Protein AF-A0A1X2GIG1-F1 (afdb_monomer)

Sequence (508 aa):
MALDELAFVLDTAPVDPRFVEWTCISLAESFGDIYTIESSDRKELQHVASAKEGIQPTSVLDYNEEPFDLALNLYGLIIPVDEKKRKIKMITMCSHFNLLQVCIRKMKNDSLVDLDAMLACRIFLFDVDAMDSVMEKWSLEHEELACHMLYITINWVREVINCFCPVYSDPAVLARLIHRLKNLTTLEKRLDQLLPLVSQFVPLELQAVSLLDGKEASFGTPIIKPTSVVSSSTVHDSDNESLSTNTTSTSKRVTSGKAAAPSSHTTVDQLRPYLRPIKIQALSLLNATSREMEPKLSMADVNYLLEDVVVKLESKIVVPSHPFFGKKKSKDDRLDRDISVSRMTTREMLMEVIRHMPKILRAMEMSNELLQEDATQSGRIAAGSEDIAKCMFLVMTILNKLISCPEMAHPENQDLLEAFIRTLSHQLAMDVTQKTFMDECKYAFQYLAGFQENMPQFKTAVSLFKTLERMAQLSCSADLLHLDMQKVAADILGRDWFDWRECPVRLE

pLDDT: mean 79.26, std 21.91, range [22.61, 97.69]

Structure (mmCIF, N/CA/C/O backbone):
data_AF-A0A1X2GIG1-F1
#
_entry.id   AF-A0A1X2GIG1-F1
#
loop_
_atom_site.group_PDB
_atom_site.id
_atom_site.type_symbol
_atom_site.label_atom_id
_atom_site.label_alt_id
_atom_site.label_comp_id
_atom_site.label_asym_id
_atom_site.label_entity_id
_atom_site.label_seq_id
_atom_site.pdbx_PDB_ins_code
_atom_site.Cartn_x
_atom_site.Cartn_y
_atom_site.Cartn_z
_atom_site.occupancy
_atom_site.B_iso_or_equiv
_atom_site.auth_seq_id
_atom_site.auth_comp_id
_atom_site.auth_asym_id
_atom_site.auth_atom_id
_atom_site.pdbx_PDB_model_num
ATOM 1 N N . MET A 1 1 ? -1.741 -14.198 -15.511 1.00 78.56 1 MET A N 1
ATOM 2 C CA . MET A 1 1 ? -2.872 -15.128 -15.269 1.00 78.56 1 MET A CA 1
ATOM 3 C C . MET A 1 1 ? -2.401 -16.549 -14.985 1.00 78.56 1 MET A C 1
ATOM 5 O O . MET A 1 1 ? -2.331 -16.863 -13.816 1.00 78.56 1 MET A O 1
ATOM 9 N N . ALA A 1 2 ? -2.014 -17.393 -15.956 1.00 88.38 2 ALA A N 1
ATOM 10 C CA . ALA A 1 2 ? -1.638 -18.792 -15.656 1.00 88.38 2 ALA A CA 1
ATOM 11 C C . ALA A 1 2 ? -0.520 -18.928 -14.596 1.00 88.38 2 ALA A C 1
ATOM 13 O O . ALA A 1 2 ? -0.635 -19.737 -13.682 1.00 88.38 2 ALA A O 1
ATOM 14 N N . LEU A 1 3 ? 0.518 -18.085 -14.674 1.00 92.81 3 LEU A N 1
ATOM 15 C CA . LEU A 1 3 ? 1.581 -18.022 -13.662 1.00 92.81 3 LEU A CA 1
ATOM 16 C C . LEU A 1 3 ? 1.065 -17.557 -12.287 1.00 92.81 3 LEU A C 1
ATOM 18 O O . LEU A 1 3 ? 1.490 -18.094 -11.274 1.00 92.81 3 LEU A O 1
ATOM 22 N N . ASP A 1 4 ? 0.123 -16.608 -12.242 1.00 91.44 4 ASP A N 1
ATOM 23 C CA . ASP A 1 4 ? -0.475 -16.121 -10.987 1.00 91.44 4 ASP A CA 1
ATOM 24 C C . ASP A 1 4 ? -1.431 -17.142 -10.351 1.00 91.44 4 ASP A C 1
ATOM 26 O O . ASP A 1 4 ? -1.520 -17.228 -9.127 1.00 91.44 4 ASP A O 1
ATOM 30 N N . GLU A 1 5 ? -2.154 -17.915 -11.166 1.00 91.38 5 GLU A N 1
ATOM 31 C CA . GLU A 1 5 ? -2.970 -19.043 -10.701 1.00 91.38 5 GLU A CA 1
ATOM 32 C C . GLU A 1 5 ? -2.083 -20.149 -10.141 1.00 91.38 5 GLU A C 1
ATOM 34 O O . GLU A 1 5 ? -2.331 -20.641 -9.044 1.00 91.38 5 GLU A O 1
ATOM 39 N N . LEU A 1 6 ? -1.006 -20.500 -10.851 1.00 93.88 6 LEU A N 1
ATOM 40 C CA . LEU A 1 6 ? -0.050 -21.482 -10.355 1.00 93.88 6 LEU A CA 1
ATOM 41 C C . LEU A 1 6 ? 0.602 -21.004 -9.056 1.00 93.88 6 LEU A C 1
ATOM 43 O O . LEU A 1 6 ? 0.699 -21.785 -8.118 1.00 93.88 6 LEU A O 1
ATOM 47 N N . ALA A 1 7 ? 0.974 -19.725 -8.963 1.00 94.19 7 ALA A N 1
ATOM 48 C CA . ALA A 1 7 ? 1.523 -19.147 -7.740 1.00 94.19 7 ALA A CA 1
ATOM 49 C C . ALA A 1 7 ? 0.535 -19.292 -6.578 1.00 94.19 7 ALA A C 1
ATOM 51 O O . ALA A 1 7 ? 0.916 -19.723 -5.498 1.00 94.19 7 ALA A O 1
ATOM 52 N N . PHE A 1 8 ? -0.749 -19.020 -6.808 1.00 91.88 8 PHE A N 1
ATOM 53 C CA . PHE A 1 8 ? -1.785 -19.178 -5.789 1.00 91.88 8 PHE A CA 1
ATOM 54 C C . PHE A 1 8 ? -2.012 -20.631 -5.364 1.00 91.88 8 PHE A C 1
ATOM 56 O O . PHE A 1 8 ? -2.105 -20.911 -4.168 1.00 91.88 8 PHE A O 1
ATOM 63 N N . VAL A 1 9 ? -2.071 -21.563 -6.317 1.00 92.25 9 VAL A N 1
ATOM 64 C CA . VAL A 1 9 ? -2.191 -22.999 -6.024 1.00 92.25 9 VAL A CA 1
ATOM 65 C C . VAL A 1 9 ? -0.979 -23.475 -5.234 1.00 92.25 9 VAL A C 1
ATOM 67 O O . VAL A 1 9 ? -1.137 -24.170 -4.232 1.00 92.25 9 VAL A O 1
ATOM 70 N N . LEU A 1 10 ? 0.226 -23.074 -5.647 1.00 93.06 10 LEU A N 1
ATOM 71 C CA . LEU A 1 10 ? 1.443 -23.419 -4.932 1.00 93.06 10 LEU A CA 1
ATOM 72 C C . LEU A 1 10 ? 1.469 -22.816 -3.538 1.00 93.06 10 LEU A C 1
ATOM 74 O O . LEU A 1 10 ? 1.961 -23.499 -2.662 1.00 93.06 10 LEU A O 1
ATOM 78 N N . ASP A 1 11 ? 0.949 -21.613 -3.303 1.00 90.25 11 ASP A N 1
ATOM 79 C CA . ASP A 1 11 ? 0.931 -20.968 -1.981 1.00 90.25 11 ASP A CA 1
ATOM 80 C C . ASP A 1 11 ? -0.063 -21.673 -1.036 1.00 90.25 11 ASP A C 1
ATOM 82 O O . ASP A 1 11 ? 0.284 -22.041 0.086 1.00 90.25 11 ASP A O 1
ATOM 86 N N . THR A 1 12 ? -1.270 -21.969 -1.525 1.00 89.56 12 THR A N 1
ATOM 87 C CA . THR A 1 12 ? -2.404 -22.421 -0.696 1.00 89.56 12 THR A CA 1
ATOM 88 C C . THR A 1 12 ? -2.538 -23.935 -0.545 1.00 89.56 12 THR A C 1
ATOM 90 O O . THR A 1 12 ? -3.008 -24.406 0.491 1.00 89.56 12 THR A O 1
ATOM 93 N N . ALA A 1 13 ? -2.133 -24.720 -1.545 1.00 89.50 13 ALA A N 1
ATOM 94 C CA . ALA A 1 13 ? -2.319 -26.168 -1.532 1.00 89.50 13 ALA A CA 1
ATOM 95 C C . ALA A 1 13 ? -1.070 -26.914 -1.019 1.00 89.50 13 ALA A C 1
ATOM 97 O O . ALA A 1 13 ? 0.065 -26.447 -1.191 1.00 89.50 13 ALA A O 1
ATOM 98 N N . PRO A 1 14 ? -1.240 -28.109 -0.421 1.00 88.12 14 PRO A N 1
ATOM 99 C CA . PRO A 1 14 ? -0.135 -29.036 -0.223 1.00 88.12 14 PRO A CA 1
ATOM 100 C C . PRO A 1 14 ? 0.298 -29.591 -1.587 1.00 88.12 14 PRO A C 1
ATOM 102 O O . PRO A 1 14 ? -0.475 -30.254 -2.277 1.00 88.12 14 PRO A O 1
ATOM 105 N N . VAL A 1 15 ? 1.538 -29.309 -1.981 1.00 91.69 15 VAL A N 1
ATOM 106 C CA . VAL A 1 15 ? 2.121 -29.726 -3.265 1.00 91.69 15 VAL A CA 1
ATOM 107 C C . VAL A 1 15 ? 3.418 -30.483 -2.994 1.00 91.69 15 VAL A C 1
ATOM 109 O O . VAL A 1 15 ? 4.107 -30.192 -2.018 1.00 91.69 15 VAL A O 1
ATOM 112 N N . ASP A 1 16 ? 3.742 -31.469 -3.838 1.00 93.50 16 ASP A N 1
ATOM 113 C CA . ASP A 1 16 ? 4.986 -32.240 -3.732 1.00 93.50 16 ASP A CA 1
ATOM 114 C C . ASP A 1 16 ? 6.205 -31.293 -3.773 1.00 93.50 16 ASP A C 1
ATOM 116 O O . ASP A 1 16 ? 6.373 -30.575 -4.767 1.00 93.50 16 ASP A O 1
ATOM 120 N N . PRO A 1 17 ? 7.075 -31.292 -2.744 1.00 93.00 17 PRO A N 1
ATOM 121 C CA . PRO A 1 17 ? 8.251 -30.426 -2.697 1.00 93.00 17 PRO A CA 1
ATOM 122 C C . PRO A 1 17 ? 9.163 -30.554 -3.921 1.00 93.00 17 PRO A C 1
ATOM 124 O O . PRO A 1 17 ? 9.746 -29.561 -4.345 1.00 93.00 17 PRO A O 1
ATOM 127 N N . ARG A 1 18 ? 9.238 -31.737 -4.545 1.00 94.94 18 ARG A N 1
ATOM 128 C CA . ARG A 1 18 ? 10.056 -31.965 -5.750 1.00 94.94 18 ARG A CA 1
ATOM 129 C C . ARG A 1 18 ? 9.538 -31.182 -6.950 1.00 94.94 18 ARG A C 1
ATOM 131 O O . ARG A 1 18 ? 10.321 -30.716 -7.772 1.00 94.94 18 ARG A O 1
ATOM 138 N N . PHE A 1 19 ? 8.217 -31.033 -7.056 1.00 94.31 19 PHE A N 1
ATOM 139 C CA . PHE A 1 19 ? 7.611 -30.217 -8.104 1.00 94.31 19 PHE A CA 1
ATOM 140 C C . PHE A 1 19 ? 7.891 -28.730 -7.870 1.00 94.31 19 PHE A C 1
ATOM 142 O O . PHE A 1 19 ? 8.209 -28.012 -8.819 1.00 94.31 19 PHE A O 1
ATOM 149 N N . VAL A 1 20 ? 7.824 -28.281 -6.612 1.00 94.44 20 VAL A N 1
ATOM 150 C CA . VAL A 1 20 ? 8.154 -26.898 -6.235 1.00 94.44 20 VAL A CA 1
ATOM 151 C C . VAL A 1 20 ? 9.622 -26.594 -6.539 1.00 94.44 20 VAL A C 1
ATOM 153 O O . VAL A 1 20 ? 9.907 -25.579 -7.166 1.00 94.44 20 VAL A O 1
ATOM 156 N N . GLU A 1 21 ? 10.536 -27.496 -6.181 1.00 94.81 21 GLU A N 1
ATOM 157 C CA . GLU A 1 21 ? 11.973 -27.375 -6.453 1.00 94.81 21 GLU A CA 1
ATOM 158 C C . GLU A 1 21 ? 12.286 -27.311 -7.948 1.00 94.81 21 GLU A C 1
ATOM 160 O O . GLU A 1 21 ? 12.934 -26.368 -8.405 1.00 94.81 21 GLU A O 1
ATOM 165 N N . TRP A 1 22 ? 11.767 -28.258 -8.733 1.00 95.06 22 TRP A N 1
ATOM 166 C CA . TRP A 1 22 ? 11.955 -28.266 -10.185 1.00 95.06 22 TRP A CA 1
ATOM 167 C C . TRP A 1 22 ? 11.428 -26.984 -10.846 1.00 95.06 22 TRP A C 1
ATOM 169 O O . TRP A 1 22 ? 12.082 -26.403 -11.719 1.00 95.06 22 TRP A O 1
ATOM 179 N N . THR A 1 23 ? 10.261 -26.516 -10.394 1.00 93.75 23 THR A N 1
ATOM 180 C CA . THR A 1 23 ? 9.659 -25.264 -10.864 1.00 93.75 23 THR A CA 1
ATOM 181 C C . THR A 1 23 ? 10.530 -24.068 -10.479 1.00 93.75 23 THR A C 1
ATOM 183 O O . THR A 1 23 ? 10.775 -23.203 -11.314 1.00 93.75 23 THR A O 1
ATOM 186 N N . CYS A 1 24 ? 11.042 -24.029 -9.247 1.00 94.94 24 CYS A N 1
ATOM 187 C CA . CYS A 1 24 ? 11.901 -22.956 -8.752 1.00 94.94 24 CYS A CA 1
ATOM 188 C C . CYS A 1 24 ? 13.177 -22.805 -9.584 1.00 94.94 24 CYS A C 1
ATOM 190 O O . CYS A 1 24 ? 13.485 -21.696 -10.012 1.00 94.94 24 CYS A O 1
ATOM 192 N N . ILE A 1 25 ? 13.892 -23.908 -9.834 1.00 93.81 25 ILE A N 1
ATOM 193 C CA . ILE A 1 25 ? 15.150 -23.903 -10.599 1.00 93.81 25 ILE A CA 1
ATOM 194 C C . ILE A 1 25 ? 14.895 -23.383 -12.016 1.00 93.81 25 ILE A C 1
ATOM 196 O O . ILE A 1 25 ? 15.523 -22.419 -12.447 1.00 93.81 25 ILE A O 1
ATOM 200 N N . SER A 1 26 ? 13.890 -23.950 -12.691 1.00 92.94 26 SER A N 1
ATOM 201 C CA . SER A 1 26 ? 13.530 -23.569 -14.062 1.00 92.94 26 SER A CA 1
ATOM 202 C C . SER A 1 26 ? 13.134 -22.090 -14.169 1.00 92.94 26 SER A C 1
ATOM 204 O O . SER A 1 26 ? 13.464 -21.409 -15.141 1.00 92.94 26 SER A O 1
ATOM 206 N N . LEU A 1 27 ? 12.414 -21.572 -13.168 1.00 94.62 27 LEU A N 1
ATOM 207 C CA . LEU A 1 27 ? 12.006 -20.171 -13.133 1.00 94.62 27 LEU A CA 1
ATOM 208 C C . LEU A 1 27 ? 13.159 -19.233 -12.803 1.00 94.62 27 LEU A C 1
ATOM 210 O O . LEU A 1 27 ? 13.190 -18.150 -13.378 1.00 94.62 27 LEU A O 1
ATOM 214 N N . ALA A 1 28 ? 14.063 -19.602 -11.896 1.00 93.81 28 ALA A N 1
ATOM 215 C CA . ALA A 1 28 ? 15.193 -18.764 -11.510 1.00 93.81 28 ALA A CA 1
ATOM 216 C C . ALA A 1 28 ? 16.145 -18.543 -12.692 1.00 93.81 28 ALA A C 1
ATOM 218 O O . ALA A 1 28 ? 16.463 -17.394 -13.003 1.00 93.81 28 ALA A O 1
ATOM 219 N N . GLU A 1 29 ? 16.512 -19.620 -13.396 1.00 93.62 29 GLU A N 1
ATOM 220 C CA . GLU A 1 29 ? 17.339 -19.564 -14.610 1.00 93.62 29 GLU A CA 1
ATOM 221 C C . GLU A 1 29 ? 16.672 -18.689 -15.677 1.00 93.62 29 GLU A C 1
ATOM 223 O O . GLU A 1 29 ? 17.227 -17.680 -16.112 1.00 93.62 29 GLU A O 1
ATOM 228 N N . SER A 1 30 ? 15.414 -18.992 -16.013 1.00 93.56 30 SER A N 1
ATOM 229 C CA . SER A 1 30 ? 14.684 -18.222 -17.019 1.00 93.56 30 SER A CA 1
ATOM 230 C C . SER A 1 30 ? 14.454 -16.763 -16.613 1.00 93.56 30 SER A C 1
ATOM 232 O O . SER A 1 30 ? 14.336 -15.916 -17.497 1.00 93.56 30 SER A O 1
ATOM 234 N N . PHE A 1 31 ? 14.321 -16.452 -15.320 1.00 94.56 31 PHE A N 1
ATOM 235 C CA . PHE A 1 31 ? 14.124 -15.077 -14.867 1.00 94.56 31 PHE A CA 1
ATOM 236 C C . PHE A 1 31 ? 15.407 -14.264 -15.032 1.00 94.56 31 PHE A C 1
ATOM 238 O O . PHE A 1 31 ? 15.347 -13.159 -15.570 1.00 94.56 31 PHE A O 1
ATOM 245 N N . GLY A 1 32 ? 16.547 -14.825 -14.615 1.00 92.31 32 GLY A N 1
ATOM 246 C CA . GLY A 1 32 ? 17.863 -14.218 -14.808 1.00 92.31 32 GLY A CA 1
ATOM 247 C C . GLY A 1 32 ? 18.110 -13.900 -16.280 1.00 92.31 32 GLY A C 1
ATOM 248 O O . GLY A 1 32 ? 18.257 -12.739 -16.647 1.00 92.31 32 GLY A O 1
ATOM 249 N N . ASP A 1 33 ? 17.997 -14.905 -17.145 1.00 91.00 33 ASP A N 1
ATOM 250 C CA . ASP A 1 33 ? 18.287 -14.761 -18.577 1.00 91.00 33 ASP A CA 1
ATOM 251 C C . ASP A 1 33 ? 17.411 -13.722 -19.296 1.00 91.00 33 ASP A C 1
ATOM 253 O O . ASP A 1 33 ? 17.816 -13.126 -20.298 1.00 91.00 33 ASP A O 1
ATOM 257 N N . ILE A 1 34 ? 16.167 -13.536 -18.846 1.00 91.12 34 ILE A N 1
ATOM 258 C CA . ILE A 1 34 ? 15.204 -12.662 -19.527 1.00 91.12 34 ILE A CA 1
ATOM 259 C C . ILE A 1 34 ? 15.218 -11.245 -18.956 1.00 91.12 34 ILE A C 1
ATOM 261 O O . ILE A 1 34 ? 15.066 -10.290 -19.724 1.00 91.12 34 ILE A O 1
ATOM 265 N N . TYR A 1 35 ? 15.320 -11.112 -17.635 1.00 93.81 35 TYR A N 1
ATOM 266 C CA . TYR A 1 35 ? 14.989 -9.877 -16.928 1.00 93.81 35 TYR A CA 1
ATOM 267 C C . TYR A 1 35 ? 16.173 -9.223 -16.235 1.00 93.81 35 TYR A C 1
ATOM 269 O O . TYR A 1 35 ? 16.012 -8.101 -15.758 1.00 93.81 35 TYR A O 1
ATOM 277 N N . THR A 1 36 ? 17.343 -9.853 -16.170 1.00 93.06 36 THR A N 1
ATOM 278 C CA . THR A 1 36 ? 18.527 -9.232 -15.575 1.00 93.06 36 THR A CA 1
ATOM 279 C C . THR A 1 36 ? 19.572 -8.887 -16.634 1.00 93.06 36 THR A C 1
ATOM 281 O O . THR A 1 36 ? 19.503 -9.323 -17.783 1.00 93.06 36 THR A O 1
ATOM 284 N N . ILE A 1 37 ? 20.485 -7.983 -16.283 1.00 92.06 37 ILE A N 1
ATOM 285 C CA . ILE A 1 37 ? 21.580 -7.554 -17.154 1.00 92.06 37 ILE A CA 1
ATOM 286 C C . ILE A 1 37 ? 22.803 -7.156 -16.332 1.00 92.06 37 ILE A C 1
ATOM 288 O O . ILE A 1 37 ? 22.682 -6.454 -15.321 1.00 92.06 37 ILE A O 1
ATOM 292 N N . GLU A 1 38 ? 23.982 -7.568 -16.784 1.00 91.69 38 GLU A N 1
ATOM 293 C CA . GLU A 1 38 ? 25.264 -7.254 -16.153 1.00 91.69 38 GLU A CA 1
ATOM 294 C C . GLU A 1 38 ? 25.818 -5.883 -16.577 1.00 91.69 38 GLU A C 1
ATOM 296 O O . GLU A 1 38 ? 25.355 -5.237 -17.519 1.00 91.69 38 GLU A O 1
ATOM 301 N N . SER A 1 39 ? 26.826 -5.402 -15.850 1.00 87.56 39 SER A N 1
ATOM 302 C CA . SER A 1 39 ? 27.428 -4.078 -16.049 1.00 87.56 39 SER A CA 1
ATOM 303 C C . SER A 1 39 ? 28.100 -3.900 -17.414 1.00 87.56 39 SER A C 1
ATOM 305 O O . SER A 1 39 ? 28.020 -2.813 -17.992 1.00 87.56 39 SER A O 1
ATOM 307 N N . SER A 1 40 ? 28.727 -4.950 -17.954 1.00 88.00 40 SER A N 1
ATOM 308 C CA . SER A 1 40 ? 29.308 -4.956 -19.306 1.00 88.00 40 SER A CA 1
ATOM 309 C C . SER A 1 40 ? 28.245 -4.709 -20.372 1.00 88.00 40 SER A C 1
ATOM 311 O O . SER A 1 40 ? 28.377 -3.799 -21.190 1.00 88.00 40 SER A O 1
ATOM 313 N N . ASP A 1 41 ? 27.157 -5.464 -20.295 1.00 88.56 41 ASP A N 1
ATOM 314 C CA . ASP A 1 41 ? 26.121 -5.510 -21.322 1.00 88.56 41 ASP A CA 1
ATOM 315 C C . ASP A 1 41 ? 25.283 -4.230 -21.303 1.00 88.56 41 ASP A C 1
ATOM 317 O O . ASP A 1 41 ? 24.878 -3.716 -22.348 1.00 88.56 41 ASP A O 1
ATOM 321 N N . ARG A 1 42 ? 25.086 -3.634 -20.117 1.00 90.06 42 ARG A N 1
ATOM 322 C CA . ARG A 1 42 ? 24.473 -2.301 -19.993 1.00 90.06 42 ARG A CA 1
ATOM 323 C C . ARG A 1 42 ? 25.265 -1.238 -20.744 1.00 90.06 42 ARG A C 1
ATOM 325 O O . ARG A 1 42 ? 24.662 -0.420 -21.437 1.00 90.06 42 ARG A O 1
ATOM 332 N N . LYS A 1 43 ? 26.596 -1.235 -20.614 1.00 87.69 43 LYS A N 1
ATOM 333 C CA . LYS A 1 43 ? 27.463 -0.260 -21.299 1.00 87.69 43 LYS A CA 1
ATOM 334 C C . LYS A 1 43 ? 27.419 -0.448 -22.810 1.00 87.69 43 LYS A C 1
ATOM 336 O O . LYS A 1 43 ? 27.387 0.540 -23.541 1.00 87.69 43 LYS A O 1
ATOM 341 N N . GLU A 1 44 ? 27.374 -1.694 -23.276 1.00 87.38 44 GLU A N 1
ATOM 342 C CA . GLU A 1 44 ? 27.203 -1.997 -24.696 1.00 87.38 44 GLU A CA 1
ATOM 343 C C . GLU A 1 44 ? 25.858 -1.475 -25.217 1.00 87.38 44 GLU A C 1
ATOM 345 O O . GLU A 1 44 ? 25.828 -0.728 -26.196 1.00 87.38 44 GLU A O 1
ATOM 350 N N . LEU A 1 45 ? 24.752 -1.765 -24.525 1.00 85.06 45 LEU A N 1
ATOM 351 C CA . LEU A 1 45 ? 23.430 -1.260 -24.909 1.00 85.06 45 LEU A CA 1
ATOM 352 C C . LEU A 1 45 ? 23.350 0.269 -24.872 1.00 85.06 45 LEU A C 1
ATOM 354 O O . LEU A 1 45 ? 22.753 0.859 -25.770 1.00 85.06 45 LEU A O 1
ATOM 358 N N . GLN A 1 46 ? 23.969 0.920 -23.886 1.00 87.81 46 GLN A N 1
ATOM 359 C CA . GLN A 1 46 ? 24.077 2.382 -23.828 1.00 87.81 46 GLN A CA 1
ATOM 360 C C . GLN A 1 46 ? 24.834 2.950 -25.026 1.00 87.81 46 GLN A C 1
ATOM 362 O O . GLN A 1 46 ? 24.404 3.940 -25.615 1.00 87.81 46 GLN A O 1
ATOM 367 N N . HIS A 1 47 ? 25.938 2.317 -25.419 1.00 85.88 47 HIS A N 1
ATOM 368 C CA . HIS A 1 47 ? 26.710 2.730 -26.585 1.00 85.88 47 HIS A CA 1
ATOM 369 C C . HIS A 1 47 ? 25.930 2.528 -27.895 1.00 85.88 47 HIS A C 1
ATOM 371 O O . HIS A 1 47 ? 25.987 3.362 -28.795 1.00 85.88 47 HIS A O 1
ATOM 377 N N . VAL A 1 48 ? 25.168 1.439 -28.013 1.00 82.94 48 VAL A N 1
ATOM 378 C CA . VAL A 1 48 ? 24.310 1.190 -29.184 1.00 82.94 48 VAL A CA 1
ATOM 379 C C . VAL A 1 48 ? 23.132 2.169 -29.237 1.00 82.94 48 VAL A C 1
ATOM 381 O O . VAL A 1 48 ? 22.751 2.611 -30.322 1.00 82.94 48 VAL A O 1
ATOM 384 N N . ALA A 1 49 ? 22.551 2.515 -28.088 1.00 83.19 49 ALA A N 1
ATOM 385 C CA . ALA A 1 49 ? 21.425 3.440 -27.993 1.00 83.19 49 ALA A CA 1
ATOM 386 C C . ALA A 1 49 ? 21.830 4.902 -28.232 1.00 83.19 49 ALA A C 1
ATOM 388 O O . ALA A 1 49 ? 21.079 5.628 -28.877 1.00 83.19 49 ALA A O 1
ATOM 389 N N . SER A 1 50 ? 23.026 5.317 -27.801 1.00 79.81 50 SER A N 1
ATOM 390 C CA . SER A 1 50 ? 23.520 6.689 -27.998 1.00 79.81 50 SER A CA 1
ATOM 391 C C . SER A 1 50 ? 23.776 7.038 -29.464 1.00 79.81 50 SER A C 1
ATOM 393 O O . SER A 1 50 ? 23.740 8.207 -29.842 1.00 79.81 50 SER A O 1
ATOM 395 N N . ALA A 1 51 ? 23.972 6.024 -30.312 1.00 71.44 51 ALA A N 1
ATOM 396 C CA . ALA A 1 51 ? 24.053 6.178 -31.760 1.00 71.44 51 ALA A CA 1
ATOM 397 C C . ALA A 1 51 ? 22.683 6.392 -32.438 1.00 71.44 51 ALA A C 1
ATOM 399 O O . ALA A 1 51 ? 22.636 6.656 -33.641 1.00 71.44 51 ALA A O 1
ATOM 400 N N . LYS A 1 52 ? 21.571 6.256 -31.704 1.00 73.06 52 LYS A N 1
ATOM 401 C CA . LYS A 1 52 ? 20.203 6.448 -32.201 1.00 73.06 52 LYS A CA 1
ATOM 402 C C . LYS A 1 52 ? 19.565 7.667 -31.538 1.00 73.06 52 LYS A C 1
ATOM 404 O O . LYS A 1 52 ? 19.718 7.888 -30.340 1.00 73.06 52 LYS A O 1
ATOM 409 N N . GLU A 1 53 ? 18.801 8.436 -32.308 1.00 67.12 53 GLU A N 1
ATOM 410 C CA . GLU A 1 53 ? 17.910 9.449 -31.737 1.00 67.12 53 GLU A CA 1
ATOM 411 C C . GLU A 1 53 ? 16.760 8.747 -31.001 1.00 67.12 53 GLU A C 1
ATOM 413 O O . GLU A 1 53 ? 16.154 7.824 -31.546 1.00 67.12 53 GLU A O 1
ATOM 418 N N . GLY A 1 54 ? 16.478 9.151 -29.758 1.00 77.69 54 GLY A N 1
ATOM 419 C CA . GLY A 1 54 ? 15.403 8.560 -28.959 1.00 77.69 54 GLY A CA 1
ATOM 420 C C . GLY A 1 54 ? 15.699 8.470 -27.465 1.00 77.69 54 GLY A C 1
ATOM 421 O O . GLY A 1 54 ? 16.588 9.147 -26.940 1.00 77.69 54 GLY A O 1
ATOM 422 N N . ILE A 1 55 ? 14.930 7.617 -26.784 1.00 84.12 55 ILE A N 1
ATOM 423 C CA . ILE A 1 55 ? 15.029 7.392 -25.339 1.00 84.12 55 ILE A CA 1
ATOM 424 C C . ILE A 1 55 ? 16.347 6.696 -24.999 1.00 84.12 55 ILE A C 1
ATOM 426 O O . ILE A 1 55 ? 16.590 5.558 -25.410 1.00 84.12 55 ILE A O 1
ATOM 430 N N . GLN A 1 56 ? 17.171 7.376 -24.204 1.00 87.00 56 GLN A N 1
ATOM 431 C CA . GLN A 1 56 ? 18.487 6.892 -23.803 1.00 87.00 56 GLN A CA 1
ATOM 432 C C . GLN A 1 56 ? 18.412 6.071 -22.513 1.00 87.00 56 GLN A C 1
ATOM 434 O O . GLN A 1 56 ? 17.769 6.514 -21.556 1.00 87.00 56 GLN A O 1
ATOM 439 N N . PRO A 1 57 ? 19.071 4.899 -22.457 1.00 89.62 57 PRO A N 1
ATOM 440 C CA . PRO A 1 57 ? 19.028 4.058 -21.284 1.00 89.62 57 PRO A CA 1
ATOM 441 C C . PRO A 1 57 ? 20.010 4.493 -20.203 1.00 89.62 57 PRO A C 1
ATOM 443 O O . PRO A 1 57 ? 21.163 4.838 -20.465 1.00 89.62 57 PRO A O 1
ATOM 446 N N . THR A 1 58 ? 19.596 4.362 -18.954 1.00 90.06 58 THR A N 1
ATOM 447 C CA . THR A 1 58 ? 20.433 4.570 -17.780 1.00 90.06 58 THR A CA 1
ATOM 448 C C . THR A 1 58 ? 20.001 3.661 -16.631 1.00 90.06 58 THR A C 1
ATOM 450 O O . THR A 1 58 ? 18.929 3.055 -16.641 1.00 90.06 58 THR A O 1
ATOM 453 N N . SER A 1 59 ? 20.885 3.514 -15.651 1.00 88.19 59 SER A N 1
ATOM 454 C CA . SER A 1 59 ? 20.552 2.832 -14.404 1.00 88.19 59 SER A CA 1
ATOM 455 C C . SER A 1 59 ? 19.915 3.834 -13.451 1.00 88.19 59 SER A C 1
ATOM 457 O O . SER A 1 59 ? 20.519 4.856 -13.143 1.00 88.19 59 SER A O 1
ATOM 459 N N . VAL A 1 60 ? 18.709 3.529 -12.987 1.00 88.06 60 VAL A N 1
ATOM 460 C CA . VAL A 1 60 ? 17.919 4.374 -12.086 1.00 88.06 60 VAL A CA 1
ATOM 461 C C . VAL A 1 60 ? 17.485 3.592 -10.851 1.00 88.06 60 VAL A C 1
ATOM 463 O O . VAL A 1 60 ? 17.556 2.357 -10.820 1.00 88.06 60 VAL A O 1
ATOM 466 N N . LEU A 1 61 ? 16.973 4.325 -9.857 1.00 82.19 61 LEU A N 1
ATOM 467 C CA . LEU A 1 61 ? 16.342 3.770 -8.655 1.00 82.19 61 LEU A CA 1
ATOM 468 C C . LEU A 1 61 ? 17.302 2.856 -7.880 1.00 82.19 61 LEU A C 1
ATOM 470 O O . LEU A 1 61 ? 16.946 1.734 -7.503 1.00 82.19 61 LEU A O 1
ATOM 474 N N . ASP A 1 62 ? 18.538 3.319 -7.707 1.00 76.56 62 ASP A N 1
ATOM 475 C CA . ASP A 1 62 ? 19.551 2.600 -6.949 1.00 76.56 62 ASP A CA 1
ATOM 476 C C . ASP A 1 62 ? 19.360 2.813 -5.448 1.00 76.56 62 ASP A C 1
ATOM 478 O O . ASP A 1 62 ? 19.122 3.932 -4.998 1.00 76.56 62 ASP A O 1
ATOM 482 N N . TYR A 1 63 ? 19.472 1.732 -4.684 1.00 70.00 63 TYR A N 1
ATOM 483 C CA . TYR A 1 63 ? 19.504 1.791 -3.225 1.00 70.00 63 TYR A CA 1
ATOM 484 C C . TYR A 1 63 ? 20.930 1.647 -2.686 1.00 70.00 63 TYR A C 1
ATOM 486 O O . TYR A 1 63 ? 21.257 2.198 -1.637 1.00 70.00 63 TYR A O 1
ATOM 494 N N . ASN A 1 64 ? 21.776 0.895 -3.390 1.00 59.22 64 ASN A N 1
ATOM 495 C CA . ASN A 1 64 ? 23.138 0.635 -2.968 1.00 59.22 64 ASN A CA 1
ATOM 496 C C . ASN A 1 64 ? 24.023 1.661 -3.673 1.00 59.22 64 ASN A C 1
ATOM 498 O O . ASN A 1 64 ? 24.293 1.534 -4.861 1.00 59.22 64 ASN A O 1
ATOM 502 N N . GLU A 1 65 ? 24.539 2.649 -2.945 1.00 55.06 65 GLU A N 1
ATOM 503 C CA . GLU A 1 65 ? 25.603 3.535 -3.454 1.00 55.06 65 GLU A CA 1
ATOM 504 C C . GLU A 1 65 ? 26.855 2.748 -3.924 1.00 55.06 65 GLU A C 1
ATOM 506 O O . GLU A 1 65 ? 27.753 3.301 -4.559 1.00 55.06 65 GLU A O 1
ATOM 511 N N . GLU A 1 66 ? 26.909 1.437 -3.655 1.00 56.28 66 GLU A N 1
ATOM 512 C CA . GLU A 1 66 ? 27.898 0.502 -4.173 1.00 56.28 66 GLU A CA 1
ATOM 513 C C . GLU A 1 66 ? 27.569 -0.021 -5.590 1.00 56.28 66 GLU A C 1
ATOM 515 O O . GLU A 1 66 ? 26.422 -0.326 -5.934 1.00 56.28 66 GLU A O 1
ATOM 520 N N . PRO A 1 67 ? 28.584 -0.206 -6.452 1.00 57.81 67 PRO A N 1
ATOM 521 C CA . PRO A 1 67 ? 28.396 -0.722 -7.801 1.00 57.81 67 PRO A CA 1
ATOM 522 C C . PRO A 1 67 ? 27.959 -2.198 -7.782 1.00 57.81 67 PRO A C 1
ATOM 524 O O . PRO A 1 67 ? 28.778 -3.106 -7.813 1.00 57.81 67 PRO A O 1
ATOM 527 N N . PHE A 1 68 ? 26.647 -2.447 -7.781 1.00 67.88 68 PHE A N 1
ATOM 528 C CA . PHE A 1 68 ? 26.081 -3.785 -7.950 1.00 67.88 68 PHE A CA 1
ATOM 529 C C . PHE A 1 68 ? 26.085 -4.216 -9.427 1.00 67.88 68 PHE A C 1
ATOM 531 O O . PHE A 1 68 ? 25.451 -3.584 -10.275 1.00 67.88 68 PHE A O 1
ATOM 538 N N . ASP A 1 69 ? 26.798 -5.281 -9.788 1.00 80.75 69 ASP A N 1
ATOM 539 C CA . ASP A 1 69 ? 26.970 -5.615 -11.210 1.00 80.75 69 ASP A CA 1
ATOM 540 C C . ASP A 1 69 ? 25.663 -5.987 -11.923 1.00 80.75 69 ASP A C 1
ATOM 542 O O . ASP A 1 69 ? 25.521 -5.698 -13.113 1.00 80.75 69 ASP A O 1
ATOM 546 N N . LEU A 1 70 ? 24.669 -6.503 -11.199 1.00 86.62 70 LEU A N 1
ATOM 547 C CA . LEU A 1 70 ? 23.373 -6.906 -11.742 1.00 86.62 70 LEU A CA 1
ATOM 548 C C . LEU A 1 70 ? 22.346 -5.761 -11.723 1.00 86.62 70 LEU A C 1
ATOM 550 O O . LEU A 1 70 ? 22.206 -5.034 -10.742 1.00 86.62 70 LEU A O 1
ATOM 554 N N . ALA A 1 71 ? 21.569 -5.624 -12.790 1.00 91.00 71 ALA A N 1
ATOM 555 C CA . ALA A 1 71 ? 20.417 -4.728 -12.844 1.00 91.00 71 ALA A CA 1
ATOM 556 C C . ALA A 1 71 ? 19.200 -5.458 -13.401 1.00 91.00 71 ALA A C 1
ATOM 558 O O . ALA A 1 71 ? 19.342 -6.419 -14.156 1.00 91.00 71 ALA A O 1
ATOM 559 N N . LEU A 1 72 ? 18.008 -4.959 -13.089 1.00 93.38 72 LEU A N 1
ATOM 560 C CA . LEU A 1 72 ? 16.797 -5.370 -13.786 1.00 93.38 72 LEU A CA 1
ATOM 561 C C . LEU A 1 72 ? 16.739 -4.689 -15.162 1.00 93.38 72 LEU A C 1
ATOM 563 O O . LEU A 1 72 ? 16.768 -3.465 -15.256 1.00 93.38 72 LEU A O 1
ATOM 567 N N . ASN A 1 73 ? 16.639 -5.465 -16.231 1.00 92.75 73 ASN A N 1
ATOM 568 C CA . ASN A 1 73 ? 16.694 -5.006 -17.611 1.00 92.75 73 ASN A CA 1
ATOM 569 C C . ASN A 1 73 ? 15.309 -4.648 -18.161 1.00 92.75 73 ASN A C 1
ATOM 571 O O . ASN A 1 73 ? 14.724 -5.443 -18.884 1.00 92.75 73 ASN A O 1
ATOM 575 N N . LEU A 1 74 ? 14.767 -3.467 -17.862 1.00 90.19 74 LEU A N 1
ATOM 576 C CA . LEU A 1 74 ? 13.463 -3.062 -18.412 1.00 90.19 74 LEU A CA 1
ATOM 577 C C . LEU A 1 74 ? 13.573 -2.408 -19.789 1.00 90.19 74 LEU A C 1
ATOM 579 O O . LEU A 1 74 ? 12.722 -2.631 -20.649 1.00 90.19 74 LEU A O 1
ATOM 583 N N . TYR A 1 75 ? 14.649 -1.663 -20.033 1.00 89.50 75 TYR A N 1
ATOM 584 C CA . TYR A 1 75 ? 14.918 -1.054 -21.333 1.00 89.50 75 TYR A CA 1
ATOM 585 C C . TYR A 1 75 ? 15.089 -2.109 -22.440 1.00 89.50 75 TYR A C 1
ATOM 587 O O . TYR A 1 75 ? 14.482 -2.018 -23.510 1.00 89.50 75 TYR A O 1
ATOM 595 N N . GLY A 1 76 ? 15.853 -3.173 -22.167 1.00 86.06 76 GLY A N 1
ATOM 596 C CA . GLY A 1 76 ? 16.094 -4.259 -23.119 1.00 86.06 76 GLY A CA 1
ATOM 597 C C . GLY A 1 76 ? 14.852 -5.091 -23.448 1.00 86.06 76 GLY A C 1
ATOM 598 O O . GLY A 1 76 ? 14.786 -5.676 -24.530 1.00 86.06 76 GLY A O 1
ATOM 599 N N . LEU A 1 77 ? 13.831 -5.104 -22.580 1.00 82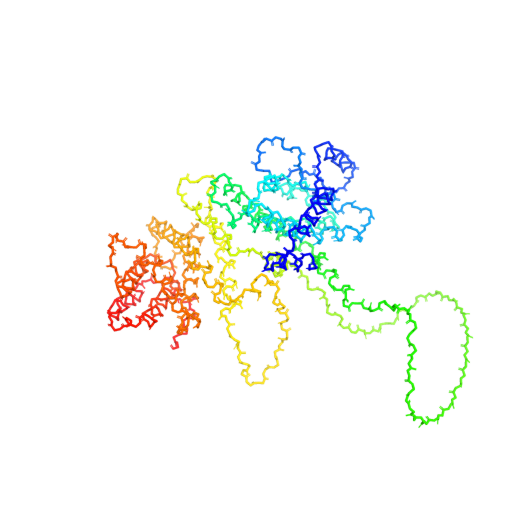.88 77 LEU A N 1
ATOM 600 C CA . LEU A 1 77 ? 12.563 -5.786 -22.872 1.00 82.88 77 LEU A CA 1
ATOM 601 C C . LEU A 1 77 ? 11.798 -5.126 -24.008 1.00 82.88 77 LEU A C 1
ATOM 603 O O . LEU A 1 77 ? 10.993 -5.794 -24.650 1.00 82.88 77 LEU A O 1
ATOM 607 N N . ILE A 1 78 ? 12.048 -3.845 -24.264 1.00 76.00 78 ILE A N 1
ATOM 608 C CA . ILE A 1 78 ? 11.208 -3.013 -25.120 1.00 76.00 78 ILE A CA 1
ATOM 609 C C . ILE A 1 78 ? 11.792 -2.801 -26.522 1.00 76.00 78 ILE A C 1
ATOM 611 O O . ILE A 1 78 ? 11.052 -2.618 -27.493 1.00 76.00 78 ILE A O 1
ATOM 615 N N . ILE A 1 79 ? 13.105 -2.974 -26.647 1.00 69.56 79 ILE A N 1
ATOM 616 C CA . ILE A 1 79 ? 13.878 -2.869 -27.890 1.00 69.56 79 ILE A CA 1
ATOM 617 C C . ILE A 1 79 ? 14.072 -4.207 -28.663 1.00 69.56 79 ILE A C 1
ATOM 619 O O . ILE A 1 79 ? 14.890 -4.252 -29.583 1.00 69.56 79 ILE A O 1
ATOM 623 N N . PRO A 1 80 ? 13.350 -5.326 -28.411 1.00 63.41 80 PRO A N 1
ATOM 624 C CA . PRO A 1 80 ? 13.420 -6.474 -29.309 1.00 63.41 80 PRO A CA 1
ATOM 625 C C . PRO A 1 80 ? 12.891 -6.164 -30.710 1.00 63.41 80 PRO A C 1
ATOM 627 O O . PRO A 1 80 ? 11.922 -5.428 -30.887 1.00 63.41 80 PRO A O 1
ATOM 630 N N . VAL A 1 81 ? 13.464 -6.861 -31.693 1.00 59.38 81 VAL A N 1
ATOM 631 C CA . VAL A 1 81 ? 13.024 -6.862 -33.100 1.00 59.38 81 VAL A CA 1
ATOM 632 C C . VAL A 1 81 ? 11.666 -7.575 -33.285 1.00 59.38 81 VAL A C 1
ATOM 634 O O . VAL A 1 81 ? 10.977 -7.340 -34.270 1.00 59.38 81 VAL A O 1
ATOM 637 N N . ASP A 1 82 ? 11.255 -8.429 -32.333 1.00 80.75 82 ASP A N 1
ATOM 638 C CA . ASP A 1 82 ? 9.988 -9.183 -32.362 1.00 80.75 82 ASP A CA 1
ATOM 639 C C . ASP A 1 82 ? 8.988 -8.648 -31.319 1.00 80.75 82 ASP A C 1
ATOM 641 O O . ASP A 1 82 ? 9.115 -8.890 -30.113 1.00 80.75 82 ASP A O 1
ATOM 645 N N . GLU A 1 83 ? 7.955 -7.955 -31.805 1.00 77.88 83 GLU A N 1
ATOM 646 C CA . GLU A 1 83 ? 6.889 -7.352 -30.999 1.00 77.88 83 GLU A CA 1
ATOM 647 C C . GLU A 1 83 ? 6.111 -8.373 -30.154 1.00 77.88 83 GLU A C 1
ATOM 649 O O . GLU A 1 83 ? 5.737 -8.076 -29.014 1.00 77.88 83 GLU A O 1
ATOM 654 N N . LYS A 1 84 ? 5.875 -9.589 -30.665 1.00 81.50 84 LYS A N 1
ATOM 655 C CA . LYS A 1 84 ? 5.111 -10.610 -29.936 1.00 81.50 84 LYS A CA 1
ATOM 656 C C . LYS A 1 84 ? 5.914 -11.127 -28.749 1.00 81.50 84 LYS A C 1
ATOM 658 O O . LYS A 1 84 ? 5.379 -11.241 -27.646 1.00 81.50 84 LYS A O 1
ATOM 663 N N . LYS A 1 85 ? 7.202 -11.415 -28.955 1.00 81.38 85 LYS A N 1
ATOM 664 C CA . LYS A 1 85 ? 8.100 -11.855 -27.873 1.00 81.38 85 LYS A CA 1
ATOM 665 C C . LYS A 1 85 ? 8.292 -10.766 -26.824 1.00 81.38 85 LYS A C 1
ATOM 667 O O . LYS A 1 85 ? 8.255 -11.081 -25.637 1.00 81.38 85 LYS A O 1
ATOM 672 N N . ARG A 1 86 ? 8.438 -9.508 -27.254 1.00 82.12 86 ARG A N 1
ATOM 673 C CA . ARG A 1 86 ? 8.459 -8.335 -26.368 1.00 82.12 86 ARG A CA 1
ATOM 674 C C . ARG A 1 86 ? 7.227 -8.303 -25.467 1.00 82.12 86 ARG A C 1
ATOM 676 O O . ARG A 1 86 ? 7.365 -8.333 -24.247 1.00 82.12 86 ARG A O 1
ATOM 683 N N . LYS A 1 87 ? 6.032 -8.307 -26.071 1.00 83.31 87 LYS A N 1
ATOM 684 C CA . LYS A 1 87 ? 4.753 -8.250 -25.348 1.00 83.31 87 LYS A CA 1
ATOM 685 C C . LYS A 1 87 ? 4.643 -9.368 -24.314 1.00 83.31 87 LYS A C 1
ATOM 687 O O . LYS A 1 87 ? 4.316 -9.094 -23.167 1.00 83.31 87 LYS A O 1
ATOM 692 N N . ILE A 1 88 ? 4.977 -10.606 -24.692 1.00 85.62 88 ILE A N 1
ATOM 693 C CA . ILE A 1 88 ? 4.941 -11.750 -23.770 1.00 85.62 88 ILE A CA 1
ATOM 694 C C . ILE A 1 88 ? 5.869 -11.512 -22.577 1.00 85.62 88 ILE A C 1
ATOM 696 O O . ILE A 1 88 ? 5.395 -11.554 -21.447 1.00 85.62 88 ILE A O 1
ATOM 700 N N . LYS A 1 89 ? 7.153 -11.214 -22.817 1.00 88.12 89 LYS A N 1
ATOM 701 C CA . LYS A 1 89 ? 8.139 -11.028 -21.741 1.00 88.12 89 LYS A CA 1
ATOM 702 C C . LYS A 1 89 ? 7.740 -9.904 -20.782 1.00 88.12 89 LYS A C 1
ATOM 704 O O . LYS A 1 89 ? 7.855 -10.077 -19.573 1.00 88.12 89 LYS A O 1
ATOM 709 N N . MET A 1 90 ? 7.245 -8.786 -21.308 1.00 86.75 90 MET A N 1
ATOM 710 C CA . MET A 1 90 ? 6.784 -7.645 -20.512 1.00 86.75 90 MET A CA 1
ATOM 711 C C . MET A 1 90 ? 5.601 -8.019 -19.612 1.00 86.75 90 MET A C 1
ATOM 713 O O . MET A 1 90 ? 5.673 -7.858 -18.396 1.00 86.75 90 MET A O 1
ATOM 717 N N . ILE A 1 91 ? 4.552 -8.603 -20.196 1.00 86.75 91 ILE A N 1
ATOM 718 C CA . ILE A 1 91 ? 3.313 -8.958 -19.488 1.00 86.75 91 ILE A CA 1
ATOM 719 C C . ILE A 1 91 ? 3.564 -10.029 -18.413 1.00 86.75 91 ILE A C 1
ATOM 721 O O . ILE A 1 91 ? 2.925 -10.033 -17.357 1.00 86.75 91 ILE A O 1
ATOM 725 N N . THR A 1 92 ? 4.480 -10.973 -18.658 1.00 91.38 92 THR A N 1
ATOM 726 C CA . THR A 1 92 ? 4.713 -12.091 -17.732 1.00 91.38 92 THR A CA 1
ATOM 727 C C . THR A 1 92 ? 5.630 -11.753 -16.570 1.00 91.38 92 THR A C 1
ATOM 729 O O . THR A 1 92 ? 5.588 -12.482 -15.585 1.00 91.38 92 THR A O 1
ATOM 732 N N . MET A 1 93 ? 6.403 -10.667 -16.630 1.00 92.88 93 MET A N 1
ATOM 733 C CA . MET A 1 93 ? 7.491 -10.386 -15.686 1.00 92.88 93 MET A CA 1
ATOM 734 C C . MET A 1 93 ? 7.064 -10.449 -14.212 1.00 92.88 93 MET A C 1
ATOM 736 O O . MET A 1 93 ? 7.610 -11.237 -13.442 1.00 92.88 93 MET A O 1
ATOM 740 N N . CYS A 1 94 ? 6.049 -9.672 -13.819 1.00 94.50 94 CYS A N 1
ATOM 741 C CA . CYS A 1 94 ? 5.577 -9.658 -12.429 1.00 94.50 94 CYS A CA 1
ATOM 742 C C . CYS A 1 94 ? 4.968 -11.008 -12.017 1.00 94.50 94 CYS A C 1
ATOM 744 O O . CYS A 1 94 ? 5.144 -11.448 -10.889 1.00 94.50 94 CYS A O 1
ATOM 746 N N . SER A 1 95 ? 4.296 -11.700 -12.945 1.00 94.50 95 SER A N 1
ATOM 747 C CA . SER A 1 95 ? 3.702 -13.020 -12.673 1.00 94.50 95 SER A CA 1
ATOM 748 C C . SER A 1 95 ? 4.773 -14.101 -12.487 1.00 94.50 95 SER A C 1
ATOM 750 O O . SER A 1 95 ? 4.619 -14.998 -11.663 1.00 94.50 95 SER A O 1
ATOM 752 N N . HIS A 1 96 ? 5.860 -14.018 -13.260 1.00 95.56 96 HIS A N 1
ATOM 753 C CA . HIS A 1 96 ? 7.023 -14.899 -13.168 1.00 95.56 96 HIS A CA 1
ATOM 754 C C . HIS A 1 96 ? 7.712 -14.705 -11.823 1.00 95.56 96 HIS A C 1
ATOM 756 O O . HIS A 1 96 ? 7.930 -15.681 -11.109 1.00 95.56 96 HIS A O 1
ATOM 762 N N . PHE A 1 97 ? 7.976 -13.453 -11.442 1.00 96.56 97 PHE A N 1
ATOM 763 C CA . PHE A 1 97 ? 8.563 -13.140 -10.143 1.00 96.56 97 PHE A CA 1
ATOM 764 C C . PHE A 1 97 ? 7.666 -13.585 -8.983 1.00 96.56 97 PHE A C 1
ATOM 766 O O . PHE A 1 97 ? 8.153 -14.227 -8.056 1.00 96.56 97 PHE A O 1
ATOM 773 N N . ASN A 1 98 ? 6.353 -13.340 -9.065 1.00 95.81 98 ASN A N 1
ATOM 774 C CA . ASN A 1 98 ? 5.394 -13.792 -8.058 1.00 95.81 98 ASN A CA 1
ATOM 775 C C . ASN A 1 98 ? 5.411 -15.321 -7.878 1.00 95.81 98 ASN A C 1
ATOM 777 O O . ASN A 1 98 ? 5.386 -15.820 -6.758 1.00 95.81 98 ASN A O 1
ATOM 781 N N . LEU A 1 99 ? 5.485 -16.089 -8.966 1.00 96.81 99 LEU A N 1
ATOM 782 C CA . LEU A 1 99 ? 5.599 -17.543 -8.870 1.00 96.81 99 LEU A CA 1
ATOM 783 C C . LEU A 1 99 ? 6.950 -17.970 -8.273 1.00 96.81 99 LEU A C 1
ATOM 785 O O . LEU A 1 99 ? 6.986 -18.826 -7.390 1.00 96.81 99 LEU A O 1
ATOM 789 N N . LEU A 1 100 ? 8.046 -17.343 -8.710 1.00 96.62 100 LEU A N 1
ATOM 790 C CA . LEU A 1 100 ? 9.391 -17.621 -8.206 1.00 96.62 100 LEU A CA 1
ATOM 791 C C . LEU A 1 100 ? 9.490 -17.388 -6.690 1.00 96.62 100 LEU A C 1
ATOM 793 O O . LEU A 1 100 ? 9.967 -18.267 -5.972 1.00 96.62 100 LEU A O 1
ATOM 797 N N . GLN A 1 101 ? 8.986 -16.259 -6.180 1.00 95.38 101 GLN A N 1
ATOM 798 C CA . GLN A 1 101 ? 9.018 -15.981 -4.739 1.00 95.38 101 GLN A CA 1
ATOM 799 C C . GLN A 1 101 ? 8.165 -16.963 -3.922 1.00 95.38 101 GLN A C 1
ATOM 801 O O . GLN A 1 101 ? 8.534 -17.293 -2.799 1.00 95.38 101 GLN A O 1
ATOM 806 N N . VAL A 1 102 ? 7.040 -17.458 -4.455 1.00 94.69 102 VAL A N 1
ATOM 807 C CA . VAL A 1 102 ? 6.221 -18.476 -3.775 1.00 94.69 102 VAL A CA 1
ATOM 808 C C . VAL A 1 102 ? 7.008 -19.779 -3.659 1.00 94.69 102 VAL A C 1
ATOM 810 O O . VAL A 1 102 ? 7.060 -20.363 -2.576 1.00 94.69 102 VAL A O 1
ATOM 813 N N . CYS A 1 103 ? 7.667 -20.208 -4.738 1.00 95.44 103 CYS A N 1
ATOM 814 C CA . CYS A 1 103 ? 8.500 -21.408 -4.720 1.00 95.44 103 CYS A CA 1
ATOM 815 C C . CYS A 1 103 ? 9.648 -21.291 -3.708 1.00 95.44 103 CYS A C 1
ATOM 817 O O . CYS A 1 103 ? 9.825 -22.191 -2.886 1.00 95.44 103 CYS A O 1
ATOM 819 N N . ILE A 1 104 ? 10.380 -20.171 -3.718 1.00 94.00 104 ILE A N 1
ATOM 820 C CA . ILE A 1 104 ? 11.500 -19.936 -2.795 1.00 94.00 104 ILE A CA 1
ATOM 821 C C . ILE A 1 104 ? 11.020 -19.948 -1.343 1.00 94.00 104 ILE A C 1
ATOM 823 O O . ILE A 1 104 ? 11.591 -20.672 -0.528 1.00 94.00 104 ILE A O 1
ATOM 827 N N . ARG A 1 105 ? 9.931 -19.235 -1.020 1.00 92.19 105 ARG A N 1
ATOM 828 C CA . ARG A 1 105 ? 9.359 -19.233 0.338 1.00 92.19 105 ARG A CA 1
ATOM 829 C C . ARG A 1 105 ? 8.976 -20.637 0.796 1.00 92.19 105 ARG A C 1
ATOM 831 O O . ARG A 1 105 ? 9.348 -21.038 1.897 1.00 92.19 105 ARG A O 1
ATOM 838 N N . LYS A 1 106 ? 8.323 -21.427 -0.062 1.00 90.69 106 LYS A N 1
ATOM 839 C CA . LYS A 1 106 ? 7.967 -22.814 0.273 1.00 90.69 106 LYS A CA 1
ATOM 840 C C . LYS A 1 106 ? 9.174 -23.721 0.481 1.00 90.69 106 LYS A C 1
ATOM 842 O O . LYS A 1 106 ? 9.131 -24.584 1.351 1.00 90.69 106 LYS A O 1
ATOM 847 N N . MET A 1 107 ? 10.242 -23.541 -0.289 1.00 90.62 107 MET A N 1
ATOM 848 C CA . MET A 1 107 ? 11.456 -24.347 -0.147 1.00 90.62 107 MET A CA 1
ATOM 849 C C . MET A 1 107 ? 12.318 -23.933 1.046 1.00 90.62 107 MET A C 1
ATOM 851 O O . MET A 1 107 ? 13.013 -24.770 1.619 1.00 90.62 107 MET A O 1
ATOM 855 N N . LYS A 1 108 ? 12.306 -22.646 1.405 1.00 89.69 108 LYS A N 1
ATOM 856 C CA . LYS A 1 108 ? 13.243 -22.051 2.366 1.00 89.69 108 LYS A CA 1
ATOM 857 C C . LYS A 1 108 ? 12.578 -21.544 3.646 1.00 89.69 108 LYS A C 1
ATOM 859 O O . LYS A 1 108 ? 13.132 -20.667 4.301 1.00 89.69 108 LYS A O 1
ATOM 864 N N . ASN A 1 109 ? 11.433 -22.114 4.028 1.00 85.50 109 ASN A N 1
ATOM 865 C CA . ASN A 1 109 ? 10.692 -21.757 5.248 1.00 85.50 109 ASN A CA 1
ATOM 866 C C . ASN A 1 109 ? 10.454 -20.240 5.359 1.00 85.50 109 ASN A C 1
ATOM 868 O O . ASN A 1 109 ? 10.882 -19.604 6.319 1.00 85.50 109 ASN A O 1
ATOM 872 N N . ASP A 1 110 ? 9.845 -19.667 4.320 1.00 86.88 110 ASP A N 1
ATOM 873 C CA . ASP A 1 110 ? 9.575 -18.235 4.138 1.00 86.88 110 ASP A CA 1
ATOM 874 C C . ASP A 1 110 ? 10.809 -17.321 4.035 1.00 86.88 110 ASP A C 1
ATOM 876 O O . ASP A 1 110 ? 10.663 -16.114 3.859 1.00 86.88 110 ASP A O 1
ATOM 880 N N . SER A 1 111 ? 12.030 -17.863 4.046 1.00 89.25 111 SER A N 1
ATOM 881 C CA . SER A 1 111 ? 13.243 -17.076 3.810 1.00 89.25 111 SER A CA 1
ATOM 882 C C . SER A 1 111 ? 13.356 -16.624 2.352 1.00 89.25 111 SER A C 1
ATOM 884 O O . SER A 1 111 ? 13.270 -17.427 1.424 1.00 89.25 111 SER A O 1
ATOM 886 N N . LEU A 1 112 ? 13.616 -15.330 2.157 1.00 90.00 112 LEU A N 1
ATOM 887 C CA . LEU A 1 112 ? 13.765 -14.674 0.853 1.00 90.00 112 LEU A CA 1
ATOM 888 C C . LEU A 1 112 ? 15.203 -14.180 0.605 1.00 90.00 112 LEU A C 1
ATOM 890 O O . LEU A 1 112 ? 15.423 -13.325 -0.250 1.00 90.00 112 LEU A O 1
ATOM 894 N N . VAL A 1 113 ? 16.194 -14.715 1.331 1.00 88.12 113 VAL A N 1
ATOM 895 C CA . VAL A 1 113 ? 17.608 -14.295 1.219 1.00 88.12 113 VAL A CA 1
ATOM 896 C C . VAL A 1 113 ? 18.123 -14.383 -0.223 1.00 88.12 113 VAL A C 1
ATOM 898 O O . VAL A 1 113 ? 18.842 -13.496 -0.669 1.00 88.12 113 VAL A O 1
ATOM 901 N N . ASP A 1 114 ? 17.696 -15.390 -0.989 1.00 87.94 114 ASP A N 1
ATOM 902 C CA . ASP A 1 114 ? 18.086 -15.550 -2.401 1.00 87.94 114 ASP A CA 1
ATOM 903 C C . ASP A 1 114 ? 17.571 -14.431 -3.313 1.00 87.94 114 ASP A C 1
ATOM 905 O O . ASP A 1 114 ? 18.112 -14.203 -4.393 1.00 87.94 114 ASP A O 1
ATOM 909 N N . LEU A 1 115 ? 16.498 -13.758 -2.899 1.00 90.75 115 LEU A N 1
ATOM 910 C CA . LEU A 1 115 ? 15.874 -12.675 -3.645 1.00 90.75 115 LEU A CA 1
ATOM 911 C C . LEU A 1 115 ? 16.299 -11.299 -3.134 1.00 90.75 115 LEU A C 1
ATOM 913 O O . LEU A 1 115 ? 15.889 -10.304 -3.723 1.00 90.75 115 LEU A O 1
ATOM 917 N N . ASP A 1 116 ? 17.137 -11.202 -2.098 1.00 88.06 116 ASP A N 1
ATOM 918 C CA . ASP A 1 116 ? 17.538 -9.920 -1.501 1.00 88.06 116 ASP A CA 1
ATOM 919 C C . ASP A 1 116 ? 18.153 -8.957 -2.533 1.00 88.06 116 ASP A C 1
ATOM 921 O O . ASP A 1 116 ? 17.880 -7.754 -2.539 1.00 88.06 116 ASP A O 1
ATOM 925 N N . ALA A 1 117 ? 18.888 -9.512 -3.502 1.00 87.19 117 ALA A N 1
ATOM 926 C CA . ALA A 1 117 ? 19.415 -8.766 -4.638 1.00 87.19 117 ALA A CA 1
ATOM 927 C C . ALA A 1 117 ? 18.313 -8.072 -5.462 1.00 87.19 117 ALA A C 1
ATOM 929 O O . ALA A 1 117 ? 18.533 -6.968 -5.942 1.00 87.19 117 ALA A O 1
ATOM 930 N N . MET A 1 118 ? 17.123 -8.666 -5.603 1.00 89.69 118 MET A N 1
ATOM 931 C CA . MET A 1 118 ? 15.993 -8.083 -6.348 1.00 89.69 118 MET A CA 1
ATOM 932 C C . MET A 1 118 ? 15.335 -6.915 -5.607 1.00 89.69 118 MET A C 1
ATOM 934 O O . MET A 1 118 ? 14.758 -6.028 -6.235 1.00 89.69 118 MET A O 1
ATOM 938 N N . LEU A 1 119 ? 15.441 -6.873 -4.276 1.00 89.75 119 LEU A N 1
ATOM 939 C CA . LEU A 1 119 ? 15.009 -5.715 -3.496 1.00 89.75 119 LEU A CA 1
ATOM 940 C C . LEU A 1 119 ? 15.965 -4.533 -3.697 1.00 89.75 119 LEU A C 1
ATOM 942 O O . LEU A 1 119 ? 15.517 -3.389 -3.820 1.00 89.75 119 LEU A O 1
ATOM 946 N N . ALA A 1 120 ? 17.271 -4.801 -3.752 1.00 84.81 120 ALA A N 1
ATOM 947 C CA . ALA A 1 120 ? 18.314 -3.780 -3.830 1.00 84.81 120 ALA A CA 1
ATOM 948 C C . ALA A 1 120 ? 18.756 -3.422 -5.262 1.00 84.81 120 ALA A C 1
ATOM 950 O O . ALA A 1 120 ? 19.419 -2.406 -5.447 1.00 84.81 120 ALA A O 1
ATOM 951 N N . CYS A 1 121 ? 18.389 -4.205 -6.283 1.00 87.00 121 CYS A N 1
ATOM 952 C CA . CYS A 1 121 ? 18.902 -3.999 -7.635 1.00 87.00 121 CYS A CA 1
ATOM 953 C C . CYS A 1 121 ? 18.449 -2.666 -8.240 1.00 87.00 121 CYS A C 1
ATOM 955 O O . CYS A 1 121 ? 17.281 -2.276 -8.161 1.00 87.00 121 CYS A O 1
ATOM 957 N N . ARG A 1 122 ? 19.369 -2.000 -8.932 1.00 89.69 122 ARG A N 1
ATOM 958 C CA . ARG A 1 122 ? 19.040 -0.900 -9.841 1.00 89.69 122 ARG A CA 1
ATOM 959 C C . ARG A 1 122 ? 18.196 -1.388 -11.014 1.00 89.69 122 ARG A C 1
ATOM 961 O O . ARG A 1 122 ? 18.253 -2.559 -11.404 1.00 89.69 122 ARG A O 1
ATOM 968 N N . ILE A 1 123 ? 17.452 -0.467 -11.606 1.00 92.44 123 ILE A N 1
ATOM 969 C CA . ILE A 1 123 ? 16.624 -0.732 -12.778 1.00 92.44 123 ILE A CA 1
ATOM 970 C C . ILE A 1 123 ? 17.273 -0.059 -13.982 1.00 92.44 123 ILE A C 1
ATOM 972 O O . ILE A 1 123 ? 17.520 1.142 -13.979 1.00 92.44 123 ILE A O 1
ATOM 976 N N . PHE A 1 124 ? 17.569 -0.837 -15.015 1.00 92.62 124 PHE A N 1
ATOM 977 C CA . PHE A 1 124 ? 18.027 -0.334 -16.300 1.00 92.62 124 PHE A CA 1
ATOM 978 C C . PHE A 1 124 ? 16.808 0.095 -17.123 1.00 92.62 124 PHE A C 1
ATOM 980 O O . PHE A 1 124 ? 16.078 -0.738 -17.670 1.00 92.62 124 PHE A O 1
ATOM 987 N N . LEU A 1 125 ? 16.570 1.404 -17.139 1.00 92.06 125 LEU A N 1
ATOM 988 C CA . LEU A 1 125 ? 15.423 2.094 -17.735 1.00 92.06 125 LEU A CA 1
ATOM 989 C C . LEU A 1 125 ? 15.946 3.274 -18.566 1.00 92.06 125 LEU A C 1
ATOM 991 O O . LEU A 1 125 ? 17.081 3.236 -19.016 1.00 92.06 125 LEU A O 1
ATOM 995 N N . PHE A 1 126 ? 15.147 4.315 -18.767 1.00 90.25 126 PHE A N 1
ATOM 996 C CA . PHE A 1 126 ? 15.577 5.634 -19.208 1.00 90.25 126 PHE A CA 1
ATOM 997 C C . PHE A 1 126 ? 15.740 6.584 -18.023 1.00 90.25 126 PHE A C 1
ATOM 999 O O . PHE A 1 126 ? 15.369 6.245 -16.899 1.00 90.25 126 PHE A O 1
ATOM 1006 N N . ASP A 1 127 ? 16.286 7.772 -18.277 1.00 88.56 127 ASP A N 1
ATOM 1007 C CA . ASP A 1 127 ? 16.484 8.781 -17.238 1.00 88.56 127 ASP A CA 1
ATOM 1008 C C . ASP A 1 127 ? 15.145 9.425 -16.861 1.00 88.56 127 ASP A C 1
ATOM 1010 O O . ASP A 1 127 ? 14.651 10.338 -17.525 1.00 88.56 127 ASP A O 1
ATOM 1014 N N . VAL A 1 128 ? 14.532 8.879 -15.812 1.00 88.75 128 VAL A N 1
ATOM 1015 C CA . VAL A 1 128 ? 13.237 9.319 -15.285 1.00 88.75 128 VAL A CA 1
ATOM 1016 C C . VAL A 1 128 ? 13.326 10.730 -14.697 1.00 88.75 128 VAL A C 1
ATOM 1018 O O . VAL A 1 128 ? 12.348 11.478 -14.744 1.00 88.75 128 VAL A O 1
ATOM 1021 N N . ASP A 1 129 ? 14.489 11.116 -14.171 1.00 86.12 129 ASP A N 1
ATOM 1022 C CA . ASP A 1 129 ? 14.686 12.416 -13.531 1.00 86.12 129 ASP A CA 1
ATOM 1023 C C . ASP A 1 129 ? 14.943 13.514 -14.565 1.00 86.12 129 ASP A C 1
ATOM 1025 O O . ASP A 1 129 ? 14.398 14.613 -14.443 1.00 86.12 129 ASP A O 1
ATOM 1029 N N . ALA A 1 130 ? 15.692 13.209 -15.627 1.00 85.81 130 ALA A N 1
ATOM 1030 C CA . ALA A 1 130 ? 15.933 14.134 -16.734 1.00 85.81 130 ALA A CA 1
ATOM 1031 C C . ALA A 1 130 ? 14.785 14.196 -17.758 1.00 85.81 130 ALA A C 1
ATOM 1033 O O . ALA A 1 130 ? 14.872 14.985 -18.705 1.00 85.81 130 ALA A O 1
ATOM 1034 N N . MET A 1 131 ? 13.721 13.401 -17.581 1.00 87.44 131 MET A N 1
ATOM 1035 C CA . MET A 1 131 ? 12.599 13.258 -18.518 1.00 87.44 131 MET A CA 1
ATOM 1036 C C . MET A 1 131 ? 12.052 14.608 -19.004 1.00 87.44 131 MET A C 1
ATOM 1038 O O . MET A 1 131 ? 11.959 14.821 -20.210 1.00 87.44 131 MET A O 1
ATOM 1042 N N . ASP A 1 132 ? 11.798 15.553 -18.094 1.00 86.62 132 ASP A N 1
ATOM 1043 C CA . ASP A 1 132 ? 11.224 16.870 -18.420 1.00 86.62 132 ASP A CA 1
ATOM 1044 C C . ASP A 1 132 ? 12.075 17.661 -19.431 1.00 86.62 132 ASP A C 1
ATOM 1046 O O . ASP A 1 132 ? 11.550 18.404 -20.255 1.00 86.62 132 ASP A O 1
ATOM 1050 N N . SER A 1 133 ? 13.399 17.481 -19.399 1.00 84.81 133 SER A N 1
ATOM 1051 C CA . SER A 1 133 ? 14.343 18.201 -20.267 1.00 84.81 133 SER A CA 1
ATOM 1052 C C . SER A 1 133 ? 14.497 17.592 -21.664 1.00 84.81 133 SER A C 1
ATOM 1054 O O . SER A 1 133 ? 15.000 18.247 -22.582 1.00 84.81 133 SER A O 1
ATOM 1056 N N . VAL A 1 134 ? 14.103 16.327 -21.831 1.00 82.38 134 VAL A N 1
ATOM 1057 C CA . VAL A 1 134 ? 14.289 15.568 -23.077 1.00 82.38 134 VAL A CA 1
ATOM 1058 C C . VAL A 1 134 ? 12.976 15.220 -23.768 1.00 82.38 134 VAL A C 1
ATOM 1060 O O . VAL A 1 134 ? 12.997 14.937 -24.965 1.00 82.38 134 VAL A O 1
ATOM 1063 N N . MET A 1 135 ? 11.852 15.291 -23.053 1.00 82.75 135 MET A N 1
ATOM 1064 C CA . MET A 1 135 ? 10.526 14.916 -23.544 1.00 82.75 135 MET A CA 1
ATOM 1065 C C . MET A 1 135 ? 10.087 15.737 -24.763 1.00 82.75 135 MET A C 1
ATOM 1067 O O . MET A 1 135 ? 9.517 15.177 -25.686 1.00 82.75 135 MET A O 1
ATOM 1071 N N . GLU A 1 136 ? 10.447 17.024 -24.853 1.00 82.25 136 GLU A N 1
ATOM 1072 C CA . GLU A 1 136 ? 10.139 17.866 -26.029 1.00 82.25 136 GLU A CA 1
ATOM 1073 C C . GLU A 1 136 ? 10.744 17.340 -27.345 1.00 82.25 136 GLU A C 1
ATOM 1075 O O . GLU A 1 136 ? 10.304 17.713 -28.433 1.00 82.25 136 GLU A O 1
ATOM 1080 N N . LYS A 1 137 ? 11.779 16.496 -27.260 1.00 84.00 137 LYS A N 1
ATOM 1081 C CA . LYS A 1 137 ? 12.463 15.900 -28.417 1.00 84.00 137 LYS A CA 1
ATOM 1082 C C . LYS A 1 137 ? 11.915 14.520 -28.771 1.00 84.00 137 LYS A C 1
ATOM 1084 O O . LYS A 1 137 ? 12.354 13.932 -29.759 1.00 84.00 137 LYS A O 1
ATOM 1089 N N . TRP A 1 138 ? 11.029 13.963 -27.950 1.00 87.81 138 TRP A N 1
ATOM 1090 C CA . TRP A 1 138 ? 10.478 12.637 -28.172 1.00 87.81 138 TRP A CA 1
ATOM 1091 C C . TRP A 1 138 ? 9.406 12.678 -29.257 1.00 87.81 138 TRP A C 1
ATOM 1093 O O . TRP A 1 138 ? 8.606 13.603 -29.356 1.00 87.81 138 TRP A O 1
ATOM 1103 N N . SER A 1 139 ? 9.407 11.653 -30.108 1.00 88.00 139 SER A N 1
ATOM 1104 C CA . SER A 1 139 ? 8.259 11.388 -30.971 1.00 88.00 139 SER A CA 1
ATOM 1105 C C . SER A 1 139 ? 7.143 10.737 -30.154 1.00 88.00 139 SER A C 1
ATOM 1107 O O . SER A 1 139 ? 7.403 10.149 -29.106 1.00 88.00 139 SER A O 1
ATOM 1109 N N . LEU A 1 140 ? 5.919 10.742 -30.684 1.00 87.50 140 LEU A N 1
ATOM 1110 C CA . LEU A 1 140 ? 4.779 10.055 -30.067 1.00 87.50 140 LEU A CA 1
ATOM 1111 C C . LEU A 1 140 ? 5.075 8.574 -29.752 1.00 87.50 140 LEU A C 1
ATOM 1113 O O . LEU A 1 140 ? 4.661 8.059 -28.720 1.00 87.50 140 LEU A O 1
ATOM 1117 N N . GLU A 1 141 ? 5.832 7.897 -30.623 1.00 86.50 141 GLU A N 1
ATOM 1118 C CA . GLU A 1 141 ? 6.265 6.510 -30.406 1.00 86.50 141 GLU A CA 1
ATOM 1119 C C . GLU A 1 141 ? 7.144 6.378 -29.155 1.00 86.50 141 GLU A C 1
ATOM 1121 O O . GLU A 1 141 ? 6.972 5.450 -28.371 1.00 86.50 141 GLU A O 1
ATOM 1126 N N . HIS A 1 142 ? 8.062 7.323 -28.937 1.00 87.75 142 HIS A N 1
ATOM 1127 C CA . HIS A 1 142 ? 8.902 7.349 -27.744 1.00 87.75 142 HIS A CA 1
ATOM 1128 C C . HIS A 1 142 ? 8.081 7.657 -26.485 1.00 87.75 142 HIS A C 1
ATOM 1130 O O . HIS A 1 142 ? 8.264 6.994 -25.468 1.00 87.75 142 HIS A O 1
ATOM 1136 N N . GLU A 1 143 ? 7.141 8.600 -26.538 1.00 89.56 143 GLU A N 1
ATOM 1137 C CA . GLU A 1 143 ? 6.257 8.901 -25.402 1.00 89.56 143 GLU A CA 1
ATOM 1138 C C . GLU A 1 143 ? 5.412 7.680 -24.992 1.00 89.56 143 GLU A C 1
ATOM 1140 O O . GLU A 1 143 ? 5.323 7.349 -23.805 1.00 89.56 143 GLU A O 1
ATOM 1145 N N . GLU A 1 144 ? 4.851 6.949 -25.962 1.00 89.31 144 GLU A N 1
ATOM 1146 C CA . GLU A 1 144 ? 4.123 5.696 -25.714 1.00 89.31 144 GLU A CA 1
ATOM 1147 C C . GLU A 1 144 ? 5.043 4.621 -25.111 1.00 89.31 144 GLU A C 1
ATOM 1149 O O . GLU A 1 144 ? 4.676 3.924 -24.156 1.00 89.31 144 GLU A O 1
ATOM 1154 N N . LEU A 1 145 ? 6.277 4.530 -25.610 1.00 88.00 145 LEU A N 1
ATOM 1155 C CA . LEU A 1 145 ? 7.299 3.628 -25.089 1.00 88.00 145 LEU A CA 1
ATOM 1156 C C . LEU A 1 145 ? 7.644 3.920 -23.626 1.00 88.00 145 LEU A C 1
ATOM 1158 O O . LEU A 1 145 ? 7.747 2.997 -22.813 1.00 88.00 145 LEU A O 1
ATOM 1162 N N . ALA A 1 146 ? 7.808 5.199 -23.289 1.00 91.00 146 ALA A N 1
ATOM 1163 C CA . ALA A 1 146 ? 8.063 5.663 -21.932 1.00 91.00 146 ALA A CA 1
ATOM 1164 C C . ALA A 1 146 ? 6.892 5.323 -21.002 1.00 91.00 146 ALA A C 1
ATOM 1166 O O . ALA A 1 146 ? 7.120 4.819 -19.900 1.00 91.00 146 ALA A O 1
ATOM 1167 N N . CYS A 1 147 ? 5.646 5.486 -21.462 1.00 92.75 147 CYS A N 1
ATOM 1168 C CA . CYS A 1 147 ? 4.463 5.081 -20.699 1.00 92.75 147 CYS A CA 1
ATOM 1169 C C . CYS A 1 147 ? 4.472 3.576 -20.389 1.00 92.75 147 CYS A C 1
ATOM 1171 O O . CYS A 1 147 ? 4.241 3.183 -19.245 1.00 92.75 147 CYS A O 1
ATOM 1173 N N . HIS A 1 148 ? 4.797 2.720 -21.366 1.00 90.81 148 HIS A N 1
ATOM 1174 C CA . HIS A 1 148 ? 4.929 1.276 -21.134 1.00 90.81 148 HIS A CA 1
ATOM 1175 C C . HIS A 1 148 ? 6.069 0.928 -20.168 1.00 90.81 148 HIS A C 1
ATOM 1177 O O . HIS A 1 148 ? 5.883 0.088 -19.283 1.00 90.81 148 HIS A O 1
ATOM 1183 N N . MET A 1 149 ? 7.224 1.585 -20.308 1.00 91.75 149 MET A N 1
ATOM 1184 C CA . MET A 1 149 ? 8.369 1.445 -19.403 1.00 91.75 149 MET A CA 1
ATOM 1185 C C . MET A 1 149 ? 7.993 1.768 -17.959 1.00 91.75 149 MET A C 1
ATOM 1187 O O . MET A 1 149 ? 8.208 0.943 -17.068 1.00 91.75 149 MET A O 1
ATOM 1191 N N . LEU A 1 150 ? 7.391 2.934 -17.724 1.00 94.38 150 LEU A N 1
ATOM 1192 C CA . LEU A 1 150 ? 6.962 3.348 -16.390 1.00 94.38 150 LEU A CA 1
ATOM 1193 C C . LEU A 1 150 ? 5.878 2.422 -15.844 1.00 94.38 150 LEU A C 1
ATOM 1195 O O . LEU A 1 150 ? 5.999 1.968 -14.712 1.00 94.38 150 LEU A O 1
ATOM 1199 N N . TYR A 1 151 ? 4.873 2.072 -16.649 1.00 94.56 151 TYR A N 1
ATOM 1200 C CA . TYR A 1 151 ? 3.789 1.181 -16.234 1.00 94.56 151 TYR A CA 1
ATOM 1201 C C . TYR A 1 151 ? 4.310 -0.172 -15.726 1.00 94.56 151 TYR A C 1
ATOM 1203 O O . TYR A 1 151 ? 3.907 -0.641 -14.659 1.00 94.56 151 TYR A O 1
ATOM 1211 N N . ILE A 1 152 ? 5.242 -0.803 -16.443 1.00 92.81 152 ILE A N 1
ATOM 1212 C CA . ILE A 1 152 ? 5.823 -2.086 -16.016 1.00 92.81 152 ILE A CA 1
ATOM 1213 C C . ILE A 1 152 ? 6.737 -1.907 -14.808 1.00 92.81 152 ILE A C 1
ATOM 1215 O O . ILE A 1 152 ? 6.701 -2.733 -13.898 1.00 92.81 152 ILE A O 1
ATOM 1219 N N . THR A 1 153 ? 7.500 -0.813 -14.752 1.00 95.19 153 THR A N 1
ATOM 1220 C CA . THR A 1 153 ? 8.348 -0.499 -13.592 1.00 95.19 153 THR A CA 1
ATOM 1221 C C . THR A 1 153 ? 7.507 -0.308 -12.326 1.00 95.19 153 THR A C 1
ATOM 1223 O O . THR A 1 153 ? 7.846 -0.850 -11.279 1.00 95.19 153 THR A O 1
ATOM 1226 N N . ILE A 1 154 ? 6.373 0.392 -12.415 1.00 96.50 154 ILE A N 1
ATOM 1227 C CA . ILE A 1 154 ? 5.410 0.573 -11.316 1.00 96.50 154 ILE A CA 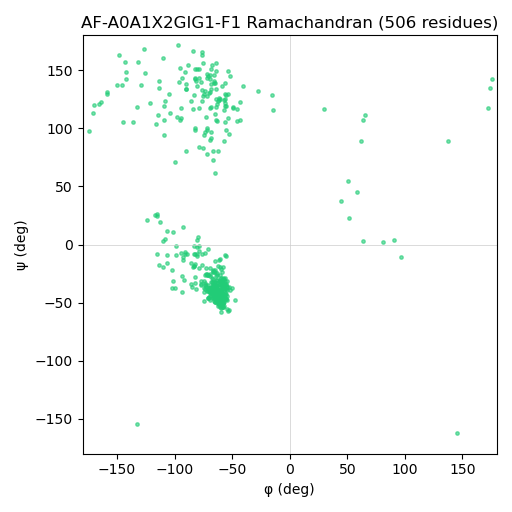1
ATOM 1228 C C . ILE A 1 154 ? 4.904 -0.787 -10.829 1.00 96.50 154 ILE A C 1
ATOM 1230 O O . ILE A 1 154 ? 4.944 -1.075 -9.633 1.00 96.50 154 ILE A O 1
ATOM 1234 N N . ASN A 1 155 ? 4.476 -1.654 -11.749 1.00 95.69 155 ASN A N 1
ATOM 1235 C CA . ASN A 1 155 ? 4.015 -3.001 -11.410 1.00 95.69 155 ASN A CA 1
ATOM 1236 C C . ASN A 1 155 ? 5.107 -3.849 -10.751 1.00 95.69 155 ASN A C 1
ATOM 1238 O O . ASN A 1 155 ? 4.832 -4.540 -9.771 1.00 95.69 155 ASN A O 1
ATOM 1242 N N . TRP A 1 156 ? 6.343 -3.757 -11.242 1.00 95.62 156 TRP A N 1
ATOM 1243 C CA . TRP A 1 156 ? 7.492 -4.422 -10.639 1.00 95.62 156 TRP A CA 1
ATOM 1244 C C . TRP A 1 156 ? 7.728 -3.960 -9.204 1.00 95.62 156 TRP A C 1
ATOM 1246 O O . TRP A 1 156 ? 7.824 -4.787 -8.302 1.00 95.62 156 TRP A O 1
ATOM 1256 N N . VAL A 1 157 ? 7.781 -2.646 -8.975 1.00 96.44 157 VAL A N 1
ATOM 1257 C CA . VAL A 1 157 ? 8.023 -2.091 -7.639 1.00 96.44 157 VAL A CA 1
ATOM 1258 C C . VAL A 1 157 ? 6.911 -2.504 -6.670 1.00 96.44 157 VAL A C 1
ATOM 1260 O O . VAL A 1 157 ? 7.205 -2.892 -5.539 1.00 96.44 157 VAL A O 1
ATOM 1263 N N . ARG A 1 158 ? 5.648 -2.507 -7.115 1.00 96.31 158 ARG A N 1
ATOM 1264 C CA . ARG A 1 158 ? 4.518 -3.031 -6.329 1.00 96.31 158 ARG A CA 1
ATOM 1265 C C . ARG A 1 158 ? 4.694 -4.513 -5.983 1.00 96.31 158 ARG A C 1
ATOM 1267 O O . ARG A 1 158 ? 4.469 -4.898 -4.838 1.00 96.31 158 ARG A O 1
ATOM 1274 N N . GLU A 1 159 ? 5.140 -5.339 -6.928 1.00 95.94 159 GLU A N 1
ATOM 1275 C CA . GLU A 1 159 ? 5.386 -6.767 -6.693 1.00 95.94 159 GLU A CA 1
ATOM 1276 C C . GLU A 1 159 ? 6.568 -7.009 -5.733 1.00 95.94 159 GLU A C 1
ATOM 1278 O O . GLU A 1 159 ? 6.486 -7.869 -4.856 1.00 95.94 159 GLU A O 1
ATOM 1283 N N . VAL A 1 160 ? 7.632 -6.202 -5.816 1.00 95.19 160 VAL A N 1
ATOM 1284 C CA . VAL A 1 160 ? 8.744 -6.223 -4.850 1.00 95.19 160 VAL A CA 1
ATOM 1285 C C . VAL A 1 160 ? 8.242 -5.864 -3.449 1.00 95.19 160 VAL A C 1
ATOM 1287 O O . VAL A 1 160 ? 8.497 -6.603 -2.500 1.00 95.19 160 VAL A O 1
ATOM 1290 N N . ILE A 1 161 ? 7.460 -4.792 -3.296 1.00 95.19 161 ILE A N 1
ATOM 1291 C CA . ILE A 1 161 ? 6.858 -4.427 -2.000 1.00 95.19 161 ILE A CA 1
ATOM 1292 C C . ILE A 1 161 ? 6.015 -5.593 -1.454 1.00 95.19 161 ILE A C 1
ATOM 1294 O O . ILE A 1 161 ? 6.168 -5.975 -0.291 1.00 95.19 161 ILE A O 1
ATOM 1298 N N . ASN A 1 162 ? 5.193 -6.218 -2.300 1.00 94.44 162 ASN A N 1
ATOM 1299 C CA . ASN A 1 162 ? 4.358 -7.367 -1.938 1.00 94.44 162 ASN A CA 1
ATOM 1300 C C . ASN A 1 162 ? 5.146 -8.611 -1.512 1.00 94.44 162 ASN A C 1
ATOM 1302 O O . ASN A 1 162 ? 4.629 -9.410 -0.729 1.00 94.44 162 ASN A O 1
ATOM 1306 N N . CYS A 1 163 ? 6.348 -8.797 -2.056 1.00 94.12 163 CYS A N 1
ATOM 1307 C CA . CYS A 1 163 ? 7.221 -9.928 -1.764 1.00 94.12 163 CYS A CA 1
ATOM 1308 C C . CYS A 1 163 ? 7.867 -9.804 -0.380 1.00 94.12 163 CYS A C 1
ATOM 1310 O O . CYS A 1 163 ? 7.815 -10.737 0.417 1.00 94.12 163 CYS A O 1
ATOM 1312 N N . PHE A 1 164 ? 8.440 -8.641 -0.063 1.00 93.19 164 PHE A N 1
ATOM 1313 C CA . PHE A 1 164 ? 9.291 -8.489 1.124 1.00 93.19 164 PHE A CA 1
ATOM 1314 C C . PHE A 1 164 ? 8.551 -7.983 2.375 1.00 93.19 164 PHE A C 1
ATOM 1316 O O . PHE A 1 164 ? 8.958 -8.322 3.487 1.00 93.19 164 PHE A O 1
ATOM 1323 N N . CYS A 1 165 ? 7.454 -7.225 2.233 1.00 90.81 165 CYS A N 1
ATOM 1324 C CA . CYS A 1 165 ? 6.702 -6.696 3.385 1.00 90.81 165 CYS A CA 1
ATOM 1325 C C . CYS A 1 165 ? 6.126 -7.755 4.351 1.00 90.81 165 CYS A C 1
ATOM 1327 O O . CYS A 1 165 ? 6.077 -7.455 5.547 1.00 90.81 165 CYS A O 1
ATOM 1329 N N . PRO A 1 166 ? 5.670 -8.948 3.903 1.00 81.12 166 PRO A N 1
ATOM 1330 C CA . PRO A 1 166 ? 5.126 -9.969 4.804 1.00 81.12 166 PRO A CA 1
ATOM 1331 C C . PRO A 1 166 ? 6.167 -10.662 5.694 1.00 81.12 166 PRO A C 1
ATOM 1333 O O . PRO A 1 166 ? 5.810 -11.172 6.750 1.00 81.12 166 PRO A O 1
ATOM 1336 N N . VAL A 1 167 ? 7.429 -10.722 5.256 1.00 75.00 167 VAL A N 1
ATOM 1337 C CA . VAL A 1 167 ? 8.451 -11.612 5.838 1.00 75.00 167 VAL A CA 1
ATOM 1338 C C . VAL A 1 167 ? 9.416 -10.861 6.753 1.00 75.00 167 VAL A C 1
ATOM 1340 O O . VAL A 1 167 ? 9.830 -11.385 7.786 1.00 75.00 167 VAL A O 1
ATOM 1343 N N . TYR A 1 168 ? 9.785 -9.627 6.404 1.00 74.69 168 TYR A N 1
ATOM 1344 C CA . TYR A 1 168 ? 10.882 -8.938 7.076 1.00 74.69 168 TYR A CA 1
ATOM 1345 C C . TYR A 1 168 ? 10.416 -7.853 8.039 1.00 74.69 168 TYR A C 1
ATOM 1347 O O . TYR A 1 168 ? 9.666 -6.946 7.690 1.00 74.69 168 TYR A O 1
ATOM 1355 N N . SER A 1 169 ? 10.947 -7.927 9.258 1.00 72.81 169 SER A N 1
ATOM 1356 C CA . SER A 1 169 ? 10.913 -6.841 10.248 1.00 72.81 169 SER A CA 1
ATOM 1357 C C . SER A 1 169 ? 12.298 -6.224 10.483 1.00 72.81 169 SER A C 1
ATOM 1359 O O . SER A 1 169 ? 12.439 -5.354 11.336 1.00 72.81 169 SER A O 1
ATOM 1361 N N . ASP A 1 170 ? 13.315 -6.679 9.742 1.00 83.12 170 ASP A N 1
ATOM 1362 C CA . ASP A 1 170 ? 14.679 -6.155 9.813 1.00 83.12 170 ASP A CA 1
ATOM 1363 C C . ASP A 1 170 ? 14.719 -4.681 9.357 1.00 83.12 170 ASP A C 1
ATOM 1365 O O . ASP A 1 170 ? 14.287 -4.387 8.233 1.00 83.12 170 ASP A O 1
ATOM 1369 N N . PRO A 1 171 ? 15.246 -3.754 10.183 1.00 84.12 171 PRO A N 1
ATOM 1370 C CA . PRO A 1 171 ? 15.387 -2.346 9.826 1.00 84.12 171 PRO A CA 1
ATOM 1371 C C . PRO A 1 171 ? 16.065 -2.096 8.473 1.00 84.12 171 PRO A C 1
ATOM 1373 O O . PRO A 1 171 ? 15.628 -1.205 7.744 1.00 84.12 171 PRO A O 1
ATOM 1376 N N . ALA A 1 172 ? 17.075 -2.887 8.091 1.00 85.12 172 ALA A N 1
ATOM 1377 C CA . ALA A 1 172 ? 17.782 -2.697 6.819 1.00 85.12 172 ALA A CA 1
ATOM 1378 C C . ALA A 1 172 ? 16.914 -3.057 5.597 1.00 85.12 172 ALA A C 1
ATOM 1380 O O . ALA A 1 172 ? 16.953 -2.385 4.562 1.00 85.12 172 ALA A O 1
ATOM 1381 N N . VAL A 1 173 ? 16.092 -4.103 5.703 1.00 87.31 173 VAL A N 1
ATOM 1382 C CA . VAL A 1 173 ? 15.113 -4.467 4.665 1.00 87.31 173 VAL A CA 1
ATOM 1383 C C . VAL A 1 173 ? 13.986 -3.437 4.597 1.00 87.31 173 VAL A C 1
ATOM 1385 O O . VAL A 1 173 ? 13.591 -3.019 3.509 1.00 87.31 173 VAL A O 1
ATOM 1388 N N . LEU A 1 174 ? 13.495 -2.979 5.747 1.00 88.38 174 LEU A N 1
ATOM 1389 C CA . LEU A 1 174 ? 12.463 -1.946 5.811 1.00 88.38 174 LEU A CA 1
ATOM 1390 C C . LEU A 1 174 ? 12.938 -0.625 5.186 1.00 88.38 174 LEU A C 1
ATOM 1392 O O . LEU A 1 174 ? 12.192 -0.025 4.416 1.00 88.38 174 LEU A O 1
ATOM 1396 N N . ALA A 1 175 ? 14.183 -0.209 5.429 1.00 88.19 175 ALA A N 1
ATOM 1397 C CA . ALA A 1 175 ? 14.777 0.972 4.802 1.00 88.19 175 ALA A CA 1
ATOM 1398 C C . ALA A 1 175 ? 14.756 0.891 3.263 1.00 88.19 175 ALA A C 1
ATOM 1400 O O . ALA A 1 175 ? 14.339 1.837 2.583 1.00 88.19 175 ALA A O 1
ATOM 1401 N N . ARG A 1 176 ? 15.100 -0.281 2.713 1.00 89.81 176 ARG A N 1
ATOM 1402 C CA . ARG A 1 176 ? 14.994 -0.578 1.275 1.00 89.81 176 ARG A CA 1
ATOM 1403 C C . ARG A 1 176 ? 13.568 -0.491 0.763 1.00 89.81 176 ARG A C 1
ATOM 1405 O O . ARG A 1 176 ? 13.325 0.105 -0.286 1.00 89.81 176 ARG A O 1
ATOM 1412 N N . LEU A 1 177 ? 12.615 -1.049 1.500 1.00 92.69 177 LEU A N 1
ATOM 1413 C CA . LEU A 1 177 ? 11.208 -1.023 1.108 1.00 92.69 177 LEU A CA 1
ATOM 1414 C C . LEU A 1 177 ? 10.619 0.388 1.119 1.00 92.69 177 LEU A C 1
ATOM 1416 O O . LEU A 1 177 ? 9.850 0.726 0.224 1.00 92.69 177 LEU A O 1
ATOM 1420 N N . ILE A 1 178 ? 11.018 1.233 2.068 1.00 91.88 178 ILE A N 1
ATOM 1421 C CA . ILE A 1 178 ? 10.615 2.645 2.105 1.00 91.88 178 ILE A CA 1
ATOM 1422 C C . ILE A 1 178 ? 11.155 3.382 0.883 1.00 91.88 178 ILE A C 1
ATOM 1424 O O . ILE A 1 178 ? 10.419 4.124 0.235 1.00 91.88 178 ILE A O 1
ATOM 1428 N N . HIS A 1 179 ? 12.417 3.150 0.520 1.00 91.94 179 HIS A N 1
ATOM 1429 C CA . HIS A 1 179 ? 12.977 3.723 -0.699 1.00 91.94 179 HIS A CA 1
ATOM 1430 C C . HIS A 1 179 ? 12.221 3.235 -1.950 1.00 91.94 179 HIS A C 1
ATOM 1432 O O . HIS A 1 179 ? 11.892 4.032 -2.826 1.00 91.94 179 HIS A O 1
ATOM 1438 N N . ARG A 1 180 ? 11.842 1.951 -2.014 1.00 94.06 180 ARG A N 1
ATOM 1439 C CA . ARG A 1 180 ? 10.992 1.417 -3.095 1.00 94.06 180 ARG A CA 1
ATOM 1440 C C . ARG A 1 180 ? 9.596 2.039 -3.125 1.00 94.06 180 ARG A C 1
ATOM 1442 O O . ARG A 1 180 ? 9.121 2.349 -4.212 1.00 94.06 180 ARG A O 1
ATOM 1449 N N . LEU A 1 181 ? 8.967 2.286 -1.978 1.00 95.25 181 LEU A N 1
ATOM 1450 C CA . LEU A 1 181 ? 7.684 2.990 -1.905 1.00 95.25 181 LEU A CA 1
ATOM 1451 C C . LEU A 1 181 ? 7.799 4.433 -2.427 1.00 95.25 181 LEU A C 1
ATOM 1453 O O . LEU A 1 181 ? 6.949 4.877 -3.193 1.00 95.25 181 LEU A O 1
ATOM 1457 N N . LYS A 1 182 ? 8.878 5.144 -2.092 1.00 93.06 182 LYS A N 1
ATOM 1458 C CA . LYS A 1 182 ? 9.143 6.493 -2.625 1.00 93.06 182 LYS A CA 1
ATOM 1459 C C . LYS A 1 182 ? 9.412 6.482 -4.131 1.00 93.06 182 LYS A C 1
ATOM 1461 O O . LYS A 1 182 ? 8.956 7.360 -4.859 1.00 93.06 182 LYS A O 1
ATOM 1466 N N . ASN A 1 183 ? 10.113 5.462 -4.617 1.00 93.75 183 ASN A N 1
ATOM 1467 C CA . ASN A 1 183 ? 10.297 5.252 -6.049 1.00 93.75 183 ASN A CA 1
ATOM 1468 C C . ASN A 1 183 ? 8.955 5.004 -6.746 1.00 93.75 183 ASN A C 1
ATOM 1470 O O . ASN A 1 183 ? 8.710 5.577 -7.802 1.00 93.75 183 ASN A O 1
ATOM 1474 N N . LEU A 1 184 ? 8.063 4.212 -6.143 1.00 96.06 184 LEU A N 1
ATOM 1475 C CA . LEU A 1 184 ? 6.721 3.960 -6.667 1.00 96.06 184 LEU A CA 1
ATOM 1476 C C . LEU A 1 184 ? 5.922 5.258 -6.840 1.00 96.06 184 LEU A C 1
ATOM 1478 O O . LEU A 1 184 ? 5.404 5.504 -7.927 1.00 96.06 184 LEU A O 1
ATOM 1482 N N . THR A 1 185 ? 5.859 6.105 -5.811 1.00 94.75 185 THR A N 1
ATOM 1483 C CA . THR A 1 185 ? 5.098 7.364 -5.881 1.00 94.75 185 THR A CA 1
ATOM 1484 C C . THR A 1 185 ? 5.705 8.350 -6.882 1.00 94.75 185 THR A C 1
ATOM 1486 O O . THR A 1 185 ? 4.968 9.036 -7.590 1.00 94.75 185 THR A O 1
ATOM 1489 N N . THR A 1 186 ? 7.034 8.395 -7.010 1.00 94.19 186 THR A N 1
ATOM 1490 C CA . THR A 1 186 ? 7.717 9.185 -8.049 1.00 94.19 186 THR A CA 1
ATOM 1491 C C . THR A 1 186 ? 7.393 8.672 -9.452 1.00 94.19 186 THR A C 1
ATOM 1493 O O . THR A 1 186 ? 7.026 9.462 -10.319 1.00 94.19 186 THR A O 1
ATOM 1496 N N . LEU A 1 187 ? 7.469 7.359 -9.684 1.00 96.25 187 LEU A N 1
ATOM 1497 C CA . LEU A 1 187 ? 7.159 6.756 -10.983 1.00 96.25 187 LEU A CA 1
ATOM 1498 C C . LEU A 1 187 ? 5.699 6.984 -11.390 1.00 96.25 187 LEU A C 1
ATOM 1500 O O . LEU A 1 187 ? 5.440 7.298 -12.550 1.00 96.25 187 LEU A O 1
ATOM 1504 N N . GLU A 1 188 ? 4.755 6.865 -10.454 1.00 96.44 188 GLU A N 1
ATOM 1505 C CA . GLU A 1 188 ? 3.339 7.155 -10.709 1.00 96.44 188 GLU A CA 1
ATOM 1506 C C . GLU A 1 188 ? 3.138 8.624 -11.107 1.00 96.44 188 GLU A C 1
ATOM 1508 O O . GLU A 1 188 ? 2.513 8.890 -12.131 1.00 96.44 188 GLU A O 1
ATOM 1513 N N . LYS A 1 189 ? 3.770 9.579 -10.408 1.00 94.94 189 LYS A N 1
ATOM 1514 C CA . LYS A 1 189 ? 3.731 11.003 -10.797 1.00 94.94 189 LYS A CA 1
ATOM 1515 C C . LYS A 1 189 ? 4.299 11.249 -12.197 1.00 94.94 189 LYS A C 1
ATOM 1517 O O . LYS A 1 189 ? 3.750 12.049 -12.949 1.00 94.94 189 LYS A O 1
ATOM 1522 N N . ARG A 1 190 ? 5.392 10.571 -12.558 1.00 94.69 190 ARG A N 1
ATOM 1523 C CA . ARG A 1 190 ? 6.004 10.676 -13.894 1.00 94.69 190 ARG A CA 1
ATOM 1524 C C . ARG A 1 190 ? 5.108 10.090 -14.980 1.00 94.69 190 ARG A C 1
ATOM 1526 O O . ARG A 1 190 ? 4.995 10.671 -16.055 1.00 94.69 190 ARG A O 1
ATOM 1533 N N . LEU A 1 191 ? 4.424 8.984 -14.694 1.00 95.38 191 LEU A N 1
ATOM 1534 C CA . LEU A 1 191 ? 3.445 8.419 -15.615 1.00 95.38 191 LEU A CA 1
ATOM 1535 C C . LEU A 1 191 ? 2.242 9.361 -15.788 1.00 95.38 191 LEU A C 1
ATOM 1537 O O . LEU A 1 191 ? 1.827 9.598 -16.918 1.00 95.38 191 LEU A O 1
ATOM 1541 N N . ASP A 1 192 ? 1.743 9.970 -14.710 1.00 94.12 192 ASP A N 1
ATOM 1542 C CA . ASP A 1 192 ? 0.670 10.976 -14.764 1.00 94.12 192 ASP A CA 1
ATOM 1543 C C . ASP A 1 192 ? 1.021 12.203 -15.619 1.00 94.12 192 ASP A C 1
ATOM 1545 O O . ASP A 1 192 ? 0.139 12.790 -16.243 1.00 94.12 192 ASP A O 1
ATOM 1549 N N . GLN A 1 193 ? 2.298 12.585 -15.686 1.00 92.06 193 GLN A N 1
ATOM 1550 C CA . GLN A 1 193 ? 2.763 13.667 -16.562 1.00 92.06 193 GLN A CA 1
ATOM 1551 C C . GLN A 1 193 ? 2.736 13.274 -18.047 1.00 92.06 193 GLN A C 1
ATOM 1553 O O . GLN A 1 193 ? 2.449 14.120 -18.893 1.00 92.06 193 GLN A O 1
ATOM 1558 N N . LEU A 1 194 ? 3.009 12.004 -18.369 1.00 91.69 194 LEU A N 1
ATOM 1559 C CA . LEU A 1 194 ? 3.081 11.510 -19.749 1.00 91.69 194 LEU A CA 1
ATOM 1560 C C . LEU A 1 194 ? 1.721 11.116 -20.336 1.00 91.69 194 LEU A C 1
ATOM 1562 O O . LEU A 1 194 ? 1.480 11.334 -21.523 1.00 91.69 194 LEU A O 1
ATOM 1566 N N . LEU A 1 195 ? 0.820 10.543 -19.535 1.00 92.81 195 LEU A N 1
ATOM 1567 C CA . LEU A 1 195 ? -0.468 10.027 -20.023 1.00 92.81 195 LEU A CA 1
ATOM 1568 C C . LEU A 1 195 ? -1.315 11.055 -20.801 1.00 92.81 195 LEU A C 1
ATOM 1570 O O . LEU A 1 195 ? -1.896 10.675 -21.819 1.00 92.81 195 LEU A O 1
ATOM 1574 N N . PRO A 1 196 ? -1.385 12.345 -20.412 1.00 90.44 196 PRO A N 1
ATOM 1575 C CA . PRO A 1 196 ? -2.110 13.352 -21.186 1.00 90.44 196 PRO A CA 1
ATOM 1576 C C . PRO A 1 196 ? -1.540 13.592 -22.591 1.00 90.44 196 PRO A C 1
ATOM 1578 O O . PRO A 1 196 ? -2.287 13.999 -23.482 1.00 90.44 196 PRO A O 1
ATOM 1581 N N . LEU A 1 197 ? -0.242 13.345 -22.796 1.00 88.75 197 LEU A N 1
ATOM 1582 C CA . LEU A 1 197 ? 0.432 13.494 -24.090 1.00 88.75 197 LEU A CA 1
ATOM 1583 C C . LEU A 1 197 ? 0.111 12.308 -25.012 1.00 88.75 197 LEU A C 1
ATOM 1585 O O . LEU A 1 197 ? -0.106 12.475 -26.212 1.00 88.75 197 LEU A O 1
ATOM 1589 N N . VAL A 1 198 ? -0.054 11.116 -24.432 1.00 87.81 198 VAL A N 1
ATOM 1590 C CA . VAL A 1 198 ? -0.375 9.877 -25.151 1.00 87.81 198 VAL A CA 1
ATOM 1591 C C . VAL A 1 198 ? -1.874 9.574 -25.050 1.00 87.81 198 VAL A C 1
ATOM 1593 O O . VAL A 1 198 ? -2.314 8.629 -24.399 1.00 87.81 198 VAL A O 1
ATOM 1596 N N . SER A 1 199 ? -2.685 10.373 -25.750 1.00 73.56 199 SER A N 1
ATOM 1597 C CA . SER A 1 199 ? -4.164 10.349 -25.680 1.00 73.56 199 SER A CA 1
ATOM 1598 C C . SER A 1 199 ? -4.858 9.003 -25.969 1.00 73.56 199 SER A C 1
ATOM 1600 O O . SER A 1 199 ? -6.062 8.886 -25.752 1.00 73.56 199 SER A O 1
ATOM 1602 N N . GLN A 1 200 ? -4.147 7.981 -26.454 1.00 81.94 200 GLN A N 1
ATOM 1603 C CA . GLN A 1 200 ? -4.679 6.636 -26.719 1.00 81.94 200 GLN A CA 1
ATOM 1604 C C . GLN A 1 200 ? -3.909 5.537 -25.977 1.00 81.94 200 GLN A C 1
ATOM 1606 O O . GLN A 1 200 ? -3.965 4.375 -26.377 1.00 81.94 200 GLN A O 1
ATOM 1611 N N . PHE A 1 201 ? -3.191 5.879 -24.903 1.00 88.19 201 PHE A N 1
ATOM 1612 C CA . PHE A 1 201 ? -2.397 4.897 -24.177 1.00 88.19 201 PHE A CA 1
ATOM 1613 C C . PHE A 1 201 ? -3.264 3.767 -23.602 1.00 88.19 201 PHE A C 1
ATOM 1615 O O . PHE A 1 201 ? -4.214 3.977 -22.834 1.00 88.19 201 PHE A O 1
ATOM 1622 N N . VAL A 1 202 ? -2.892 2.537 -23.957 1.00 86.19 202 VAL A N 1
ATOM 1623 C CA . VAL A 1 202 ? -3.481 1.300 -23.442 1.00 86.19 202 VAL A CA 1
ATOM 1624 C C . VAL A 1 202 ? -2.338 0.367 -23.048 1.00 86.19 202 VAL A C 1
ATOM 1626 O O . VAL A 1 202 ? -1.585 -0.038 -23.934 1.00 86.19 202 VAL A O 1
ATOM 1629 N N . PRO A 1 203 ? -2.208 -0.029 -21.768 1.00 87.44 203 PRO A N 1
ATOM 1630 C CA . PRO A 1 203 ? -1.196 -0.991 -21.334 1.00 87.44 203 PRO A CA 1
ATOM 1631 C C . PRO A 1 203 ? -1.197 -2.285 -22.160 1.00 87.44 203 PRO A C 1
ATOM 1633 O O . PRO A 1 203 ? -2.257 -2.778 -22.561 1.00 87.44 203 PRO A O 1
ATOM 1636 N N . LEU A 1 204 ? -0.014 -2.867 -22.391 1.00 82.69 204 LEU A N 1
ATOM 1637 C CA . LEU A 1 204 ? 0.150 -4.056 -23.243 1.00 82.69 204 LEU A CA 1
ATOM 1638 C C . LEU A 1 204 ? -0.673 -5.248 -22.744 1.00 82.69 204 LEU A C 1
ATOM 1640 O O . LEU A 1 204 ? -1.193 -6.028 -23.543 1.00 82.69 204 LEU A O 1
ATOM 1644 N N . GLU A 1 205 ? -0.829 -5.365 -21.431 1.00 76.94 205 GLU A N 1
ATOM 1645 C CA . GLU A 1 205 ? -1.637 -6.369 -20.748 1.00 76.94 205 GLU A CA 1
ATOM 1646 C C . GLU A 1 205 ? -3.098 -6.319 -21.215 1.00 76.94 205 GLU A C 1
ATOM 1648 O O . GLU A 1 205 ? -3.716 -7.359 -21.430 1.00 76.94 205 GLU A O 1
ATOM 1653 N N . LEU A 1 206 ? -3.645 -5.119 -21.429 1.00 77.94 206 LEU A N 1
ATOM 1654 C CA . LEU A 1 206 ? -5.034 -4.918 -21.858 1.00 77.94 206 LEU A CA 1
ATOM 1655 C C . LEU A 1 206 ? -5.203 -5.084 -23.367 1.00 77.94 206 LEU A C 1
ATOM 1657 O O . LEU A 1 206 ? -6.229 -5.595 -23.831 1.00 77.94 206 LEU A O 1
ATOM 1661 N N . GLN A 1 207 ? -4.176 -4.716 -24.135 1.00 74.19 207 GLN A N 1
ATOM 1662 C CA . GLN A 1 207 ? -4.126 -5.008 -25.567 1.00 74.19 207 GLN A CA 1
ATOM 1663 C C . GLN A 1 207 ? -4.156 -6.526 -25.813 1.00 74.19 207 GLN A C 1
ATOM 1665 O O . GLN A 1 207 ? -4.860 -6.998 -26.705 1.00 74.19 207 GLN A O 1
ATOM 1670 N N . ALA A 1 208 ? -3.437 -7.304 -24.998 1.00 61.03 208 ALA A N 1
ATOM 1671 C CA . ALA A 1 208 ? -3.369 -8.757 -25.122 1.00 61.03 208 ALA A CA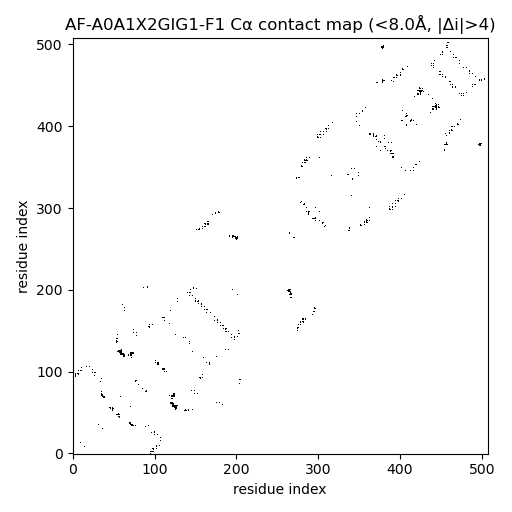 1
ATOM 1672 C C . ALA A 1 208 ? -4.693 -9.463 -24.783 1.00 61.03 208 ALA A C 1
ATOM 1674 O O . ALA A 1 208 ? -5.046 -10.430 -25.455 1.00 61.03 208 ALA A O 1
ATOM 1675 N N . VAL A 1 209 ? -5.454 -8.974 -23.797 1.00 56.16 209 VAL A N 1
ATOM 1676 C CA . VAL A 1 209 ? -6.783 -9.528 -23.457 1.00 56.16 209 VAL A CA 1
ATOM 1677 C C . VAL A 1 209 ? -7.788 -9.291 -24.590 1.00 56.16 209 VAL A C 1
ATOM 1679 O O . VAL A 1 209 ? -8.555 -10.187 -24.928 1.00 56.16 209 VAL A O 1
ATOM 1682 N N . SER A 1 210 ? -7.715 -8.136 -25.257 1.00 45.31 210 SER A N 1
ATOM 1683 C CA . SER A 1 210 ? -8.581 -7.815 -26.404 1.00 45.31 210 SER A CA 1
ATOM 1684 C C . SER A 1 210 ? -8.332 -8.718 -27.625 1.00 45.31 210 SER A C 1
ATOM 1686 O O . SER A 1 210 ? -9.221 -8.892 -28.456 1.00 45.31 210 SER A O 1
ATOM 1688 N N . LEU A 1 211 ? -7.141 -9.321 -27.736 1.00 39.94 211 LEU A N 1
ATOM 1689 C CA . LEU A 1 211 ? -6.810 -10.290 -28.788 1.00 39.94 211 LEU A CA 1
ATOM 1690 C C . LEU A 1 211 ? -7.365 -11.696 -28.510 1.00 39.94 211 LEU A C 1
ATOM 1692 O O . LEU A 1 211 ? -7.498 -12.476 -29.448 1.00 39.94 211 LEU A O 1
ATOM 1696 N N . LEU A 1 212 ? -7.696 -12.026 -27.257 1.00 43.25 212 LEU A N 1
ATOM 1697 C CA . LEU A 1 212 ? -8.273 -13.327 -26.891 1.00 43.25 212 LEU A CA 1
ATOM 1698 C C . LEU A 1 212 ? -9.790 -13.381 -27.127 1.00 43.25 212 LEU A C 1
ATOM 1700 O O . LEU A 1 212 ? -10.307 -14.441 -27.466 1.00 43.25 212 LEU A O 1
ATOM 1704 N N . ASP A 1 213 ? -10.480 -12.240 -27.049 1.00 37.22 213 ASP A N 1
ATOM 1705 C CA . ASP A 1 213 ? -11.904 -12.108 -27.412 1.00 37.22 213 ASP A CA 1
ATOM 1706 C C . ASP A 1 213 ? -12.128 -11.912 -28.931 1.00 37.22 213 ASP A C 1
ATOM 1708 O O . ASP A 1 213 ? -13.262 -11.820 -29.410 1.00 37.22 213 ASP A O 1
ATOM 1712 N N . GLY A 1 214 ? -11.051 -11.858 -29.723 1.00 34.78 214 GLY A N 1
ATOM 1713 C CA . GLY A 1 214 ? -11.072 -11.581 -31.157 1.00 34.78 214 GLY A CA 1
ATOM 1714 C C . GLY A 1 214 ? -10.735 -12.793 -32.027 1.00 34.78 214 GLY A C 1
ATOM 1715 O O . GLY A 1 214 ? -9.580 -12.989 -32.381 1.00 34.78 214 GLY A O 1
ATOM 1716 N N . LYS A 1 215 ? -11.778 -13.505 -32.478 1.00 31.20 215 LYS A N 1
ATOM 1717 C CA . LYS A 1 215 ? -11.789 -14.570 -33.506 1.00 31.20 215 LYS A CA 1
ATOM 1718 C C . LYS A 1 215 ? -11.028 -15.855 -33.160 1.00 31.20 215 LYS A C 1
ATOM 1720 O O . LYS A 1 215 ? -9.807 -15.935 -33.236 1.00 31.20 215 LYS A O 1
ATOM 1725 N N . GLU A 1 216 ? -11.817 -16.912 -32.966 1.00 27.12 216 GLU A N 1
ATOM 1726 C CA . GLU A 1 216 ? -11.413 -18.298 -33.179 1.00 27.12 216 GLU A CA 1
ATOM 1727 C C . GLU A 1 216 ? -10.620 -18.419 -34.490 1.00 27.12 216 GLU A C 1
ATOM 1729 O O . GLU A 1 216 ? -11.163 -18.334 -35.595 1.00 27.12 216 GLU A O 1
ATOM 1734 N N . ALA A 1 217 ? -9.309 -18.618 -34.370 1.00 27.58 217 ALA A N 1
ATOM 1735 C CA . ALA A 1 217 ? -8.544 -19.253 -35.422 1.00 27.58 217 ALA A CA 1
ATOM 1736 C C . ALA A 1 217 ? -9.071 -20.686 -35.517 1.00 27.58 217 ALA A C 1
ATOM 1738 O O . ALA A 1 217 ? -8.922 -21.472 -34.581 1.00 27.58 217 ALA A O 1
ATOM 1739 N N . SER A 1 218 ? -9.734 -20.998 -36.628 1.00 25.97 218 SER A N 1
ATOM 1740 C CA . SER A 1 218 ? -10.233 -22.331 -36.934 1.00 25.97 218 SER A CA 1
ATOM 1741 C C . SER A 1 218 ? -9.086 -23.344 -36.863 1.00 25.97 218 SER A C 1
ATOM 1743 O O . SER A 1 218 ? -8.315 -23.495 -37.813 1.00 25.97 218 SER A O 1
ATOM 1745 N N . PHE A 1 219 ? -8.973 -24.052 -35.743 1.00 29.88 219 PHE A N 1
ATOM 1746 C CA . PHE A 1 219 ? -8.225 -25.297 -35.684 1.00 29.88 219 PHE A CA 1
ATOM 1747 C C . PHE A 1 219 ? -9.048 -26.346 -36.430 1.00 29.88 219 PHE A C 1
ATOM 1749 O O . PHE A 1 219 ? -10.030 -26.886 -35.925 1.00 29.88 219 PHE A O 1
ATOM 1756 N N . GLY A 1 220 ? -8.676 -26.576 -37.686 1.00 29.02 220 GLY A N 1
ATOM 1757 C CA . GLY A 1 220 ? -9.190 -27.685 -38.467 1.00 29.02 220 GLY A CA 1
ATOM 1758 C C . GLY A 1 220 ? -8.591 -28.995 -37.971 1.00 29.02 220 GLY A C 1
ATOM 1759 O O . GLY A 1 220 ? -7.427 -29.277 -38.236 1.00 29.02 220 GLY A O 1
ATOM 1760 N N . THR A 1 221 ? -9.412 -29.822 -37.333 1.00 24.95 221 THR A N 1
ATOM 1761 C CA . THR A 1 221 ? -9.255 -31.280 -37.365 1.00 24.95 221 THR A CA 1
ATOM 1762 C C . THR A 1 221 ? -10.636 -31.944 -37.326 1.00 24.95 221 THR A C 1
ATOM 1764 O O . THR A 1 221 ? -11.528 -31.479 -36.615 1.00 24.95 221 THR A O 1
ATOM 1767 N N . PRO A 1 222 ? -10.868 -32.986 -38.147 1.00 26.39 222 PRO A N 1
ATOM 1768 C CA . PRO A 1 222 ? -12.207 -33.423 -38.513 1.00 26.39 222 PRO A CA 1
ATOM 1769 C C . PRO A 1 222 ? -12.783 -34.346 -37.440 1.00 26.39 222 PRO A C 1
ATOM 1771 O O . PRO A 1 222 ? -12.285 -35.449 -37.227 1.00 26.39 222 PRO A O 1
ATOM 1774 N N . ILE A 1 223 ? -13.867 -33.920 -36.791 1.00 25.19 223 ILE A N 1
ATOM 1775 C CA . ILE A 1 223 ? -14.675 -34.803 -35.949 1.00 25.19 223 ILE A CA 1
ATOM 1776 C C . ILE A 1 223 ? -15.953 -35.153 -36.710 1.00 25.19 223 ILE A C 1
ATOM 1778 O O . ILE A 1 223 ? -16.807 -34.314 -36.997 1.00 25.19 223 ILE A O 1
ATOM 1782 N N . ILE A 1 224 ? -16.022 -36.436 -37.052 1.00 28.86 224 ILE A N 1
ATOM 1783 C CA . ILE A 1 224 ? -17.152 -37.169 -37.613 1.00 28.86 224 ILE A CA 1
ATOM 1784 C C . ILE A 1 224 ? -18.405 -36.880 -36.771 1.00 28.86 224 ILE A C 1
ATOM 1786 O O . ILE A 1 224 ? -18.448 -37.201 -35.584 1.00 28.86 224 ILE A O 1
ATOM 1790 N N . LYS A 1 225 ? -19.433 -36.279 -37.381 1.00 25.02 225 LYS A N 1
ATOM 1791 C CA . LYS A 1 225 ? -20.757 -36.123 -36.759 1.00 25.02 225 LYS A CA 1
ATOM 1792 C C . LYS A 1 225 ? -21.571 -37.408 -36.948 1.00 25.02 225 LYS A C 1
ATOM 1794 O O . LYS A 1 225 ? -21.712 -37.838 -38.094 1.00 25.02 225 LYS A O 1
ATOM 1799 N N . PRO A 1 226 ? -22.156 -37.992 -35.887 1.00 23.92 226 PRO A N 1
ATOM 1800 C CA . PRO A 1 226 ? -23.176 -39.008 -36.042 1.00 23.92 226 PRO A CA 1
ATOM 1801 C C . PRO A 1 226 ? -24.525 -38.358 -36.375 1.00 23.92 226 PRO A C 1
ATOM 1803 O O . PRO A 1 226 ? -24.882 -37.270 -35.923 1.00 23.92 226 PRO A O 1
ATOM 1806 N N . THR A 1 227 ? -25.232 -39.073 -37.231 1.00 23.19 227 THR A N 1
ATOM 1807 C CA . THR A 1 227 ? -26.482 -38.783 -37.919 1.00 23.19 227 THR A CA 1
ATOM 1808 C C . THR A 1 227 ? -27.644 -38.488 -36.967 1.00 23.19 227 THR A C 1
ATOM 1810 O O . THR A 1 227 ? -27.903 -39.257 -36.045 1.00 23.19 227 THR A O 1
ATOM 1813 N N . SER A 1 228 ? -28.440 -37.457 -37.261 1.00 25.38 228 SER A N 1
ATOM 1814 C CA . SER A 1 228 ? -29.879 -37.494 -36.980 1.00 25.38 228 SER A CA 1
ATOM 1815 C C . SER A 1 228 ? -30.656 -36.808 -38.103 1.00 25.38 228 SER A C 1
ATOM 1817 O O . SER A 1 228 ? -30.181 -35.886 -38.761 1.00 25.38 228 SER A O 1
ATOM 1819 N N . VAL A 1 229 ? -31.800 -37.416 -38.384 1.00 23.44 229 VAL A N 1
ATOM 1820 C CA . VAL A 1 229 ? -32.602 -37.372 -39.604 1.00 23.44 229 VAL A CA 1
ATOM 1821 C C . VAL A 1 229 ? -33.603 -36.212 -39.558 1.00 23.44 229 VAL A C 1
ATOM 1823 O O . VAL A 1 229 ? -34.019 -35.827 -38.471 1.00 23.44 229 VAL A O 1
ATOM 1826 N N . VAL A 1 230 ? -34.002 -35.745 -40.753 1.00 25.48 230 VAL A N 1
ATOM 1827 C CA . VAL A 1 230 ? -35.257 -35.067 -41.186 1.00 25.48 230 VAL A CA 1
ATOM 1828 C C . VAL A 1 230 ? -34.860 -33.906 -42.118 1.00 25.48 230 VAL A C 1
ATOM 1830 O O . VAL A 1 230 ? -34.382 -32.873 -41.678 1.00 25.48 230 VAL A O 1
ATOM 1833 N N . SER A 1 231 ? -34.743 -34.132 -43.430 1.00 22.61 231 SER A N 1
ATOM 1834 C CA . SER A 1 231 ? -35.826 -34.199 -44.435 1.00 22.61 231 SER A CA 1
ATOM 1835 C C . SER A 1 231 ? -36.620 -32.896 -44.588 1.00 22.61 231 SER A C 1
ATOM 1837 O O . SER A 1 231 ? -37.676 -32.754 -43.988 1.00 22.61 231 SER A O 1
ATOM 1839 N N . SER A 1 232 ? -36.161 -32.006 -45.471 1.00 25.53 232 SER A N 1
ATOM 1840 C CA . SER A 1 232 ? -36.996 -31.475 -46.563 1.00 25.53 232 SER A CA 1
ATOM 1841 C C . SER A 1 232 ? -36.142 -30.664 -47.541 1.00 25.53 232 SER A C 1
ATOM 1843 O O . SER A 1 232 ? -35.584 -29.620 -47.215 1.00 25.53 232 SER A O 1
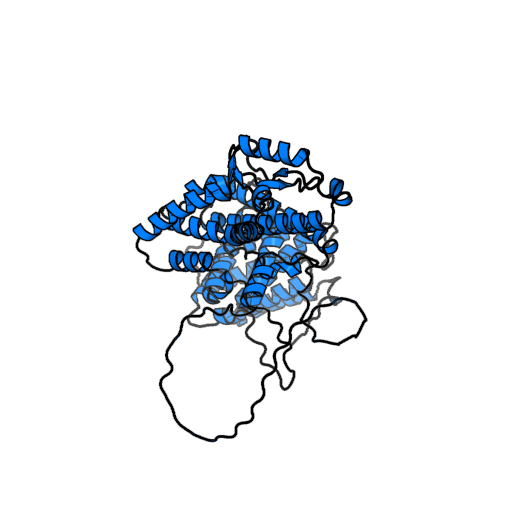ATOM 1845 N N . SER A 1 233 ? -36.047 -31.215 -48.739 1.00 25.19 233 SER A N 1
ATOM 1846 C CA . SER A 1 233 ? -35.428 -30.729 -49.965 1.00 25.19 233 SER A CA 1
ATOM 1847 C C . SER A 1 233 ? -36.110 -29.494 -50.557 1.00 25.19 233 SER A C 1
ATOM 1849 O O . SER A 1 233 ? -37.326 -29.512 -50.693 1.00 25.19 233 SER A O 1
ATOM 1851 N N . THR A 1 234 ? -35.320 -28.536 -51.054 1.00 27.75 234 THR A N 1
ATOM 1852 C CA . THR A 1 234 ? -35.428 -28.018 -52.435 1.00 27.75 234 THR A CA 1
ATOM 1853 C C . THR A 1 234 ? -34.113 -27.351 -52.840 1.00 27.75 234 THR A C 1
ATOM 1855 O O . THR A 1 234 ? -33.559 -26.537 -52.108 1.00 27.75 234 THR A O 1
ATOM 1858 N N . VAL A 1 235 ? -33.634 -27.772 -54.006 1.00 25.33 235 VAL A N 1
ATOM 1859 C CA . VAL A 1 235 ? -32.402 -27.408 -54.713 1.00 25.33 235 VAL A CA 1
ATOM 1860 C C . VAL A 1 235 ? -32.700 -26.270 -55.692 1.00 25.33 235 VAL A C 1
ATOM 1862 O O . VAL A 1 235 ? -33.769 -26.285 -56.289 1.00 25.33 235 VAL A O 1
ATOM 1865 N N . HIS A 1 236 ? -31.755 -25.340 -55.856 1.00 28.44 236 HIS A N 1
ATOM 1866 C CA . HIS A 1 236 ? -31.328 -24.689 -57.113 1.00 28.44 236 HIS A CA 1
ATOM 1867 C C . HIS A 1 236 ? -30.114 -23.816 -56.734 1.00 28.44 236 HIS A C 1
ATOM 1869 O O . HIS A 1 236 ? -30.261 -22.866 -55.974 1.00 28.44 236 HIS A O 1
ATOM 1875 N N . ASP A 1 237 ? -28.870 -24.258 -56.921 1.00 24.80 237 ASP A N 1
ATOM 1876 C CA . ASP A 1 237 ? -28.116 -24.420 -58.175 1.00 24.80 237 ASP A CA 1
ATOM 1877 C C . ASP A 1 237 ? -27.866 -23.081 -58.883 1.00 24.80 237 ASP A C 1
ATOM 1879 O O . ASP A 1 237 ? -28.803 -22.483 -59.411 1.00 24.80 237 ASP A O 1
ATOM 1883 N N . SER A 1 238 ? -26.617 -22.600 -58.843 1.00 27.98 238 SER A N 1
ATOM 1884 C CA . SER A 1 238 ? -25.834 -22.156 -60.012 1.00 27.98 238 SER A CA 1
ATOM 1885 C C . SER A 1 238 ? -24.526 -21.497 -59.567 1.00 27.98 238 SER A C 1
ATOM 1887 O O . SER A 1 238 ? -24.516 -20.446 -58.921 1.00 27.98 238 SER A O 1
ATOM 1889 N N . ASP A 1 239 ? -23.435 -22.134 -59.970 1.00 24.72 239 ASP A N 1
ATOM 1890 C CA . ASP A 1 239 ? -22.069 -21.626 -60.020 1.00 24.72 239 ASP A CA 1
ATOM 1891 C C . ASP A 1 239 ? -21.942 -20.309 -60.808 1.00 24.72 239 ASP A C 1
ATOM 1893 O O . ASP A 1 239 ? -22.629 -20.116 -61.812 1.00 24.72 239 ASP A O 1
ATOM 1897 N N . ASN A 1 240 ? -20.979 -19.455 -60.436 1.00 27.47 240 ASN A N 1
ATOM 1898 C CA . ASN A 1 240 ? -19.991 -18.998 -61.420 1.00 27.47 240 ASN A CA 1
ATOM 1899 C C . ASN A 1 240 ? -18.754 -18.363 -60.767 1.00 27.47 240 ASN A C 1
ATOM 1901 O O . ASN A 1 240 ? -18.839 -17.363 -60.050 1.00 27.47 240 ASN A O 1
ATOM 1905 N N . GLU A 1 241 ? -17.594 -18.931 -61.088 1.00 26.02 241 GLU A N 1
ATOM 1906 C CA . GLU A 1 241 ? -16.290 -18.288 -60.978 1.00 26.02 241 GLU A CA 1
ATOM 1907 C C . GLU A 1 241 ? -16.190 -17.105 -61.955 1.00 26.02 241 GLU A C 1
ATOM 1909 O O . GLU A 1 241 ? -16.560 -17.228 -63.119 1.00 26.02 241 GLU A O 1
ATOM 1914 N N . SER A 1 242 ? -15.565 -16.003 -61.533 1.00 27.53 242 SER A N 1
ATOM 1915 C CA . SER A 1 242 ? -14.605 -15.302 -62.396 1.00 27.53 242 SER A CA 1
ATOM 1916 C C . SER A 1 242 ? -13.765 -14.303 -61.604 1.00 27.53 242 SER A C 1
ATOM 1918 O O . SER A 1 242 ? -14.266 -13.354 -61.000 1.00 27.53 242 SER A O 1
ATOM 1920 N N . LEU A 1 243 ? -12.462 -14.540 -61.669 1.00 25.28 243 LEU A N 1
ATOM 1921 C CA . LEU A 1 243 ? -11.352 -13.697 -61.259 1.00 25.28 243 LEU A CA 1
ATOM 1922 C C . LEU A 1 243 ? -11.198 -12.509 -62.229 1.00 25.28 243 LEU A C 1
ATOM 1924 O O . LEU A 1 243 ? -11.029 -12.741 -63.421 1.00 25.28 243 LEU A O 1
ATOM 1928 N N . SER A 1 244 ? -11.146 -11.266 -61.734 1.00 26.44 244 SER A N 1
ATOM 1929 C CA . SER A 1 244 ? -10.322 -10.209 -62.352 1.00 26.44 244 SER A CA 1
ATOM 1930 C C . SER A 1 244 ? -10.213 -8.944 -61.492 1.00 26.44 244 SER A C 1
ATOM 1932 O O . SER A 1 244 ? -11.185 -8.255 -61.196 1.00 26.44 244 SER A O 1
ATOM 1934 N N . THR A 1 245 ? -8.960 -8.666 -61.155 1.00 23.81 245 THR A N 1
ATOM 1935 C CA . THR A 1 245 ? -8.285 -7.397 -60.856 1.00 23.81 245 THR A CA 1
ATOM 1936 C C . THR A 1 245 ? -8.861 -6.132 -61.515 1.00 23.81 245 THR A C 1
ATOM 1938 O O . THR A 1 245 ? -8.984 -6.085 -62.736 1.00 23.81 245 THR A O 1
ATOM 1941 N N . ASN A 1 246 ? -9.066 -5.055 -60.744 1.00 25.55 246 ASN A N 1
ATOM 1942 C CA . ASN A 1 246 ? -8.222 -3.847 -60.800 1.00 25.55 246 ASN A CA 1
ATOM 1943 C C . ASN A 1 246 ? -8.728 -2.708 -59.896 1.00 25.55 246 ASN A C 1
ATOM 1945 O O . ASN A 1 246 ? -9.915 -2.429 -59.759 1.00 25.55 246 ASN A O 1
ATOM 1949 N N . THR A 1 247 ? -7.738 -2.041 -59.312 1.00 23.97 247 THR A N 1
ATOM 1950 C CA . THR A 1 247 ? -7.716 -0.724 -58.671 1.00 23.97 247 THR A CA 1
ATOM 1951 C C . THR A 1 247 ? -8.532 0.342 -59.414 1.00 23.97 247 THR A C 1
ATOM 1953 O O . THR A 1 247 ? -8.398 0.476 -60.627 1.00 23.97 247 THR A O 1
ATOM 1956 N N . THR A 1 248 ? -9.313 1.177 -58.716 1.00 23.44 248 THR A N 1
ATOM 1957 C CA . THR A 1 248 ? -8.952 2.550 -58.275 1.00 23.44 248 THR A CA 1
ATOM 1958 C C . THR A 1 248 ? -10.182 3.227 -57.635 1.00 23.44 248 THR A C 1
ATOM 1960 O O . THR A 1 248 ? -11.295 3.152 -58.141 1.00 23.44 248 THR A O 1
ATOM 1963 N N . SER A 1 249 ? -9.946 3.870 -56.492 1.00 25.55 249 SER A N 1
ATOM 1964 C CA . SER A 1 249 ? -10.792 4.770 -55.692 1.00 25.55 249 SER A CA 1
ATOM 1965 C C . SER A 1 249 ? -12.060 5.382 -56.317 1.00 25.55 249 SER A C 1
ATOM 1967 O O . SER A 1 249 ? -11.983 6.170 -57.259 1.00 25.55 249 SER A O 1
ATOM 1969 N N . THR A 1 250 ? -13.197 5.241 -55.626 1.00 24.25 250 THR A N 1
ATOM 1970 C CA . THR A 1 250 ? -14.056 6.400 -55.310 1.00 24.25 250 THR A CA 1
ATOM 1971 C C . THR A 1 250 ? -14.971 6.122 -54.116 1.00 24.25 250 THR A C 1
ATOM 1973 O O . THR A 1 250 ? -15.627 5.092 -54.006 1.00 24.25 250 THR A O 1
ATOM 1976 N N . SER A 1 251 ? -14.954 7.087 -53.203 1.00 28.61 251 SER A N 1
ATOM 1977 C CA . SER A 1 251 ? -15.646 7.177 -51.921 1.00 28.61 251 SER A CA 1
ATOM 1978 C C . SER A 1 251 ? -17.113 6.719 -51.936 1.00 28.61 251 SER A C 1
ATOM 1980 O O . SER A 1 251 ? -17.947 7.316 -52.616 1.00 28.61 251 SER A O 1
ATOM 1982 N N . LYS A 1 252 ? -17.452 5.729 -51.096 1.00 24.06 252 LYS A N 1
ATOM 1983 C CA . LYS A 1 252 ? -18.802 5.562 -50.539 1.00 24.06 252 LYS A CA 1
ATOM 1984 C C . LYS A 1 252 ? -18.725 5.245 -49.048 1.00 24.06 252 LYS A C 1
ATOM 1986 O O . LYS A 1 252 ? -18.397 4.145 -48.621 1.00 24.06 252 LYS A O 1
ATOM 1991 N N . ARG A 1 253 ? -19.061 6.281 -48.283 1.00 30.97 253 ARG A N 1
ATOM 1992 C CA . ARG A 1 253 ? -19.417 6.308 -46.866 1.00 30.97 253 ARG A CA 1
ATOM 1993 C C . ARG A 1 253 ? -20.418 5.186 -46.558 1.00 30.97 253 ARG A C 1
ATOM 1995 O O . ARG A 1 253 ? -21.586 5.299 -46.915 1.00 30.97 253 ARG A O 1
ATOM 2002 N N . VAL A 1 254 ? -19.961 4.132 -45.886 1.00 24.92 254 VAL A N 1
ATOM 2003 C CA . VAL A 1 254 ? -20.827 3.151 -45.224 1.00 24.92 254 VAL A CA 1
ATOM 2004 C C . VAL A 1 254 ? -20.574 3.267 -43.731 1.00 24.92 254 VAL A C 1
ATOM 2006 O O . VAL A 1 254 ? -19.493 2.991 -43.223 1.00 24.92 254 VAL A O 1
ATOM 2009 N N . THR A 1 255 ? -21.593 3.764 -43.045 1.00 35.78 255 THR A N 1
ATOM 2010 C CA . THR A 1 255 ? -21.727 3.798 -41.595 1.00 35.78 255 THR A CA 1
ATOM 2011 C C . THR A 1 255 ? -21.764 2.369 -41.058 1.00 35.78 255 THR A C 1
ATOM 2013 O O . THR A 1 255 ? -22.778 1.689 -41.204 1.00 35.78 255 THR A O 1
ATOM 2016 N N . SER A 1 256 ? -20.681 1.914 -40.430 1.00 25.38 256 SER A N 1
ATOM 2017 C CA . SER A 1 256 ? -20.632 0.635 -39.719 1.00 25.38 256 SER A CA 1
ATOM 2018 C C . SER A 1 256 ? -20.259 0.853 -38.255 1.00 25.38 256 SER A C 1
ATOM 2020 O O . SER A 1 256 ? -19.218 1.433 -37.969 1.00 25.38 256 SER A O 1
ATOM 2022 N N . GLY A 1 257 ? -21.158 0.395 -37.377 1.00 24.72 257 GLY A N 1
ATOM 2023 C CA . GLY A 1 257 ? -20.982 -0.001 -35.976 1.00 24.72 257 GLY A CA 1
ATOM 2024 C C . GLY A 1 257 ? -19.893 0.680 -35.147 1.00 24.72 257 GLY A C 1
ATOM 2025 O O . GLY A 1 257 ? -18.710 0.448 -35.358 1.00 24.72 257 GLY A O 1
ATOM 2026 N N . LYS A 1 258 ? -20.313 1.407 -34.102 1.00 26.20 258 LYS A N 1
ATOM 2027 C CA . LYS A 1 258 ? -19.472 1.724 -32.939 1.00 26.20 258 LYS A CA 1
ATOM 2028 C C . LYS A 1 258 ? -18.883 0.426 -32.368 1.00 26.20 258 LYS A C 1
ATOM 2030 O O . LYS A 1 258 ? -19.524 -0.231 -31.553 1.00 26.20 258 LYS A O 1
ATOM 2035 N N . ALA A 1 259 ? -17.666 0.078 -32.772 1.00 31.91 259 ALA A N 1
ATOM 2036 C CA . ALA A 1 259 ? -16.750 -0.588 -31.865 1.00 31.91 259 ALA A CA 1
ATOM 2037 C C . ALA A 1 259 ? -16.511 0.402 -30.717 1.00 31.91 259 ALA A C 1
ATOM 2039 O O . ALA A 1 259 ? -16.234 1.578 -30.968 1.00 31.91 259 ALA A O 1
ATOM 2040 N N . ALA A 1 260 ? -16.724 -0.026 -29.474 1.00 34.38 260 ALA A N 1
ATOM 2041 C CA . ALA A 1 260 ? -16.335 0.777 -28.326 1.00 34.38 260 ALA A CA 1
ATOM 2042 C C . ALA A 1 260 ? -14.834 1.062 -28.465 1.00 34.38 260 ALA A C 1
ATOM 2044 O O . ALA A 1 260 ? -14.042 0.127 -28.566 1.00 34.38 260 ALA A O 1
ATOM 2045 N N . ALA A 1 261 ? -14.462 2.340 -28.564 1.00 37.31 261 ALA A N 1
ATOM 2046 C CA . ALA A 1 261 ? -13.062 2.729 -28.536 1.00 37.31 261 ALA A CA 1
ATOM 2047 C C . ALA A 1 261 ? -12.440 2.183 -27.238 1.00 37.31 261 ALA A C 1
ATOM 2049 O O . ALA A 1 261 ? -13.111 2.242 -26.200 1.00 37.31 261 ALA A O 1
ATOM 2050 N N . PRO A 1 262 ? -11.208 1.645 -27.267 1.00 51.81 262 PRO A N 1
ATOM 2051 C CA . PRO A 1 262 ? -10.502 1.348 -26.031 1.00 51.81 262 PRO A CA 1
ATOM 2052 C C . PRO A 1 262 ? -10.442 2.644 -25.217 1.00 51.81 262 PRO A C 1
ATOM 2054 O O . PRO A 1 262 ? -10.127 3.705 -25.757 1.00 51.81 262 PRO A O 1
ATOM 2057 N N . SER A 1 263 ? -10.852 2.582 -23.952 1.00 57.75 263 SER A N 1
ATOM 2058 C CA . SER A 1 263 ? -10.872 3.747 -23.073 1.00 57.75 263 SER A CA 1
ATOM 2059 C C . SER A 1 263 ? -9.465 4.336 -22.997 1.00 57.75 263 SER A C 1
ATOM 2061 O O . SER A 1 263 ? -8.547 3.668 -22.528 1.00 57.75 263 SER A O 1
ATOM 2063 N N . SER A 1 264 ? -9.295 5.563 -23.485 1.00 71.19 264 SER A N 1
ATOM 2064 C CA . SER A 1 264 ? -8.063 6.331 -23.328 1.00 71.19 264 SER A CA 1
ATOM 2065 C C . SER A 1 264 ? -7.819 6.583 -21.843 1.00 71.19 264 SER A C 1
ATOM 2067 O O . SER A 1 264 ? -8.692 7.156 -21.186 1.00 71.19 264 SER A O 1
ATOM 2069 N N . HIS A 1 265 ? -6.663 6.172 -21.324 1.00 82.62 265 HIS A N 1
ATOM 2070 C CA . HIS A 1 265 ? -6.280 6.456 -19.943 1.00 82.62 265 HIS A CA 1
ATOM 2071 C C . HIS A 1 265 ? -5.431 7.726 -19.913 1.00 82.62 265 HIS A C 1
ATOM 2073 O O . HIS A 1 265 ? -4.362 7.762 -20.513 1.00 82.62 265 HIS A O 1
ATOM 2079 N N . THR A 1 266 ? -5.910 8.764 -19.234 1.00 85.81 266 THR A N 1
ATOM 2080 C CA . THR A 1 266 ? -5.239 10.072 -19.145 1.00 85.81 266 THR A CA 1
ATOM 2081 C C . THR A 1 266 ? -4.607 10.328 -17.780 1.00 85.81 266 THR A C 1
ATOM 2083 O O . THR A 1 266 ? -3.910 11.323 -17.628 1.00 85.81 266 THR A O 1
ATOM 2086 N N . THR A 1 267 ? -4.873 9.469 -16.789 1.00 90.75 267 THR A N 1
ATOM 2087 C CA . THR A 1 267 ? -4.282 9.527 -15.442 1.00 90.75 267 THR A CA 1
ATOM 2088 C C . THR A 1 267 ? -4.007 8.123 -14.896 1.00 90.75 267 THR A C 1
ATOM 2090 O O . THR A 1 267 ? -4.642 7.141 -15.298 1.00 90.75 267 THR A O 1
ATOM 2093 N N . VAL A 1 268 ? -3.089 8.018 -13.942 1.00 90.88 268 VAL A N 1
ATOM 2094 C CA . VAL A 1 268 ? -2.737 6.796 -13.218 1.00 90.88 268 VAL A CA 1
ATOM 2095 C C . VAL A 1 268 ? -3.920 6.282 -12.410 1.00 90.88 268 VAL A C 1
ATOM 2097 O O . VAL A 1 268 ? -4.121 5.073 -12.349 1.00 90.88 268 VAL A O 1
ATOM 2100 N N . ASP A 1 269 ? -4.776 7.157 -11.878 1.00 87.81 269 ASP A N 1
ATOM 2101 C CA . ASP A 1 269 ? -6.008 6.743 -11.195 1.00 87.81 269 ASP A CA 1
ATOM 2102 C C . ASP A 1 269 ? -6.927 5.904 -12.096 1.00 87.81 269 ASP A C 1
ATOM 2104 O O . ASP A 1 269 ? -7.519 4.922 -11.643 1.00 87.81 269 ASP A O 1
ATOM 2108 N N . GLN A 1 270 ? -7.007 6.231 -13.391 1.00 88.50 270 GLN A N 1
ATOM 2109 C CA . GLN A 1 270 ? -7.760 5.433 -14.367 1.00 88.50 270 GLN A CA 1
ATOM 2110 C C . GLN A 1 270 ? -7.064 4.102 -14.683 1.00 88.50 270 GLN A C 1
ATOM 2112 O O . GLN A 1 270 ? -7.729 3.131 -15.046 1.00 88.50 270 GLN A O 1
ATOM 2117 N N . LEU A 1 271 ? -5.738 4.045 -14.533 1.00 89.88 271 LEU A N 1
ATOM 2118 C CA . LEU A 1 271 ? -4.944 2.827 -14.686 1.00 89.88 271 LEU A CA 1
ATOM 2119 C C . LEU A 1 271 ? -4.909 1.959 -13.426 1.00 89.88 271 LEU A C 1
ATOM 2121 O O . LEU A 1 271 ? -4.596 0.773 -13.519 1.00 89.88 271 LEU A O 1
ATOM 2125 N N . ARG A 1 272 ? -5.245 2.512 -12.258 1.00 88.19 272 ARG A N 1
ATOM 2126 C CA . ARG A 1 272 ? -5.140 1.845 -10.954 1.00 88.19 272 ARG A CA 1
ATOM 2127 C C . ARG A 1 272 ? -5.817 0.469 -10.894 1.00 88.19 272 ARG A C 1
ATOM 2129 O O . ARG A 1 272 ? -5.198 -0.427 -10.326 1.00 88.19 272 ARG A O 1
ATOM 2136 N N . PRO A 1 273 ? -6.993 0.233 -11.517 1.00 85.00 273 PRO A N 1
ATOM 2137 C CA . PRO A 1 273 ? -7.608 -1.099 -11.575 1.00 85.00 273 PRO A CA 1
ATOM 2138 C C . PRO A 1 273 ? -6.816 -2.156 -12.365 1.00 85.00 273 PRO A C 1
ATOM 2140 O O . PRO A 1 273 ? -7.152 -3.338 -12.299 1.00 85.00 273 PRO A O 1
ATOM 2143 N N . TYR A 1 274 ? -5.825 -1.741 -13.157 1.00 86.00 274 TYR A N 1
ATOM 2144 C CA . TYR A 1 274 ? -4.993 -2.609 -13.997 1.00 86.00 274 TYR A CA 1
ATOM 2145 C C . TYR A 1 274 ? -3.572 -2.782 -13.456 1.00 86.00 274 TYR A C 1
ATOM 2147 O O . TYR A 1 274 ? -2.871 -3.713 -13.859 1.00 86.00 274 TYR A O 1
ATOM 2155 N N . LEU A 1 275 ? -3.157 -1.916 -12.529 1.00 91.12 275 LEU A N 1
ATOM 2156 C CA . LEU A 1 275 ? -1.920 -2.091 -11.785 1.00 91.12 275 LEU A CA 1
ATOM 2157 C C . LEU A 1 275 ? -2.033 -3.294 -10.843 1.00 91.12 275 LEU A C 1
ATOM 2159 O O . LEU A 1 275 ? -3.104 -3.629 -10.335 1.00 91.12 275 LEU A O 1
ATOM 2163 N N . ARG A 1 276 ? -0.893 -3.923 -10.565 1.00 91.25 276 ARG A N 1
ATOM 2164 C CA . ARG A 1 276 ? -0.746 -4.967 -9.557 1.00 91.25 276 ARG A CA 1
ATOM 2165 C C . ARG A 1 276 ? -1.276 -4.436 -8.223 1.00 91.25 276 ARG A C 1
ATOM 2167 O O . ARG A 1 276 ? -0.890 -3.336 -7.815 1.00 91.25 276 ARG A O 1
ATOM 2174 N N . PRO A 1 277 ? -2.156 -5.175 -7.535 1.00 91.69 277 PRO A N 1
ATOM 2175 C CA . PRO A 1 277 ? -2.645 -4.738 -6.241 1.00 91.69 277 PRO A CA 1
ATOM 2176 C C . PRO A 1 277 ? -1.504 -4.802 -5.228 1.00 91.69 277 PRO A C 1
ATOM 2178 O O . PRO A 1 277 ? -0.772 -5.790 -5.163 1.00 91.69 277 PRO A O 1
ATOM 2181 N N . ILE A 1 278 ? -1.342 -3.750 -4.430 1.00 93.50 278 ILE A N 1
ATOM 2182 C CA . ILE A 1 278 ? -0.472 -3.808 -3.253 1.00 93.50 278 ILE A CA 1
ATOM 2183 C C . ILE A 1 278 ? -1.160 -4.729 -2.238 1.00 93.50 278 ILE A C 1
ATOM 2185 O O . ILE A 1 278 ? -2.381 -4.727 -2.132 1.00 93.50 278 ILE A O 1
ATOM 2189 N N . LYS A 1 279 ? -0.437 -5.556 -1.495 1.00 92.88 279 LYS A N 1
ATOM 2190 C CA . LYS A 1 279 ? -1.013 -6.436 -0.471 1.00 92.88 279 LYS A CA 1
ATOM 2191 C C . LYS A 1 279 ? -1.220 -5.666 0.837 1.00 92.88 279 LYS A C 1
ATOM 2193 O O . LYS A 1 279 ? -0.473 -4.739 1.133 1.00 92.88 279 LYS A O 1
ATOM 2198 N N . ILE A 1 280 ? -2.210 -6.049 1.650 1.00 93.56 280 ILE A N 1
ATOM 2199 C CA . ILE A 1 280 ? -2.499 -5.381 2.943 1.00 93.56 280 ILE A CA 1
ATOM 2200 C C . ILE A 1 280 ? -1.273 -5.408 3.868 1.00 93.56 280 ILE A C 1
ATOM 2202 O O . ILE A 1 280 ? -1.027 -4.450 4.597 1.00 93.56 280 ILE A O 1
ATOM 2206 N N . GLN A 1 281 ? -0.442 -6.447 3.758 1.00 92.25 281 GLN A N 1
ATOM 2207 C CA . GLN A 1 281 ? 0.808 -6.589 4.500 1.00 92.25 281 GLN A CA 1
ATOM 2208 C C . GLN A 1 281 ? 1.796 -5.436 4.268 1.00 92.25 281 GLN A C 1
ATOM 2210 O O . GLN A 1 281 ? 2.659 -5.227 5.114 1.00 92.25 281 GLN A O 1
ATOM 2215 N N . ALA A 1 282 ? 1.662 -4.643 3.195 1.00 94.00 282 ALA A N 1
ATOM 2216 C CA . ALA A 1 282 ? 2.449 -3.422 2.993 1.00 94.00 282 ALA A CA 1
ATOM 2217 C C . ALA A 1 282 ? 2.240 -2.377 4.107 1.00 94.00 282 ALA A C 1
ATOM 2219 O O . ALA A 1 282 ? 3.113 -1.544 4.343 1.00 94.00 282 ALA A O 1
ATOM 2220 N N . LEU A 1 283 ? 1.148 -2.466 4.878 1.00 93.81 283 LEU A N 1
ATOM 2221 C CA . LEU A 1 283 ? 0.970 -1.701 6.116 1.00 93.81 283 LEU A CA 1
ATOM 2222 C C . LEU A 1 283 ? 2.043 -2.009 7.175 1.00 93.81 283 LEU A C 1
ATOM 2224 O O . LEU A 1 283 ? 2.139 -1.296 8.174 1.00 93.81 283 LEU A O 1
ATOM 2228 N N . SER A 1 284 ? 2.855 -3.061 7.015 1.00 90.88 284 SER A N 1
ATOM 2229 C CA . SER A 1 284 ? 4.021 -3.286 7.874 1.00 90.88 284 SER A CA 1
ATOM 2230 C C . SER A 1 284 ? 5.023 -2.131 7.809 1.00 90.88 284 SER A C 1
ATOM 2232 O O . SER A 1 284 ? 5.653 -1.846 8.829 1.00 90.88 284 SER A O 1
ATOM 2234 N N . LEU A 1 285 ? 5.090 -1.411 6.683 1.00 92.12 285 LEU A N 1
ATOM 2235 C CA . LEU A 1 285 ? 5.967 -0.254 6.491 1.00 92.12 285 LEU A CA 1
ATOM 2236 C C . LEU A 1 285 ? 5.645 0.908 7.429 1.00 92.12 285 LEU A C 1
ATOM 2238 O O . LEU A 1 285 ? 6.543 1.673 7.768 1.00 92.12 285 LEU A O 1
ATOM 2242 N N . LEU A 1 286 ? 4.409 1.005 7.931 1.00 91.19 286 LEU A N 1
ATOM 2243 C CA . LEU A 1 286 ? 4.022 2.039 8.896 1.00 91.19 286 LEU A CA 1
ATOM 2244 C C . LEU A 1 286 ? 4.813 1.968 10.217 1.00 91.19 286 LEU A C 1
ATOM 2246 O O . LEU A 1 286 ? 4.819 2.941 10.967 1.00 91.19 286 LEU A O 1
ATOM 2250 N N . ASN A 1 287 ? 5.544 0.877 10.484 1.00 81.38 287 ASN A N 1
ATOM 2251 C CA . ASN A 1 287 ? 6.531 0.820 11.571 1.00 81.38 287 ASN A CA 1
ATOM 2252 C C . ASN A 1 287 ? 7.602 1.921 11.463 1.00 81.38 287 ASN A C 1
ATOM 2254 O O . ASN A 1 287 ? 8.120 2.385 12.478 1.00 81.38 287 ASN A O 1
ATOM 2258 N N . ALA A 1 288 ? 7.906 2.372 10.247 1.00 77.31 288 ALA A N 1
ATOM 2259 C CA . ALA A 1 288 ? 8.911 3.393 9.983 1.00 77.31 288 ALA A CA 1
ATOM 2260 C C . ALA A 1 288 ? 8.443 4.834 10.244 1.00 77.31 288 ALA A C 1
ATOM 2262 O O . ALA A 1 288 ? 9.168 5.783 9.958 1.00 77.31 288 ALA A O 1
ATOM 2263 N N . THR A 1 289 ? 7.244 5.013 10.802 1.00 70.31 289 THR A N 1
ATOM 2264 C CA . THR A 1 289 ? 6.777 6.312 11.314 1.00 70.31 289 THR A CA 1
ATOM 2265 C C . THR A 1 289 ? 7.455 6.702 12.636 1.00 70.31 289 THR A C 1
ATOM 2267 O O . THR A 1 289 ? 7.280 7.815 13.122 1.00 70.31 289 THR A O 1
ATOM 2270 N N . SER A 1 290 ? 8.252 5.810 13.241 1.00 66.56 290 SER A N 1
ATOM 2271 C CA . SER A 1 290 ? 9.001 6.109 14.466 1.00 66.56 290 SER A CA 1
ATOM 2272 C C . SER A 1 290 ? 10.164 7.084 14.228 1.00 66.56 290 SER A C 1
ATOM 2274 O O . SER A 1 290 ? 10.857 7.010 13.215 1.00 66.56 290 SER A O 1
ATOM 2276 N N . ARG A 1 291 ? 10.439 7.959 15.209 1.00 60.59 291 ARG A N 1
ATOM 2277 C CA . ARG A 1 291 ? 11.477 9.008 15.124 1.00 60.59 291 ARG A CA 1
ATOM 2278 C C . ARG A 1 291 ? 12.909 8.465 14.949 1.00 60.59 291 ARG A C 1
ATOM 2280 O O . ARG A 1 291 ? 13.778 9.212 14.506 1.00 60.59 291 ARG A O 1
ATOM 2287 N N . GLU A 1 292 ? 13.141 7.194 15.266 1.00 67.19 292 GLU A N 1
ATOM 2288 C CA . GLU A 1 292 ? 14.471 6.563 15.313 1.00 67.19 292 GLU A CA 1
ATOM 2289 C C . GLU A 1 292 ? 14.902 5.874 14.007 1.00 67.19 292 GLU A C 1
ATOM 2291 O O . GLU A 1 292 ? 16.061 5.491 13.876 1.00 67.19 292 GLU A O 1
ATOM 2296 N N . MET A 1 293 ? 13.996 5.701 13.041 1.00 70.12 293 MET A N 1
ATOM 2297 C CA . MET A 1 293 ? 14.282 4.971 11.804 1.00 70.12 293 MET A CA 1
ATOM 2298 C C . MET A 1 293 ? 14.667 5.917 10.665 1.00 70.12 293 MET A C 1
ATOM 2300 O O . MET A 1 293 ? 14.030 6.950 10.497 1.00 70.12 293 MET A O 1
ATOM 2304 N N . GLU A 1 294 ? 15.658 5.547 9.851 1.00 75.69 294 GLU A N 1
ATOM 2305 C CA . GLU A 1 294 ? 15.986 6.224 8.591 1.00 75.69 294 GLU A CA 1
ATOM 2306 C C . GLU A 1 294 ? 16.081 5.198 7.447 1.00 75.69 294 GLU A C 1
ATOM 2308 O O . GLU A 1 294 ? 16.658 4.126 7.651 1.00 75.69 294 GLU A O 1
ATOM 2313 N N . PRO A 1 295 ? 15.537 5.491 6.249 1.00 82.62 295 PRO A N 1
ATOM 2314 C CA . PRO A 1 295 ? 14.753 6.673 5.887 1.00 82.62 295 PRO A CA 1
ATOM 2315 C C . PRO A 1 295 ? 13.349 6.670 6.513 1.00 82.62 295 PRO A C 1
ATOM 2317 O O . PRO A 1 295 ? 12.710 5.626 6.619 1.00 82.62 295 PRO A O 1
ATOM 2320 N N . LYS A 1 296 ? 12.830 7.853 6.856 1.00 84.25 296 LYS A N 1
ATOM 2321 C CA . LYS A 1 296 ? 11.452 8.021 7.357 1.00 84.25 296 LYS A CA 1
ATOM 2322 C C . LYS A 1 296 ? 10.408 8.050 6.246 1.00 84.25 296 LYS A C 1
ATOM 2324 O O . LYS A 1 296 ? 10.678 8.521 5.134 1.00 84.25 296 LYS A O 1
ATOM 2329 N N . LEU A 1 297 ? 9.196 7.606 6.575 1.00 90.44 297 LEU A N 1
ATOM 2330 C CA . LEU A 1 297 ? 8.005 7.857 5.763 1.00 90.44 297 LEU A CA 1
ATOM 2331 C C . LEU A 1 297 ? 7.537 9.302 5.954 1.00 90.44 297 LEU A C 1
ATOM 2333 O O . LEU A 1 297 ? 7.425 9.779 7.082 1.00 90.44 297 LEU A O 1
ATOM 2337 N N . SER A 1 298 ? 7.251 9.988 4.851 1.00 91.75 298 SER A N 1
ATOM 2338 C CA . SER A 1 298 ? 6.511 11.250 4.888 1.00 91.75 298 SER A CA 1
ATOM 2339 C C . SER A 1 298 ? 5.016 10.992 5.114 1.00 91.75 298 SER A C 1
ATOM 2341 O O . SER A 1 298 ? 4.533 9.875 4.920 1.00 91.75 298 SER A O 1
ATOM 2343 N N . MET A 1 299 ? 4.252 12.030 5.470 1.00 92.38 299 MET A N 1
ATOM 2344 C CA . MET A 1 299 ? 2.790 11.903 5.586 1.00 92.38 299 MET A CA 1
ATOM 2345 C C . MET A 1 299 ? 2.133 11.522 4.259 1.00 92.38 299 MET A C 1
ATOM 2347 O O . MET A 1 299 ? 1.188 10.742 4.255 1.00 92.38 299 MET A O 1
ATOM 2351 N N . ALA A 1 300 ? 2.671 11.993 3.132 1.00 94.19 300 ALA A N 1
ATOM 2352 C CA . ALA A 1 300 ? 2.208 11.584 1.811 1.00 94.19 300 ALA A CA 1
ATOM 2353 C C . ALA A 1 300 ? 2.412 10.074 1.572 1.00 94.19 300 ALA A C 1
ATOM 2355 O O . ALA A 1 300 ? 1.521 9.412 1.042 1.00 94.19 300 ALA A O 1
ATOM 2356 N N . ASP A 1 301 ? 3.544 9.510 2.017 1.00 94.56 301 ASP A N 1
ATOM 2357 C CA . ASP A 1 301 ? 3.813 8.068 1.904 1.00 94.56 301 ASP A CA 1
ATOM 2358 C C . ASP A 1 301 ? 2.857 7.245 2.788 1.00 94.56 301 ASP A C 1
ATOM 2360 O O . ASP A 1 301 ? 2.377 6.185 2.383 1.00 94.56 301 ASP A O 1
ATOM 2364 N N . VAL A 1 302 ? 2.543 7.743 3.990 1.00 95.88 302 VAL A N 1
ATOM 2365 C CA . VAL A 1 302 ? 1.553 7.127 4.890 1.00 95.88 302 VAL A CA 1
ATOM 2366 C C . VAL A 1 302 ? 0.159 7.173 4.261 1.00 95.88 302 VAL A C 1
ATOM 2368 O O . VAL A 1 302 ? -0.507 6.139 4.173 1.00 95.88 302 VAL A O 1
ATOM 2371 N N . ASN A 1 303 ? -0.261 8.340 3.766 1.00 96.75 303 ASN A N 1
ATOM 2372 C CA . ASN A 1 303 ? -1.550 8.529 3.099 1.00 96.75 303 ASN A CA 1
ATOM 2373 C C . ASN A 1 303 ? -1.715 7.584 1.910 1.00 96.75 303 ASN A C 1
ATOM 2375 O O . ASN A 1 303 ? -2.772 6.974 1.770 1.00 96.75 303 ASN A O 1
ATOM 2379 N N . TYR A 1 304 ? -0.661 7.391 1.115 1.00 96.31 304 TYR A N 1
ATOM 2380 C CA . TYR A 1 304 ? -0.668 6.467 -0.017 1.00 96.31 304 TYR A CA 1
ATOM 2381 C C . TYR A 1 304 ? -1.060 5.035 0.388 1.00 96.31 304 TYR A C 1
ATOM 2383 O O . TYR A 1 304 ? -1.919 4.418 -0.248 1.00 96.31 304 TYR A O 1
ATOM 2391 N N . LEU A 1 305 ? -0.468 4.513 1.470 1.00 97.12 305 LEU A N 1
ATOM 2392 C CA . LEU A 1 305 ? -0.774 3.173 1.985 1.00 97.12 305 LEU A CA 1
ATOM 2393 C C . LEU A 1 305 ? -2.181 3.095 2.595 1.00 97.12 305 LEU A C 1
ATOM 2395 O O . LEU A 1 305 ? -2.888 2.104 2.401 1.00 97.12 305 LEU A O 1
ATOM 2399 N N . LEU A 1 306 ? -2.599 4.126 3.335 1.00 97.69 306 LEU A N 1
ATOM 2400 C CA . LEU A 1 306 ? -3.914 4.152 3.979 1.00 97.69 306 LEU A CA 1
ATOM 2401 C C . LEU A 1 306 ? -5.054 4.280 2.958 1.00 97.69 306 LEU A C 1
ATOM 2403 O O . LEU A 1 306 ? -6.066 3.595 3.095 1.00 97.69 306 LEU A O 1
ATOM 2407 N N . GLU A 1 307 ? -4.894 5.097 1.916 1.00 96.00 307 GLU A N 1
ATOM 2408 C CA . GLU A 1 307 ? -5.854 5.216 0.807 1.00 96.00 307 GLU A CA 1
ATOM 2409 C C . GLU A 1 307 ? -6.083 3.885 0.108 1.00 96.00 307 GLU A C 1
ATOM 2411 O O . GLU A 1 307 ? -7.224 3.495 -0.137 1.00 96.00 307 GLU A O 1
ATOM 2416 N N . ASP A 1 308 ? -4.999 3.170 -0.180 1.00 94.50 308 ASP A N 1
ATOM 2417 C CA . ASP A 1 308 ? -5.060 1.867 -0.824 1.00 94.50 308 ASP A CA 1
ATOM 2418 C C . ASP A 1 308 ? -5.874 0.863 0.016 1.00 94.50 308 ASP A C 1
ATOM 2420 O O . ASP A 1 308 ? -6.712 0.130 -0.511 1.00 94.50 308 ASP A O 1
ATOM 2424 N N . VAL A 1 309 ? -5.731 0.893 1.343 1.00 95.12 309 VAL A N 1
ATOM 2425 C CA . VAL A 1 309 ? -6.535 0.066 2.259 1.00 95.12 309 VAL A CA 1
ATOM 2426 C C . VAL A 1 309 ? -7.986 0.531 2.338 1.00 95.12 309 VAL A C 1
ATOM 2428 O O . VAL A 1 309 ? -8.885 -0.311 2.333 1.00 95.12 309 VAL A O 1
ATOM 2431 N N . VAL A 1 310 ? -8.249 1.840 2.360 1.00 94.75 310 VAL A N 1
ATOM 2432 C CA . VAL A 1 310 ? -9.618 2.382 2.320 1.00 94.75 310 VAL A CA 1
ATOM 2433 C C . VAL A 1 310 ? -10.355 1.893 1.074 1.00 94.75 310 VAL A C 1
ATOM 2435 O O . VAL A 1 310 ? -11.478 1.401 1.199 1.00 94.75 310 VAL A O 1
ATOM 2438 N N . VAL A 1 311 ? -9.720 1.951 -0.100 1.00 91.19 311 VAL A N 1
ATOM 2439 C CA . VAL A 1 311 ? -10.307 1.489 -1.370 1.00 91.19 311 VAL A CA 1
ATOM 2440 C C . VAL A 1 311 ? -10.629 -0.009 -1.330 1.00 91.19 311 VAL A C 1
ATOM 2442 O O . VAL A 1 311 ? -11.700 -0.422 -1.776 1.00 91.19 311 VAL A O 1
ATOM 2445 N N . LYS A 1 312 ? -9.755 -0.836 -0.745 1.00 91.25 312 LYS A N 1
ATOM 2446 C CA . LYS A 1 312 ? -10.005 -2.282 -0.587 1.00 91.25 312 LYS A CA 1
ATOM 2447 C C . LYS A 1 312 ? -11.126 -2.592 0.397 1.00 91.25 312 LYS A C 1
ATOM 2449 O O . LYS A 1 312 ? -11.950 -3.469 0.153 1.00 91.25 312 LYS A O 1
ATOM 2454 N N . LEU A 1 313 ? -11.183 -1.865 1.510 1.00 91.19 313 LEU A N 1
ATOM 2455 C CA . LEU A 1 313 ? -12.284 -1.991 2.462 1.00 91.19 313 LEU A CA 1
ATOM 2456 C C . LEU A 1 313 ? -13.607 -1.587 1.802 1.00 91.19 313 LEU A C 1
ATOM 2458 O O . LEU A 1 313 ? -14.622 -2.240 2.022 1.00 91.19 313 LEU A O 1
ATOM 2462 N N . GLU A 1 314 ? -13.612 -0.555 0.957 1.00 88.12 314 GLU A N 1
ATOM 2463 C CA . GLU A 1 314 ? -14.794 -0.138 0.196 1.00 88.12 314 GLU A CA 1
ATOM 2464 C C . GLU A 1 314 ? -15.261 -1.172 -0.818 1.00 88.12 314 GLU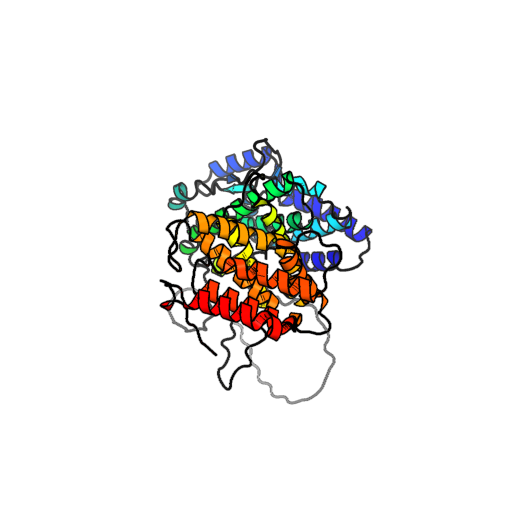 A C 1
ATOM 2466 O O . GLU A 1 314 ? -16.466 -1.397 -0.927 1.00 88.12 314 GLU A O 1
ATOM 2471 N N . SER A 1 315 ? -14.343 -1.828 -1.526 1.00 84.56 315 SER A N 1
ATOM 2472 C CA . SER A 1 315 ? -14.724 -2.848 -2.504 1.00 84.56 315 SER A CA 1
ATOM 2473 C C . SER A 1 315 ? -15.334 -4.095 -1.853 1.00 84.56 315 SER A C 1
ATOM 2475 O O . SER A 1 315 ? -16.186 -4.735 -2.465 1.00 84.56 315 SER A O 1
ATOM 2477 N N . LYS A 1 316 ? -14.950 -4.420 -0.610 1.00 82.69 316 LYS A N 1
ATOM 2478 C CA . LYS A 1 316 ? -15.398 -5.632 0.101 1.00 82.69 316 LYS A CA 1
ATOM 2479 C C . LYS A 1 316 ? -16.526 -5.432 1.111 1.00 82.69 316 LYS A C 1
ATOM 2481 O O . LYS A 1 316 ? -17.365 -6.316 1.250 1.00 82.69 316 LYS A O 1
ATOM 2486 N N . ILE A 1 317 ? -16.545 -4.318 1.845 1.00 80.50 317 ILE A N 1
ATOM 2487 C CA . ILE A 1 317 ? -17.509 -4.081 2.940 1.00 80.50 317 ILE A CA 1
ATOM 2488 C C . ILE A 1 317 ? -18.830 -3.498 2.410 1.00 80.50 317 ILE A C 1
ATOM 2490 O O . ILE A 1 317 ? -19.856 -3.561 3.088 1.00 80.50 317 ILE A O 1
ATOM 2494 N N . VAL A 1 318 ? -18.857 -2.984 1.177 1.00 64.38 318 VAL A N 1
ATOM 2495 C CA . VAL A 1 318 ? -20.095 -2.513 0.543 1.00 64.38 318 VAL A CA 1
ATOM 2496 C C . VAL A 1 318 ? -20.863 -3.696 -0.069 1.00 64.38 318 VAL A C 1
ATOM 2498 O O . VAL A 1 318 ? -20.588 -4.147 -1.177 1.00 64.38 318 VAL A O 1
ATOM 2501 N N . VAL A 1 319 ? -21.862 -4.190 0.668 1.00 47.16 319 VAL A N 1
ATOM 2502 C CA . VAL A 1 319 ? -22.836 -5.227 0.251 1.00 47.16 319 VAL A CA 1
ATOM 2503 C C . VAL A 1 319 ? -23.916 -4.554 -0.641 1.00 47.16 319 VAL A C 1
ATOM 2505 O O . VAL A 1 319 ? -24.125 -3.341 -0.550 1.00 47.16 319 VAL A O 1
ATOM 2508 N N . PRO A 1 320 ? -24.542 -5.271 -1.596 1.00 36.62 320 PRO A N 1
ATOM 2509 C CA . PRO A 1 320 ? -25.005 -4.735 -2.863 1.00 36.62 320 PRO A CA 1
ATOM 2510 C C . PRO A 1 320 ? -26.170 -3.766 -2.693 1.00 36.62 320 PRO A C 1
ATOM 2512 O O . PRO A 1 320 ? -27.154 -4.042 -2.011 1.00 36.62 320 PRO A O 1
ATOM 2515 N N . SER A 1 321 ? -26.114 -2.666 -3.440 1.00 32.41 321 SER A N 1
ATOM 2516 C CA . SER A 1 321 ? -27.314 -1.901 -3.759 1.00 32.41 321 SER A CA 1
ATOM 2517 C C . SER A 1 321 ? -28.313 -2.849 -4.431 1.00 32.41 321 SER A C 1
ATOM 2519 O O . SER A 1 321 ? -28.133 -3.245 -5.589 1.00 32.41 321 SER A O 1
ATOM 2521 N N . HIS A 1 322 ? -29.354 -3.250 -3.700 1.00 34.12 322 HIS A N 1
ATOM 2522 C CA . HIS A 1 322 ? -30.538 -3.822 -4.318 1.00 34.12 322 HIS A CA 1
ATOM 2523 C C . HIS A 1 322 ? -31.061 -2.781 -5.313 1.00 34.12 322 HIS A C 1
ATOM 2525 O O . HIS A 1 322 ? -31.286 -1.633 -4.918 1.00 34.12 322 HIS A O 1
ATOM 2531 N N . PRO A 1 323 ? -31.226 -3.125 -6.603 1.00 34.84 323 PRO A N 1
ATOM 2532 C CA . PRO A 1 323 ? -31.758 -2.177 -7.559 1.00 34.84 323 PRO A CA 1
ATOM 2533 C C . PRO A 1 323 ? -33.192 -1.851 -7.148 1.00 34.84 323 PRO A C 1
ATOM 2535 O O . PRO A 1 323 ? -34.105 -2.663 -7.291 1.00 34.84 323 PRO A O 1
ATOM 2538 N N . PHE A 1 324 ? -33.378 -0.640 -6.632 1.00 33.56 324 PHE A N 1
ATOM 2539 C CA . PHE A 1 324 ? -34.688 -0.028 -6.518 1.00 33.56 324 PHE A CA 1
ATOM 2540 C C . PHE A 1 324 ? -35.308 -0.013 -7.923 1.00 33.56 324 PHE A C 1
ATOM 2542 O O . PHE A 1 324 ? -34.649 0.372 -8.892 1.00 33.56 324 PHE A O 1
ATOM 2549 N N . PHE A 1 325 ? -36.542 -0.507 -8.018 1.00 36.72 325 PHE A N 1
ATOM 2550 C CA . PHE A 1 325 ? -37.388 -0.607 -9.209 1.00 36.72 325 PHE A CA 1
ATOM 2551 C C . PHE A 1 325 ? -36.932 0.234 -10.427 1.00 36.72 325 PHE A C 1
ATOM 2553 O O . PHE A 1 325 ? -36.976 1.463 -10.421 1.00 36.72 325 PHE A O 1
ATOM 2560 N N . GLY A 1 326 ? -36.575 -0.445 -11.523 1.00 39.34 326 GLY A N 1
ATOM 2561 C CA . GLY A 1 326 ? -36.749 0.099 -12.876 1.00 39.34 326 GLY A CA 1
ATOM 2562 C C . GLY A 1 326 ? -35.617 0.916 -13.510 1.00 39.34 326 GLY A C 1
ATOM 2563 O O . GLY A 1 326 ? -35.799 1.365 -14.641 1.00 39.34 326 GLY A O 1
ATOM 2564 N N . LYS A 1 327 ? -34.438 1.082 -12.896 1.00 37.47 327 LYS A N 1
ATOM 2565 C CA . LYS A 1 327 ? -33.279 1.661 -13.610 1.00 37.47 327 LYS A CA 1
ATOM 2566 C C . LYS A 1 327 ? -32.348 0.563 -14.114 1.00 37.47 327 LYS A C 1
ATOM 2568 O O . LYS A 1 327 ? -31.671 -0.109 -13.343 1.00 37.47 327 LYS A O 1
ATOM 2573 N N . LYS A 1 328 ? -32.328 0.387 -15.439 1.00 34.84 328 LYS A N 1
ATOM 2574 C CA . LYS A 1 328 ? -31.374 -0.462 -16.163 1.00 34.84 328 LYS A CA 1
ATOM 2575 C C . LYS A 1 328 ? -29.965 -0.031 -15.743 1.00 34.84 328 LYS A C 1
ATOM 2577 O O . LYS A 1 328 ? -29.545 1.074 -16.080 1.00 34.84 328 LYS A O 1
ATOM 2582 N N . LYS A 1 329 ? -29.278 -0.874 -14.966 1.00 34.19 329 LYS A N 1
ATOM 2583 C CA . LYS A 1 329 ? -27.864 -0.705 -14.613 1.00 34.19 329 LYS A CA 1
ATOM 2584 C C . LYS A 1 329 ? -27.118 -0.442 -15.924 1.00 34.19 329 LYS A C 1
ATOM 2586 O O . LYS A 1 329 ? -27.133 -1.301 -16.808 1.00 34.19 329 LYS A O 1
ATOM 2591 N N . SER A 1 330 ? -26.488 0.725 -16.074 1.00 34.16 330 SER A N 1
ATOM 2592 C CA . SER A 1 330 ? -25.310 0.775 -16.932 1.00 34.16 330 SER A CA 1
ATOM 2593 C C . SER A 1 330 ? -24.395 -0.294 -16.361 1.00 34.16 330 SER A C 1
ATOM 2595 O O . SER A 1 330 ? -24.099 -0.283 -15.164 1.00 34.16 330 SER A O 1
ATOM 2597 N N . LYS A 1 331 ? -24.079 -1.291 -17.177 1.00 32.09 331 LYS A N 1
ATOM 2598 C CA . LYS A 1 331 ? -23.120 -2.325 -16.837 1.00 32.09 331 LYS A CA 1
ATOM 2599 C C . LYS A 1 331 ? -21.767 -1.617 -16.749 1.00 32.09 331 LYS A C 1
ATOM 2601 O O . LYS A 1 331 ? -21.045 -1.536 -17.731 1.00 32.09 331 LYS A O 1
ATOM 2606 N N . ASP A 1 332 ? -21.508 -0.968 -15.617 1.00 35.06 332 ASP A N 1
ATOM 2607 C CA . ASP A 1 332 ? -20.163 -0.580 -15.240 1.00 35.06 332 ASP A CA 1
ATOM 2608 C C . ASP A 1 332 ? -19.494 -1.917 -14.931 1.00 35.06 332 ASP A C 1
ATOM 2610 O O . ASP A 1 332 ? -19.656 -2.467 -13.840 1.00 35.06 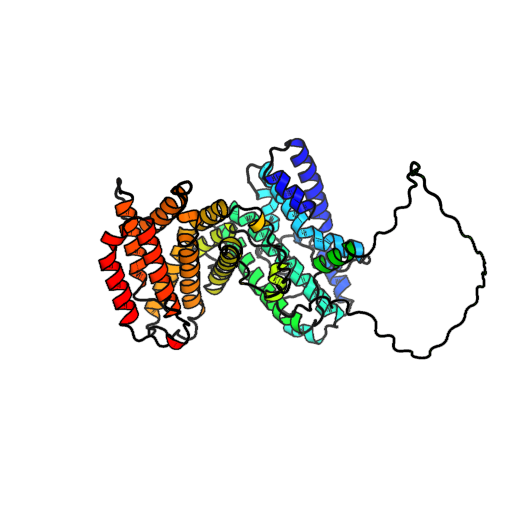332 ASP A O 1
ATOM 2614 N N . ASP A 1 333 ? -18.891 -2.520 -15.963 1.00 34.00 333 ASP A N 1
ATOM 2615 C CA . ASP A 1 333 ? -17.998 -3.676 -15.872 1.00 34.00 333 ASP A CA 1
ATOM 2616 C C . ASP A 1 333 ? -16.742 -3.229 -15.095 1.00 34.00 333 ASP A C 1
ATOM 2618 O O . ASP A 1 333 ? -15.611 -3.278 -15.585 1.00 34.00 333 ASP A O 1
ATOM 2622 N N . ARG A 1 334 ? -16.925 -2.813 -13.834 1.00 42.62 334 ARG A N 1
ATOM 2623 C CA . ARG A 1 334 ? -15.896 -2.919 -12.804 1.00 42.62 334 ARG A CA 1
ATOM 2624 C C . ARG A 1 334 ? -15.711 -4.409 -12.568 1.00 42.62 334 ARG A C 1
ATOM 2626 O O . ARG A 1 334 ? -16.206 -4.969 -11.598 1.00 42.62 334 ARG A O 1
ATOM 2633 N N . LEU A 1 335 ? -15.084 -5.065 -13.542 1.00 43.94 335 LEU A N 1
ATOM 2634 C CA . LEU A 1 335 ? -14.470 -6.365 -13.372 1.00 43.94 335 LEU A CA 1
ATOM 2635 C C . LEU A 1 335 ? -13.685 -6.266 -12.066 1.00 43.94 335 LEU A C 1
ATOM 2637 O O . LEU A 1 335 ? -12.806 -5.411 -11.942 1.00 43.94 335 LEU A O 1
ATOM 2641 N N . ASP A 1 336 ? -14.103 -7.072 -11.097 1.00 46.97 336 ASP A N 1
ATOM 2642 C CA . ASP A 1 336 ? -13.517 -7.225 -9.772 1.00 46.97 336 ASP A CA 1
ATOM 2643 C C . ASP A 1 336 ? -12.084 -7.751 -9.963 1.00 46.97 336 ASP A C 1
ATOM 2645 O O . ASP A 1 336 ? -11.836 -8.953 -10.027 1.00 46.97 336 ASP A O 1
ATOM 2649 N N . ARG A 1 337 ? -11.164 -6.830 -10.285 1.00 58.44 337 ARG A N 1
ATOM 2650 C CA . ARG A 1 337 ? -9.838 -7.131 -10.853 1.00 58.44 337 ARG A CA 1
ATOM 2651 C C . ARG A 1 337 ? -8.722 -7.138 -9.826 1.00 58.44 337 ARG A C 1
ATOM 2653 O O . ARG A 1 337 ? -7.632 -7.610 -10.147 1.00 58.44 337 ARG A O 1
ATOM 2660 N N . ASP A 1 338 ? -8.985 -6.705 -8.595 1.00 63.94 338 ASP A N 1
ATOM 2661 C CA . ASP A 1 338 ? -8.086 -7.023 -7.493 1.00 63.94 338 ASP A CA 1
ATOM 2662 C C . ASP A 1 338 ? -8.300 -8.492 -7.104 1.00 63.94 338 ASP A C 1
ATOM 2664 O O . ASP A 1 338 ? -9.055 -8.833 -6.192 1.00 63.94 338 ASP A O 1
ATOM 2668 N N . ILE A 1 339 ? -7.639 -9.382 -7.848 1.00 69.31 339 ILE A N 1
ATOM 2669 C CA . ILE A 1 339 ? -7.713 -10.829 -7.638 1.00 69.31 339 ILE A CA 1
ATOM 2670 C C . ILE A 1 339 ? -7.286 -11.175 -6.203 1.00 69.31 339 ILE A C 1
ATOM 2672 O O . ILE A 1 339 ? -7.865 -12.082 -5.602 1.00 69.31 339 ILE A O 1
ATOM 2676 N N . SER A 1 340 ? -6.329 -10.432 -5.632 1.00 69.31 340 SER A N 1
ATOM 2677 C CA . SER A 1 340 ? -5.857 -10.647 -4.261 1.00 69.31 340 SER A CA 1
ATOM 2678 C C . SER A 1 340 ? -6.974 -10.406 -3.254 1.00 69.31 340 SER A C 1
ATOM 2680 O O . SER A 1 340 ? -7.185 -11.227 -2.364 1.00 69.31 340 SER A O 1
ATOM 2682 N N . VAL A 1 341 ? -7.715 -9.311 -3.415 1.00 72.56 341 VAL A N 1
ATOM 2683 C CA . VAL A 1 341 ? -8.871 -9.003 -2.572 1.00 72.56 341 VAL A CA 1
ATOM 2684 C C . VAL A 1 341 ? -10.007 -9.984 -2.851 1.00 72.56 341 VAL A C 1
ATOM 2686 O O . VAL A 1 341 ? -10.566 -10.534 -1.908 1.00 72.56 341 VAL A O 1
ATOM 2689 N N . SER A 1 342 ? -10.318 -10.298 -4.113 1.00 76.50 342 SER A N 1
ATOM 2690 C CA . SER A 1 342 ? -11.405 -11.225 -4.476 1.00 76.50 342 SER A CA 1
ATOM 2691 C C . SER A 1 342 ? -11.259 -12.612 -3.826 1.00 76.50 342 SER A C 1
ATOM 2693 O O . SER A 1 342 ? -12.252 -13.157 -3.348 1.00 76.50 342 SER A O 1
ATOM 2695 N N . ARG A 1 343 ? -10.024 -13.127 -3.719 1.00 82.69 343 ARG A N 1
ATOM 2696 C CA . ARG A 1 343 ? -9.693 -14.440 -3.140 1.00 82.69 343 ARG A CA 1
ATOM 2697 C C . ARG A 1 343 ? -9.735 -14.485 -1.613 1.00 82.69 343 ARG A C 1
ATOM 2699 O O . ARG A 1 343 ? -9.799 -15.572 -1.054 1.00 82.69 343 ARG A O 1
ATOM 2706 N N . MET A 1 344 ? -9.696 -13.330 -0.956 1.00 85.31 344 MET A N 1
ATOM 2707 C CA . MET A 1 344 ? -9.764 -13.208 0.495 1.00 85.31 344 MET A CA 1
ATOM 2708 C C . MET A 1 344 ? -11.222 -13.074 0.946 1.00 85.31 344 MET A C 1
ATOM 2710 O O . MET A 1 344 ? -11.999 -12.290 0.383 1.00 85.31 344 MET A O 1
ATOM 2714 N N . THR A 1 345 ? -11.615 -13.815 1.977 1.00 90.00 345 THR A N 1
ATOM 2715 C CA . THR A 1 345 ? -12.919 -13.619 2.622 1.00 90.00 345 THR A CA 1
ATOM 2716 C C . THR A 1 345 ? -12.965 -12.266 3.338 1.00 90.00 345 THR A C 1
ATOM 2718 O O . THR A 1 345 ? -11.935 -11.725 3.749 1.00 90.00 345 THR A O 1
ATOM 2721 N N . THR A 1 346 ? -14.163 -11.700 3.523 1.00 90.56 346 THR A N 1
ATOM 2722 C CA . THR A 1 346 ? -14.323 -10.437 4.267 1.00 90.56 346 THR A CA 1
ATOM 2723 C C . THR A 1 346 ? -13.730 -10.551 5.670 1.00 90.56 346 THR A C 1
ATOM 2725 O O . THR A 1 346 ? -12.991 -9.668 6.094 1.00 90.56 346 THR A O 1
ATOM 2728 N N . ARG A 1 347 ? -13.969 -11.675 6.356 1.00 92.44 347 ARG A N 1
ATOM 2729 C CA . ARG A 1 347 ? -13.412 -11.972 7.680 1.00 92.44 347 ARG A CA 1
ATOM 2730 C C . ARG A 1 347 ? -11.882 -11.953 7.696 1.00 92.44 347 ARG A C 1
ATOM 2732 O O . ARG A 1 347 ? -11.294 -11.299 8.554 1.00 92.44 347 ARG A O 1
ATOM 2739 N N . GLU A 1 348 ? -11.235 -12.652 6.762 1.00 92.50 348 GLU A N 1
ATOM 2740 C CA . GLU A 1 348 ? -9.770 -12.663 6.660 1.00 92.50 348 GLU A CA 1
ATOM 2741 C C . GLU A 1 348 ? -9.235 -11.246 6.438 1.00 92.50 348 GLU A C 1
ATOM 2743 O O . GLU A 1 348 ? -8.275 -10.848 7.097 1.00 92.50 348 GLU A O 1
ATOM 2748 N N . MET A 1 349 ? -9.867 -10.470 5.551 1.00 93.00 349 MET A N 1
ATOM 2749 C CA . MET A 1 349 ? -9.464 -9.092 5.269 1.00 93.00 349 MET A CA 1
ATOM 2750 C C . MET A 1 349 ? -9.545 -8.212 6.516 1.00 93.00 349 MET A C 1
ATOM 2752 O O . MET A 1 349 ? -8.593 -7.494 6.819 1.00 93.00 349 MET A O 1
ATOM 2756 N N . LEU A 1 350 ? -10.653 -8.285 7.259 1.00 94.56 350 LEU A N 1
ATOM 2757 C CA . LEU A 1 350 ? -10.814 -7.542 8.508 1.00 94.56 350 LEU A CA 1
ATOM 2758 C C . LEU A 1 350 ? -9.727 -7.919 9.516 1.00 94.56 350 LEU A C 1
ATOM 2760 O O . LEU A 1 350 ? -9.091 -7.025 10.068 1.00 94.56 350 LEU A O 1
ATOM 2764 N N . MET A 1 351 ? -9.462 -9.215 9.712 1.00 94.69 351 MET A N 1
ATOM 2765 C CA . MET A 1 351 ? -8.406 -9.662 10.629 1.00 94.69 351 MET A CA 1
ATOM 2766 C C . MET A 1 351 ? -7.022 -9.188 10.222 1.00 94.69 351 MET A C 1
ATOM 2768 O O . MET A 1 351 ? -6.232 -8.802 11.083 1.00 94.69 351 MET A O 1
ATOM 2772 N N . GLU A 1 352 ? -6.716 -9.209 8.928 1.00 94.31 352 GLU A N 1
ATOM 2773 C CA . GLU A 1 352 ? -5.442 -8.713 8.423 1.00 94.31 352 GLU A CA 1
ATOM 2774 C C . GLU A 1 352 ? -5.280 -7.226 8.739 1.00 94.31 352 GLU A C 1
ATOM 2776 O O . GLU A 1 352 ? -4.274 -6.827 9.321 1.00 94.31 352 GLU A O 1
ATOM 2781 N N . VAL A 1 353 ? -6.293 -6.403 8.452 1.00 96.38 353 VAL A N 1
ATOM 2782 C CA . VAL A 1 353 ? -6.235 -4.967 8.762 1.00 96.38 353 VAL A CA 1
ATOM 2783 C C . VAL A 1 353 ? -6.167 -4.729 10.277 1.00 96.38 353 VAL A C 1
ATOM 2785 O O . VAL A 1 353 ? -5.367 -3.902 10.716 1.00 96.38 353 VAL A O 1
ATOM 2788 N N . ILE A 1 354 ? -6.921 -5.481 11.090 1.00 96.38 354 ILE A N 1
ATOM 2789 C CA . ILE A 1 354 ? -6.861 -5.403 12.562 1.00 96.38 354 ILE A CA 1
ATOM 2790 C C . ILE A 1 354 ? -5.451 -5.734 13.070 1.00 96.38 354 ILE A C 1
ATOM 2792 O O . ILE A 1 354 ? -4.937 -5.029 13.936 1.00 96.38 354 ILE A O 1
ATOM 2796 N N . ARG A 1 355 ? -4.760 -6.721 12.487 1.00 95.00 355 ARG A N 1
ATOM 2797 C CA . ARG A 1 355 ? -3.371 -7.057 12.854 1.00 95.00 355 ARG A CA 1
ATOM 2798 C C . ARG A 1 355 ? -2.399 -5.894 12.628 1.00 95.00 355 ARG A C 1
ATOM 2800 O O . ARG A 1 355 ? -1.416 -5.757 13.355 1.00 95.00 355 ARG A O 1
ATOM 2807 N N . HIS A 1 356 ? -2.667 -5.050 11.635 1.00 95.19 356 HIS A N 1
ATOM 2808 C CA . HIS A 1 356 ? -1.870 -3.858 11.341 1.00 95.19 356 HIS A CA 1
ATOM 2809 C C . HIS A 1 356 ? -2.358 -2.593 12.059 1.00 95.19 356 HIS A C 1
ATOM 2811 O O . HIS A 1 356 ? -1.660 -1.577 12.037 1.00 95.19 356 HIS A O 1
ATOM 2817 N N . MET A 1 357 ? -3.500 -2.650 12.745 1.00 95.88 357 MET A N 1
ATOM 2818 C CA . MET A 1 357 ? -4.114 -1.509 13.418 1.00 95.88 357 MET A CA 1
ATOM 2819 C C . MET A 1 357 ? -3.201 -0.789 14.417 1.00 95.88 357 MET A C 1
ATOM 2821 O O . ME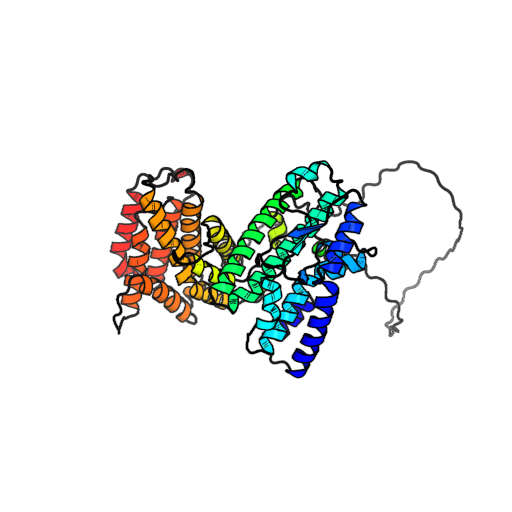T A 1 357 ? -3.219 0.435 14.374 1.00 95.88 357 MET A O 1
ATOM 2825 N N . PRO A 1 358 ? -2.332 -1.436 15.224 1.00 94.25 358 PRO A N 1
ATOM 2826 C CA . PRO A 1 358 ? -1.413 -0.690 16.093 1.00 94.25 358 PRO A CA 1
ATOM 2827 C C . PRO A 1 358 ? -0.548 0.323 15.323 1.00 94.25 358 PRO A C 1
ATOM 2829 O O . PRO A 1 358 ? -0.278 1.420 15.798 1.00 94.25 358 PRO A O 1
ATOM 2832 N N . LYS A 1 359 ? -0.154 -0.017 14.089 1.00 92.44 359 LYS A N 1
ATOM 2833 C CA . LYS A 1 359 ? 0.670 0.841 13.224 1.00 92.44 359 LYS A CA 1
ATOM 2834 C C . LYS A 1 359 ? -0.158 1.960 12.588 1.00 92.44 359 LYS A C 1
ATOM 2836 O O . LYS A 1 359 ? 0.334 3.070 12.423 1.00 92.44 359 LYS A O 1
ATOM 2841 N N . ILE A 1 360 ? -1.418 1.670 12.261 1.00 96.25 360 ILE A N 1
ATOM 2842 C CA . ILE A 1 360 ? -2.393 2.656 11.771 1.00 96.25 360 ILE A CA 1
ATOM 2843 C C . ILE A 1 360 ? -2.712 3.678 12.878 1.00 96.25 360 ILE A C 1
ATOM 2845 O O . ILE A 1 360 ? -2.731 4.878 12.622 1.00 96.25 360 ILE A O 1
ATOM 2849 N N . LEU A 1 361 ? -2.908 3.216 14.114 1.00 95.38 361 LEU A N 1
ATOM 2850 C CA . LEU A 1 361 ? -3.164 4.063 15.281 1.00 95.38 361 LEU A CA 1
ATOM 2851 C C . LEU A 1 361 ? -1.965 4.953 15.609 1.00 95.38 361 LEU A C 1
ATOM 2853 O O . LEU A 1 361 ? -2.139 6.148 15.819 1.00 95.38 361 LEU A O 1
ATOM 2857 N N . ARG A 1 362 ? -0.739 4.429 15.513 1.00 92.88 362 ARG A N 1
ATOM 2858 C CA . ARG A 1 362 ? 0.476 5.246 15.651 1.00 92.88 362 ARG A CA 1
ATOM 2859 C C . ARG A 1 362 ? 0.545 6.388 14.630 1.00 92.88 362 ARG A C 1
ATOM 2861 O O . ARG A 1 362 ? 0.993 7.482 14.960 1.00 92.88 362 ARG A O 1
ATOM 2868 N N . ALA A 1 363 ? 0.080 6.168 13.397 1.00 93.56 363 ALA A N 1
ATOM 2869 C CA . ALA A 1 363 ? -0.014 7.237 12.401 1.00 93.56 363 ALA A CA 1
ATOM 2870 C C . ALA A 1 363 ? -1.040 8.316 12.799 1.00 93.56 363 ALA A C 1
ATOM 2872 O O . ALA A 1 363 ? -0.810 9.504 12.561 1.00 93.56 363 ALA A O 1
ATOM 2873 N N . MET A 1 364 ? -2.141 7.920 13.445 1.00 93.62 364 MET A N 1
ATOM 2874 C CA . MET A 1 364 ? -3.141 8.836 14.003 1.00 93.62 364 MET A CA 1
ATOM 2875 C C . MET A 1 364 ? -2.580 9.653 15.170 1.00 93.62 364 MET A C 1
ATOM 2877 O O . MET A 1 364 ? -2.745 10.868 15.189 1.00 93.62 364 MET A O 1
ATOM 2881 N N . GLU A 1 365 ? -1.876 9.008 16.101 1.00 93.06 365 GLU A N 1
ATOM 2882 C CA . GLU A 1 365 ? -1.196 9.650 17.235 1.00 93.06 365 GLU A CA 1
ATOM 2883 C C . GLU A 1 365 ? -0.173 10.679 16.760 1.00 93.06 365 GLU A C 1
ATOM 2885 O O . GLU A 1 365 ? -0.228 11.835 17.168 1.00 93.06 365 GLU A O 1
ATOM 2890 N N . MET A 1 366 ? 0.686 10.297 15.814 1.00 91.69 366 MET A N 1
ATOM 2891 C CA . MET A 1 366 ? 1.655 11.205 15.202 1.00 91.69 366 MET A CA 1
ATOM 2892 C C . MET A 1 366 ? 0.966 12.389 14.508 1.00 91.69 366 MET A C 1
ATOM 2894 O O . MET A 1 366 ? 1.414 13.526 14.628 1.00 91.69 366 MET A O 1
ATOM 2898 N N . SER A 1 367 ? -0.142 12.147 13.802 1.00 91.75 367 SER A N 1
ATOM 2899 C CA . SER A 1 367 ? -0.908 13.227 13.166 1.00 91.75 367 SER A CA 1
ATOM 2900 C C . SER A 1 367 ? -1.549 14.154 14.203 1.00 91.75 367 SER A C 1
ATOM 2902 O O . SER A 1 367 ? -1.598 15.361 13.997 1.00 91.75 367 SER A O 1
ATOM 2904 N N . ASN A 1 368 ? -2.019 13.605 15.326 1.00 91.31 368 ASN A N 1
ATOM 2905 C CA . ASN A 1 368 ? -2.574 14.370 16.439 1.00 91.31 368 ASN A CA 1
ATOM 2906 C C . ASN A 1 368 ? -1.509 15.256 17.100 1.00 91.31 368 ASN A C 1
ATOM 2908 O O . ASN A 1 368 ? -1.782 16.426 17.345 1.00 91.31 368 ASN A O 1
ATOM 2912 N N . GLU A 1 369 ? -0.307 14.722 17.349 1.00 90.88 369 GLU A N 1
ATOM 2913 C CA . GLU A 1 369 ? 0.832 15.490 17.876 1.00 90.88 369 GLU A CA 1
ATOM 2914 C C . GLU A 1 369 ? 1.171 16.676 16.963 1.00 90.88 369 GLU A C 1
ATOM 2916 O O . GLU A 1 369 ? 1.234 17.811 17.427 1.00 90.88 369 GLU A O 1
ATOM 2921 N N . LEU A 1 370 ? 1.306 16.438 15.655 1.00 89.31 370 LEU A N 1
ATOM 2922 C CA . LEU A 1 370 ? 1.643 17.496 14.696 1.00 89.31 370 LEU A CA 1
ATOM 2923 C C . LEU A 1 370 ? 0.540 18.563 14.582 1.00 89.31 370 LEU A C 1
ATOM 2925 O O . LEU A 1 370 ? 0.835 19.750 14.486 1.00 89.31 370 LEU A O 1
ATOM 2929 N N . LEU A 1 371 ? -0.738 18.171 14.643 1.00 87.38 371 LEU A N 1
ATOM 2930 C CA . LEU A 1 371 ? -1.852 19.129 14.618 1.00 87.38 371 LEU A CA 1
ATOM 2931 C C . LEU A 1 371 ? -1.912 20.008 15.875 1.00 87.38 371 LEU A C 1
ATOM 2933 O O . LEU A 1 371 ? -2.335 21.162 15.781 1.00 87.38 371 LEU A O 1
ATOM 2937 N N . GLN A 1 372 ? -1.497 19.489 17.035 1.00 84.50 372 GLN A N 1
ATOM 2938 C CA . GLN A 1 372 ? -1.417 20.273 18.272 1.00 84.50 372 GLN A CA 1
ATOM 2939 C C . GLN A 1 372 ? -0.342 21.365 18.193 1.00 84.50 372 GLN A C 1
ATOM 2941 O O . GLN A 1 372 ? -0.531 22.444 18.756 1.00 84.50 372 GLN A O 1
ATOM 2946 N N . GLU A 1 373 ? 0.762 21.107 17.487 1.00 81.56 373 GLU A N 1
ATOM 2947 C CA . GLU A 1 373 ? 1.839 22.084 17.286 1.00 81.56 373 GLU A CA 1
ATOM 2948 C C . GLU A 1 373 ? 1.402 23.258 16.386 1.00 81.56 373 GLU A C 1
ATOM 2950 O O . GLU A 1 373 ? 1.810 24.396 16.620 1.00 81.56 373 GLU A O 1
ATOM 2955 N N . ASP A 1 374 ? 0.517 23.014 15.414 1.00 73.38 374 ASP A N 1
ATOM 2956 C CA . ASP A 1 374 ? 0.162 23.983 14.364 1.00 73.38 374 ASP A CA 1
ATOM 2957 C C . ASP A 1 374 ? -0.840 25.088 14.781 1.00 73.38 374 ASP A C 1
ATOM 2959 O O . ASP A 1 374 ? -1.160 25.961 13.972 1.00 73.38 374 ASP A O 1
ATOM 2963 N N . ALA A 1 375 ? -1.342 25.110 16.024 1.00 65.69 375 ALA A N 1
ATOM 2964 C CA . ALA A 1 375 ? -2.304 26.111 16.534 1.00 65.69 375 ALA A CA 1
ATOM 2965 C C . ALA A 1 375 ? -3.466 26.435 15.556 1.00 65.69 375 ALA A C 1
ATOM 2967 O O . ALA A 1 375 ? -3.897 27.586 15.415 1.00 65.69 375 ALA A O 1
ATOM 2968 N N . THR A 1 376 ? -3.965 25.418 14.847 1.00 67.00 376 THR A N 1
ATOM 2969 C CA . THR A 1 376 ? -4.991 25.585 13.811 1.00 67.00 376 THR A CA 1
ATOM 2970 C C . THR A 1 376 ? -6.392 25.682 14.408 1.00 67.00 376 THR A C 1
ATOM 2972 O O . THR A 1 376 ? -6.751 24.991 15.358 1.00 67.00 376 THR A O 1
ATOM 2975 N N . GLN A 1 377 ? -7.216 26.567 13.841 1.00 79.19 377 GLN A N 1
ATOM 2976 C CA . GLN A 1 377 ? -8.639 26.640 14.179 1.00 79.19 377 GLN A CA 1
ATOM 2977 C C . GLN A 1 377 ? -9.379 25.425 13.599 1.00 79.19 377 GLN A C 1
ATOM 2979 O O . GLN A 1 377 ? -9.083 24.991 12.486 1.00 79.19 377 GLN A O 1
ATOM 2984 N N . SER A 1 378 ? -10.374 24.898 14.319 1.00 83.75 378 SER A N 1
ATOM 2985 C CA . SER A 1 378 ? -11.127 23.704 13.908 1.00 83.75 378 SER A CA 1
ATOM 2986 C C . SER A 1 378 ? -11.768 23.858 12.522 1.00 83.75 378 SER A C 1
ATOM 2988 O O . SER A 1 378 ? -12.515 24.798 12.262 1.00 83.75 378 SER A O 1
ATOM 2990 N N . GLY A 1 379 ? -11.496 22.929 11.605 1.00 81.94 379 GLY A N 1
ATOM 2991 C CA . GLY A 1 379 ? -12.000 23.003 10.229 1.00 81.94 379 GLY A CA 1
ATOM 2992 C C . GLY A 1 379 ? -11.201 23.926 9.305 1.00 81.94 379 GLY A C 1
ATOM 2993 O O . GLY A 1 379 ? -11.557 24.062 8.136 1.00 81.94 379 GLY A O 1
ATOM 2994 N N . ARG A 1 380 ? -10.112 24.547 9.780 1.00 86.00 380 ARG A N 1
ATOM 2995 C CA . ARG A 1 380 ? -9.177 25.306 8.944 1.00 86.00 380 ARG A CA 1
ATOM 2996 C C . ARG A 1 380 ? -7.803 24.648 8.958 1.00 86.00 380 ARG A C 1
ATOM 2998 O O . ARG A 1 380 ? -7.033 24.803 9.898 1.00 86.00 380 ARG A O 1
ATOM 3005 N N . ILE A 1 381 ? -7.486 23.964 7.868 1.00 85.38 381 ILE A N 1
ATOM 3006 C CA . ILE A 1 381 ? -6.184 23.327 7.679 1.00 85.38 381 ILE A CA 1
ATOM 3007 C C . ILE A 1 381 ? -5.145 24.410 7.347 1.00 85.38 381 ILE A C 1
ATOM 3009 O O . ILE A 1 381 ? -5.373 25.236 6.457 1.00 85.38 381 ILE A O 1
ATOM 3013 N N . ALA A 1 382 ? -4.030 24.440 8.083 1.00 84.81 382 ALA A N 1
ATOM 3014 C CA . ALA A 1 382 ? -2.894 25.296 7.751 1.00 84.81 382 ALA A CA 1
ATOM 3015 C C . ALA A 1 382 ? -2.259 24.855 6.425 1.00 84.81 382 ALA A C 1
ATOM 3017 O O . ALA A 1 382 ? -2.230 23.669 6.104 1.00 84.81 382 ALA A O 1
ATOM 3018 N N . ALA A 1 383 ? -1.746 25.816 5.656 1.00 83.81 383 ALA A N 1
ATOM 3019 C CA . ALA A 1 383 ? -1.049 25.510 4.412 1.00 83.81 383 ALA A CA 1
ATOM 3020 C C . ALA A 1 383 ? 0.184 24.641 4.707 1.00 83.81 383 ALA A C 1
ATOM 3022 O O . ALA A 1 383 ? 1.037 25.047 5.497 1.00 83.81 383 ALA A O 1
ATOM 3023 N N . GLY A 1 384 ? 0.279 23.476 4.068 1.00 84.31 384 GLY A N 1
ATOM 3024 C CA . GLY A 1 384 ? 1.319 22.476 4.323 1.00 84.31 384 GLY A CA 1
ATOM 3025 C C . GLY A 1 384 ? 0.902 21.351 5.279 1.00 84.31 384 GLY A C 1
ATOM 3026 O O . GLY A 1 384 ? 1.611 20.348 5.360 1.00 84.31 384 GLY A O 1
ATOM 3027 N N . SER A 1 385 ? -0.244 21.468 5.958 1.00 88.81 385 SER A N 1
ATOM 3028 C CA . SER A 1 385 ? -0.760 20.459 6.901 1.00 88.81 385 SER A CA 1
ATOM 3029 C C . SER A 1 385 ? -1.876 19.594 6.290 1.00 88.81 385 SER A C 1
ATOM 3031 O O . SER A 1 385 ? -2.539 18.826 6.995 1.00 88.81 385 SER A O 1
ATOM 3033 N N . GLU A 1 386 ? -2.101 19.683 4.973 1.00 91.56 386 GLU A N 1
ATOM 3034 C CA . GLU A 1 386 ? -3.145 18.940 4.255 1.00 91.56 386 GLU A CA 1
ATOM 3035 C C . GLU A 1 386 ? -2.953 17.429 4.367 1.00 91.56 386 GLU A C 1
ATOM 3037 O O . GLU A 1 386 ? -3.914 16.703 4.629 1.00 91.56 386 GLU A O 1
ATOM 3042 N N . ASP A 1 387 ? -1.714 16.954 4.235 1.00 93.12 387 ASP A N 1
ATOM 3043 C CA . ASP A 1 387 ? -1.406 15.531 4.361 1.00 93.12 387 ASP A CA 1
ATOM 3044 C C . ASP A 1 387 ? -1.626 15.010 5.788 1.00 93.12 387 ASP A C 1
ATOM 3046 O O . ASP A 1 387 ? -2.057 13.869 5.959 1.00 93.12 387 ASP A O 1
ATOM 3050 N N . ILE A 1 388 ? -1.405 15.841 6.811 1.00 93.44 388 ILE A N 1
ATOM 3051 C CA . ILE A 1 388 ? -1.633 15.475 8.217 1.00 93.44 388 ILE A CA 1
ATOM 3052 C C . ILE A 1 388 ? -3.138 15.326 8.476 1.00 93.44 388 ILE A C 1
ATOM 3054 O O . ILE A 1 388 ? -3.597 14.314 9.015 1.00 93.44 388 ILE A O 1
ATOM 3058 N N . ALA A 1 389 ? -3.934 16.302 8.027 1.00 92.62 389 ALA A N 1
ATOM 3059 C CA . ALA A 1 389 ? -5.390 16.244 8.135 1.00 92.62 389 ALA A CA 1
ATOM 3060 C C . ALA A 1 389 ? -5.976 15.051 7.358 1.00 92.62 389 ALA A C 1
ATOM 3062 O O . ALA A 1 389 ? -6.898 14.379 7.837 1.00 92.62 389 ALA A O 1
ATOM 3063 N N . LYS A 1 390 ? -5.417 14.757 6.177 1.00 95.00 390 LYS A N 1
ATOM 3064 C CA . LYS A 1 390 ? -5.791 13.603 5.353 1.00 95.00 390 LYS A CA 1
ATOM 3065 C C . LYS A 1 390 ? -5.476 12.281 6.051 1.00 95.00 390 LYS A C 1
ATOM 3067 O O . LYS A 1 390 ? -6.342 11.409 6.060 1.00 95.00 390 LYS A O 1
ATOM 3072 N N . CYS A 1 391 ? -4.316 12.156 6.696 1.00 95.94 391 CYS A N 1
ATOM 3073 C CA . CYS A 1 391 ? -3.942 10.967 7.466 1.00 95.94 391 CYS A CA 1
ATOM 3074 C C . CYS A 1 391 ? -4.963 10.683 8.576 1.00 95.94 391 CYS A C 1
ATOM 3076 O O . CYS A 1 391 ? -5.533 9.591 8.631 1.00 95.94 391 CYS A O 1
ATOM 3078 N N . MET A 1 392 ? -5.294 11.698 9.383 1.00 94.44 392 MET A N 1
ATOM 3079 C CA . MET A 1 392 ? -6.313 11.594 10.436 1.00 94.44 392 MET A CA 1
ATOM 3080 C C . MET A 1 392 ? -7.670 11.132 9.878 1.00 94.44 392 MET A C 1
ATOM 3082 O O . MET A 1 392 ? -8.321 10.245 10.435 1.00 94.44 392 MET A O 1
ATOM 3086 N N . PHE A 1 393 ? -8.094 11.703 8.746 1.00 94.75 393 PHE A N 1
ATOM 3087 C CA . PHE A 1 393 ? -9.329 11.311 8.067 1.00 94.75 393 PHE A CA 1
ATOM 3088 C C . PHE A 1 393 ? -9.300 9.858 7.570 1.00 94.75 393 PHE A C 1
ATOM 3090 O O . PHE A 1 393 ? -10.279 9.129 7.754 1.00 94.75 393 PHE A O 1
ATOM 3097 N N . LEU A 1 394 ? -8.198 9.420 6.959 1.00 97.50 394 LEU A N 1
ATOM 3098 C CA . LEU A 1 394 ? -8.043 8.063 6.435 1.00 97.50 394 LEU A CA 1
ATOM 3099 C C . LEU A 1 394 ? -8.040 7.024 7.557 1.00 97.50 394 LEU A C 1
ATOM 3101 O O . LEU A 1 394 ? -8.771 6.038 7.456 1.00 97.50 394 LEU A O 1
ATOM 3105 N N . VAL A 1 395 ? -7.304 7.260 8.649 1.00 97.44 395 VAL A N 1
ATOM 3106 C CA . VAL A 1 395 ? -7.314 6.357 9.812 1.00 97.44 395 VAL A CA 1
ATOM 3107 C C . VAL A 1 395 ? -8.723 6.238 10.385 1.00 97.44 395 VAL A C 1
ATOM 3109 O O . VAL A 1 395 ? -9.231 5.125 10.535 1.00 97.44 395 VAL A O 1
ATOM 3112 N N . MET A 1 396 ? -9.402 7.363 10.625 1.00 96.12 396 MET A N 1
ATOM 3113 C CA . MET A 1 396 ? -10.774 7.329 11.135 1.00 96.12 396 MET A CA 1
ATOM 3114 C C . MET A 1 396 ? -11.745 6.633 10.180 1.00 96.12 396 MET A C 1
ATOM 3116 O O . MET A 1 396 ? -12.664 5.944 10.624 1.00 96.12 396 MET A O 1
ATOM 3120 N N . THR A 1 397 ? -11.535 6.773 8.873 1.00 95.62 397 THR A N 1
ATOM 3121 C CA . THR A 1 397 ? -12.324 6.080 7.851 1.00 95.62 397 THR A CA 1
ATOM 3122 C C . THR A 1 397 ? -12.105 4.569 7.913 1.00 95.62 397 THR A C 1
ATOM 3124 O O . THR A 1 397 ? -13.079 3.816 7.850 1.00 95.62 397 THR A O 1
ATOM 3127 N N . ILE A 1 398 ? -10.859 4.113 8.078 1.00 97.31 398 ILE A N 1
ATOM 3128 C CA . ILE A 1 398 ? -10.526 2.693 8.252 1.00 97.31 398 ILE A CA 1
ATOM 3129 C C . ILE A 1 398 ? -11.207 2.150 9.510 1.00 97.31 398 ILE A C 1
ATOM 3131 O O . ILE A 1 398 ? -11.958 1.181 9.409 1.00 97.31 398 ILE A O 1
ATOM 3135 N N . LEU A 1 399 ? -11.018 2.794 10.667 1.00 97.06 399 LEU A N 1
ATOM 3136 C CA . LEU A 1 399 ? -11.617 2.357 11.935 1.00 97.06 399 LEU A CA 1
ATOM 3137 C C . LEU A 1 399 ? -13.143 2.266 11.838 1.00 97.06 399 LEU A C 1
ATOM 3139 O O . LEU A 1 399 ? -13.720 1.236 12.191 1.00 97.06 399 LEU A O 1
ATOM 3143 N N . ASN A 1 400 ? -13.785 3.299 11.284 1.00 95.19 400 ASN A N 1
ATOM 3144 C CA . ASN A 1 400 ? -15.230 3.326 11.090 1.00 95.19 400 ASN A CA 1
ATOM 3145 C C . ASN A 1 400 ? -15.713 2.193 10.169 1.00 95.19 400 ASN A C 1
ATOM 3147 O O . ASN A 1 400 ? -16.710 1.540 10.475 1.00 95.19 400 ASN A O 1
ATOM 3151 N N . LYS A 1 401 ? -15.018 1.932 9.052 1.00 94.06 401 LYS A N 1
ATOM 3152 C CA . LYS A 1 401 ? -15.374 0.844 8.121 1.00 94.06 401 LYS A CA 1
ATOM 3153 C C . LYS A 1 401 ? -15.203 -0.535 8.750 1.00 94.06 401 LYS A C 1
ATOM 3155 O O . LYS A 1 401 ? -16.062 -1.384 8.532 1.00 94.06 401 LYS A O 1
ATOM 3160 N N . LEU A 1 402 ? -14.139 -0.747 9.528 1.00 95.31 402 LEU A N 1
ATOM 3161 C CA . LEU A 1 402 ? -13.922 -1.997 10.254 1.00 95.31 402 LEU A CA 1
ATOM 3162 C C . LEU A 1 402 ? -15.079 -2.252 11.223 1.00 95.31 402 LEU A C 1
ATOM 3164 O O . LEU A 1 402 ? -15.780 -3.243 11.060 1.00 95.31 402 LEU A O 1
ATOM 3168 N N . ILE A 1 403 ? -15.341 -1.334 12.162 1.00 93.56 403 ILE A N 1
ATOM 3169 C CA . ILE A 1 403 ? -16.355 -1.529 13.215 1.00 93.56 403 ILE A CA 1
ATOM 3170 C C . ILE A 1 403 ? -17.798 -1.529 12.681 1.00 93.56 403 ILE A C 1
ATOM 3172 O O . ILE A 1 403 ? -18.689 -2.154 13.257 1.00 93.56 403 ILE A O 1
ATOM 3176 N N . SER A 1 404 ? -18.046 -0.850 11.560 1.00 92.38 404 SER A N 1
ATOM 3177 C CA . SER A 1 404 ? -19.359 -0.837 10.901 1.00 92.38 404 SER A CA 1
ATOM 3178 C C . SER A 1 404 ? -19.600 -2.055 10.009 1.00 92.38 404 SER A C 1
ATOM 3180 O O . SER A 1 404 ? -20.716 -2.229 9.520 1.00 92.38 404 SER A O 1
ATOM 3182 N N . CYS A 1 405 ? -18.592 -2.904 9.781 1.00 91.31 405 CYS A N 1
ATOM 3183 C CA . CYS A 1 405 ? -18.756 -4.089 8.951 1.00 91.31 405 CYS A CA 1
ATOM 3184 C C . CYS A 1 405 ? -19.757 -5.073 9.592 1.00 91.31 405 CYS A C 1
ATOM 3186 O O . CYS A 1 405 ? -19.634 -5.364 10.785 1.00 91.31 405 CYS A O 1
ATOM 3188 N N . PRO A 1 406 ? -20.719 -5.636 8.831 1.00 90.19 406 PRO A N 1
ATOM 3189 C CA . PRO A 1 406 ? -21.676 -6.609 9.364 1.00 90.19 406 PRO A CA 1
ATOM 3190 C C . PRO A 1 406 ? -21.020 -7.823 10.033 1.00 90.19 406 PRO A C 1
ATOM 3192 O O . PRO A 1 406 ? -21.529 -8.313 11.038 1.00 90.19 406 PRO A O 1
ATOM 3195 N N . GLU A 1 407 ? -19.861 -8.258 9.526 1.00 89.38 407 GLU A N 1
ATOM 3196 C CA . GLU A 1 407 ? -19.088 -9.372 10.087 1.00 89.38 407 GLU A CA 1
ATOM 3197 C C . GLU A 1 407 ? -18.697 -9.146 11.556 1.00 89.38 407 GLU A C 1
ATOM 3199 O O . GLU A 1 407 ? -18.626 -10.116 12.303 1.00 89.38 407 GLU A O 1
ATOM 3204 N N . MET A 1 408 ? -18.507 -7.893 11.997 1.00 89.69 408 MET A N 1
ATOM 3205 C CA . MET A 1 408 ? -18.164 -7.556 13.392 1.00 89.69 408 MET A CA 1
ATOM 3206 C C . MET A 1 408 ? -19.307 -7.818 14.375 1.00 89.69 408 MET A C 1
ATOM 3208 O O . MET A 1 408 ? -19.069 -8.000 15.564 1.00 89.69 408 MET A O 1
ATOM 3212 N N . ALA A 1 409 ? -20.554 -7.797 13.898 1.00 87.69 409 ALA A N 1
ATOM 3213 C CA . ALA A 1 409 ? -21.731 -8.075 14.716 1.00 87.69 409 ALA A CA 1
ATOM 3214 C C . ALA A 1 409 ? -22.085 -9.571 14.741 1.00 87.69 409 ALA A C 1
ATOM 3216 O O . ALA A 1 409 ? -22.984 -9.978 15.477 1.00 87.69 409 ALA A O 1
ATOM 3217 N N . HIS A 1 410 ? -21.427 -10.388 13.912 1.00 89.38 410 HIS A N 1
ATOM 3218 C CA . HIS A 1 410 ? -21.774 -11.793 13.765 1.00 89.38 410 HIS A CA 1
ATOM 3219 C C . HIS A 1 410 ? -21.327 -12.601 15.005 1.00 89.38 410 HIS A C 1
ATOM 3221 O O . HIS A 1 410 ? -20.175 -12.480 15.430 1.00 89.38 410 HIS A O 1
ATOM 3227 N N . PRO A 1 411 ? -22.184 -13.459 15.594 1.00 87.88 411 PRO A N 1
ATOM 3228 C CA . PRO A 1 411 ? -21.831 -14.244 16.784 1.00 87.88 411 PRO A CA 1
ATOM 3229 C C . PRO A 1 411 ? -20.651 -15.208 16.594 1.00 87.88 411 PRO A C 1
ATOM 3231 O O . PRO A 1 411 ? -19.957 -15.523 17.552 1.00 87.88 411 PRO A O 1
ATOM 3234 N N . GLU A 1 412 ? -20.394 -15.671 15.370 1.00 89.88 412 GLU A N 1
ATOM 3235 C CA . GLU A 1 412 ? -19.248 -16.554 15.073 1.00 89.88 412 GLU A CA 1
ATOM 3236 C C . GLU A 1 412 ? -17.920 -15.793 14.914 1.00 89.88 412 GLU A C 1
ATOM 3238 O O . GLU A 1 412 ? -16.860 -16.406 14.860 1.00 89.88 412 GLU A O 1
ATOM 3243 N N . ASN A 1 413 ? -17.978 -14.461 14.863 1.00 91.94 413 ASN A N 1
ATOM 3244 C CA . ASN A 1 413 ? -16.843 -13.570 14.631 1.00 91.94 413 ASN A CA 1
ATOM 3245 C C . ASN A 1 413 ? -16.560 -12.672 15.846 1.00 91.94 413 ASN A C 1
ATOM 3247 O O . ASN A 1 413 ? -16.006 -11.581 15.702 1.00 91.94 413 ASN A O 1
ATOM 3251 N N . GLN A 1 414 ? -16.958 -13.090 17.053 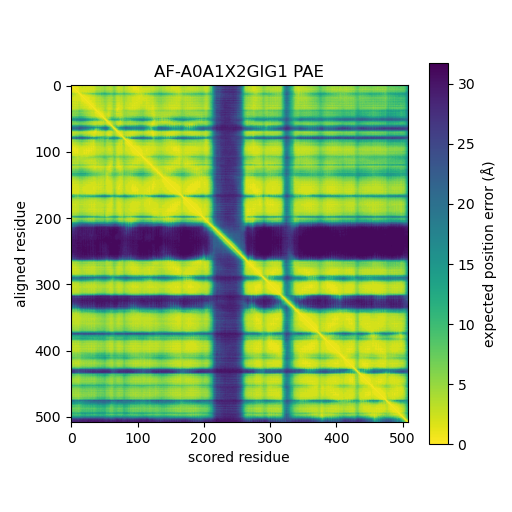1.00 91.38 414 GLN A N 1
ATOM 3252 C CA . GLN A 1 414 ? -16.695 -12.309 18.270 1.00 91.38 414 GLN A CA 1
ATOM 3253 C C . GLN A 1 414 ? -15.197 -12.064 18.482 1.00 91.38 414 GLN A C 1
ATOM 3255 O O . GLN A 1 414 ? -14.815 -11.017 18.997 1.00 91.38 414 GLN A O 1
ATOM 3260 N N . ASP A 1 415 ? -14.343 -12.967 17.996 1.00 94.19 415 ASP A N 1
ATOM 3261 C CA . ASP A 1 415 ? -12.894 -12.795 18.011 1.00 94.19 415 ASP A CA 1
ATOM 3262 C C . ASP A 1 415 ? -12.424 -11.563 17.213 1.00 94.19 415 ASP A C 1
ATOM 3264 O O . ASP A 1 415 ? -11.458 -10.920 17.622 1.00 94.19 415 ASP A O 1
ATOM 3268 N N . LEU A 1 416 ? -13.128 -11.178 16.135 1.00 95.25 416 LEU A N 1
ATOM 3269 C CA . LEU A 1 416 ? -12.851 -9.941 15.389 1.00 95.25 416 LEU A CA 1
ATOM 3270 C C . LEU A 1 416 ? -13.067 -8.706 16.269 1.00 95.25 416 LEU A C 1
ATOM 3272 O O . LEU A 1 416 ? -12.213 -7.818 16.335 1.00 95.25 416 LEU A O 1
ATOM 3276 N N . LEU A 1 417 ? -14.230 -8.646 16.927 1.00 94.44 417 LEU A N 1
ATOM 3277 C CA . LEU A 1 417 ? -14.611 -7.528 17.783 1.00 94.44 417 LEU A CA 1
ATOM 3278 C C . LEU A 1 417 ? -13.671 -7.444 18.983 1.00 94.44 417 LEU A C 1
ATOM 3280 O O . LEU A 1 417 ? -13.154 -6.369 19.278 1.00 94.44 417 LEU A O 1
ATOM 3284 N N . GLU A 1 418 ? -13.390 -8.574 19.628 1.00 93.50 418 GLU A N 1
ATOM 3285 C CA . GLU A 1 418 ? -12.424 -8.642 20.719 1.00 93.50 418 GLU A CA 1
ATOM 3286 C C . GLU A 1 418 ? -11.037 -8.161 20.287 1.00 93.50 418 GLU A C 1
ATOM 3288 O O . GLU A 1 418 ? -10.432 -7.346 20.982 1.00 93.50 418 GLU A O 1
ATOM 3293 N N . ALA A 1 419 ? -10.533 -8.606 19.133 1.00 95.38 419 ALA A N 1
ATOM 3294 C CA . ALA A 1 419 ? -9.233 -8.175 18.623 1.00 95.38 419 ALA A CA 1
ATOM 3295 C C . ALA A 1 419 ? -9.197 -6.665 18.333 1.00 95.38 419 ALA A C 1
ATOM 3297 O O . ALA A 1 419 ? -8.221 -5.994 18.682 1.00 95.38 419 ALA A O 1
ATOM 3298 N N . PHE A 1 420 ? -10.264 -6.115 17.745 1.00 95.94 420 PHE A N 1
ATOM 3299 C CA . PHE A 1 420 ? -10.409 -4.680 17.492 1.00 95.94 420 PHE A CA 1
ATOM 3300 C C . PHE A 1 420 ? -10.390 -3.873 18.800 1.00 95.94 420 PHE A C 1
ATOM 3302 O O . PHE A 1 420 ? -9.584 -2.952 18.951 1.00 95.94 420 PHE A O 1
ATOM 3309 N N . ILE A 1 421 ? -11.229 -4.248 19.772 1.00 94.50 421 ILE A N 1
ATOM 3310 C CA . ILE A 1 421 ? -11.344 -3.556 21.064 1.00 94.50 421 ILE A CA 1
ATOM 3311 C C . ILE A 1 421 ? -10.042 -3.651 21.858 1.00 94.50 421 ILE A C 1
ATOM 3313 O O . ILE A 1 421 ? -9.551 -2.632 22.342 1.00 94.50 421 ILE A O 1
ATOM 3317 N N . ARG A 1 422 ? -9.445 -4.844 21.960 1.00 93.31 422 ARG A N 1
ATOM 3318 C CA . ARG A 1 422 ? -8.174 -5.043 22.674 1.00 93.31 422 ARG A CA 1
ATOM 3319 C C . ARG A 1 422 ? -7.062 -4.189 22.092 1.00 93.31 422 ARG A C 1
ATOM 3321 O O . ARG A 1 422 ? -6.311 -3.574 22.843 1.00 93.31 422 ARG A O 1
ATOM 3328 N N . THR A 1 423 ? -6.988 -4.094 20.765 1.00 94.69 423 THR A N 1
ATOM 3329 C CA . THR A 1 423 ? -5.961 -3.288 20.096 1.00 94.69 423 THR A CA 1
ATOM 3330 C C . THR A 1 423 ? -6.053 -1.806 20.465 1.00 94.69 423 THR A C 1
ATOM 3332 O O . THR A 1 423 ? -5.023 -1.182 20.730 1.00 94.69 423 THR A O 1
ATOM 3335 N N . LEU A 1 424 ? -7.269 -1.256 20.535 1.00 94.25 424 LEU A N 1
ATOM 3336 C CA . LEU A 1 424 ? -7.510 0.117 20.992 1.00 94.25 424 LEU A CA 1
ATOM 3337 C C . LEU A 1 424 ? -7.246 0.268 22.493 1.00 94.25 424 LEU A C 1
ATOM 3339 O O . LEU A 1 424 ? -6.556 1.191 22.918 1.00 94.25 424 LEU A O 1
ATOM 3343 N N . SER A 1 425 ? -7.758 -0.662 23.303 1.00 92.38 425 SER A N 1
ATOM 3344 C CA . SER A 1 425 ? -7.584 -0.646 24.755 1.00 92.38 425 SER A CA 1
ATOM 3345 C C . SER A 1 425 ? -6.111 -0.649 25.154 1.00 92.38 425 SER A C 1
ATOM 3347 O O . SER A 1 425 ? -5.754 0.012 26.129 1.00 92.38 425 SER A O 1
ATOM 3349 N N . HIS A 1 426 ? -5.266 -1.385 24.430 1.00 90.19 426 HIS A N 1
ATOM 3350 C CA . HIS A 1 426 ? -3.837 -1.497 24.712 1.00 90.19 426 HIS A CA 1
ATOM 3351 C C . HIS A 1 426 ? -3.072 -0.179 24.550 1.00 90.19 426 HIS A C 1
ATOM 3353 O O . HIS A 1 426 ? -2.029 -0.033 25.177 1.00 90.19 426 HIS A O 1
ATOM 3359 N N . GLN A 1 427 ? -3.585 0.794 23.788 1.00 87.31 427 GLN A N 1
ATOM 3360 C CA . GLN A 1 427 ? -2.903 2.085 23.624 1.00 87.31 427 GLN A CA 1
ATOM 3361 C C . GLN A 1 427 ? -2.950 2.955 24.894 1.00 87.31 427 GLN A C 1
ATOM 3363 O O . GLN A 1 427 ? -2.070 3.779 25.113 1.00 87.31 427 GLN A O 1
ATOM 3368 N N . LEU A 1 428 ? -3.962 2.767 25.751 1.00 79.88 428 LEU A N 1
ATOM 3369 C CA . LEU A 1 428 ? -4.160 3.554 26.983 1.00 79.88 428 LEU A CA 1
ATOM 3370 C C . LEU A 1 428 ? -3.907 2.739 28.265 1.00 79.88 428 LEU A C 1
ATOM 3372 O O . LEU A 1 428 ? -3.719 3.272 29.358 1.00 79.88 428 LEU A O 1
ATOM 3376 N N . ALA A 1 429 ? -3.949 1.419 28.140 1.00 69.25 429 ALA A N 1
ATOM 3377 C CA . ALA A 1 429 ? -3.822 0.464 29.221 1.00 69.25 429 ALA A CA 1
ATOM 3378 C C . ALA A 1 429 ? -2.446 0.508 29.911 1.00 69.25 429 ALA A C 1
ATOM 3380 O O . ALA A 1 429 ? -1.451 0.100 29.328 1.00 69.25 429 ALA A O 1
ATOM 3381 N N . MET A 1 430 ? -2.408 0.824 31.211 1.00 56.59 430 MET A N 1
ATOM 3382 C CA . MET A 1 430 ? -1.310 0.347 32.066 1.00 56.59 430 MET A CA 1
ATOM 3383 C C . MET A 1 430 ? -1.439 -1.176 32.244 1.00 56.59 430 MET A C 1
ATOM 3385 O O . MET A 1 430 ? -2.570 -1.685 32.261 1.00 56.59 430 MET A O 1
ATOM 3389 N N . ASP A 1 431 ? -0.314 -1.892 32.342 1.00 57.22 431 ASP A N 1
ATOM 3390 C CA . ASP A 1 431 ? -0.234 -3.351 32.531 1.00 57.22 431 ASP A CA 1
ATOM 3391 C C . ASP A 1 431 ? -0.982 -3.786 33.803 1.00 57.22 431 ASP A C 1
ATOM 3393 O O . ASP A 1 431 ? -0.428 -3.862 34.898 1.00 57.22 431 ASP A O 1
ATOM 3397 N N . VAL A 1 432 ? -2.278 -4.065 33.666 1.00 56.94 432 VAL A N 1
ATOM 3398 C CA . VAL A 1 432 ? -3.093 -4.690 34.708 1.00 56.94 432 VAL A CA 1
ATOM 3399 C C . VAL A 1 432 ? -3.389 -6.100 34.232 1.00 56.94 432 VAL A C 1
ATOM 3401 O O . VAL A 1 432 ? -3.996 -6.295 33.182 1.00 56.94 432 VAL A O 1
ATOM 3404 N N . THR A 1 433 ? -2.935 -7.079 35.006 1.00 58.62 433 THR A N 1
ATOM 3405 C CA . THR A 1 433 ? -2.867 -8.501 34.643 1.00 58.62 433 THR A CA 1
ATOM 3406 C C . THR A 1 433 ? -4.222 -9.213 34.561 1.00 58.62 433 THR A C 1
ATOM 3408 O O . THR A 1 433 ? -4.265 -10.375 34.164 1.00 58.62 433 THR A O 1
ATOM 3411 N N . GLN A 1 434 ? -5.333 -8.541 34.884 1.00 60.41 434 GLN A N 1
ATOM 3412 C CA . GLN A 1 434 ? -6.698 -9.035 34.671 1.00 60.41 434 GLN A CA 1
ATOM 3413 C C . GLN A 1 434 ? -7.628 -7.869 34.307 1.00 60.41 434 GLN A C 1
ATOM 3415 O O . GLN A 1 434 ? -7.992 -7.079 35.175 1.00 60.41 434 GLN A O 1
ATOM 3420 N N . LYS A 1 435 ? -8.013 -7.759 33.031 1.00 74.44 435 LYS A N 1
ATOM 3421 C CA . LYS A 1 435 ? -9.037 -6.813 32.555 1.00 74.44 435 LYS A CA 1
ATOM 3422 C C . LYS A 1 435 ? -10.244 -7.590 32.065 1.00 74.44 435 LYS A C 1
ATOM 3424 O O . LYS A 1 435 ? -10.093 -8.591 31.367 1.00 74.44 435 LYS A O 1
ATOM 3429 N N . THR A 1 436 ? -11.439 -7.155 32.452 1.00 87.62 436 THR A N 1
ATOM 3430 C CA . THR A 1 436 ? -12.663 -7.690 31.852 1.00 87.62 436 THR A CA 1
ATOM 3431 C C . THR A 1 436 ? -12.839 -7.097 30.453 1.00 87.62 436 THR A C 1
ATOM 3433 O O . THR A 1 436 ? -12.360 -5.997 30.185 1.00 87.62 436 THR A O 1
ATOM 3436 N N . PHE A 1 437 ? -13.570 -7.775 29.562 1.00 86.81 437 PHE A N 1
ATOM 3437 C CA . PHE A 1 437 ? -13.882 -7.221 28.236 1.00 86.81 437 PHE A CA 1
ATOM 3438 C C . PHE A 1 437 ? -14.597 -5.858 28.326 1.00 86.81 437 PHE A C 1
ATOM 3440 O O . PHE A 1 437 ? -14.387 -4.973 27.503 1.00 86.81 437 PHE A O 1
ATOM 3447 N N . MET A 1 438 ? -15.394 -5.649 29.379 1.00 87.19 438 MET A N 1
ATOM 3448 C CA . MET A 1 438 ? -16.036 -4.364 29.661 1.00 87.19 438 MET A CA 1
ATOM 3449 C C . MET A 1 438 ? -15.014 -3.264 29.999 1.00 87.19 438 MET A C 1
ATOM 3451 O O . MET A 1 438 ? -15.161 -2.133 29.533 1.00 87.19 438 MET A O 1
ATOM 3455 N N . ASP A 1 439 ? -13.961 -3.584 30.759 1.00 87.69 439 ASP A N 1
ATOM 3456 C CA . ASP A 1 439 ? -12.866 -2.642 31.019 1.00 87.69 439 ASP A CA 1
ATOM 3457 C C . ASP A 1 439 ? -12.128 -2.301 29.720 1.00 87.69 439 ASP A C 1
ATOM 3459 O O . ASP A 1 439 ? -11.862 -1.128 29.456 1.00 87.69 439 ASP A O 1
ATOM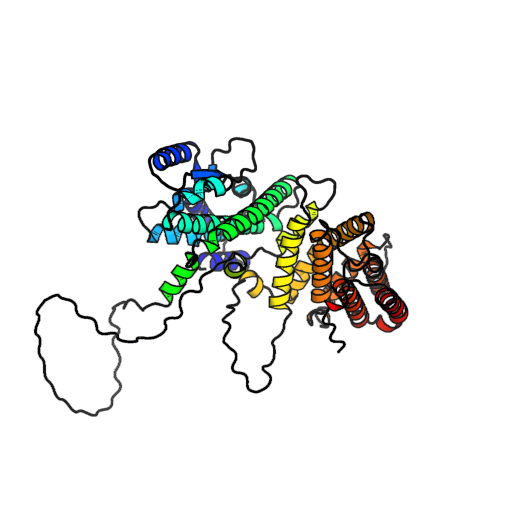 3463 N N . GLU A 1 440 ? -11.854 -3.302 28.876 1.00 90.31 440 GLU A N 1
ATOM 3464 C CA . GLU A 1 440 ? -11.237 -3.104 27.556 1.00 90.31 440 GLU A CA 1
ATOM 3465 C C . GLU A 1 440 ? -12.085 -2.170 26.679 1.00 90.31 440 GLU A C 1
ATOM 3467 O O . GLU A 1 440 ? -11.556 -1.228 26.090 1.00 90.31 440 GLU A O 1
ATOM 3472 N N . CYS A 1 441 ? -13.410 -2.351 26.659 1.00 90.50 441 CYS A N 1
ATOM 3473 C CA . CYS A 1 441 ? -14.331 -1.473 25.931 1.00 90.50 441 CYS A CA 1
ATOM 3474 C C . CYS A 1 441 ? -14.274 -0.028 26.440 1.00 90.50 441 CYS A C 1
ATOM 3476 O O . CYS A 1 441 ? -14.243 0.913 25.643 1.00 90.50 441 CYS A O 1
ATOM 3478 N N . LYS A 1 442 ? -14.215 0.166 27.761 1.00 89.94 442 LYS A N 1
ATOM 3479 C CA . LYS A 1 442 ? -14.104 1.499 28.363 1.00 89.94 442 LYS A CA 1
ATOM 3480 C C . LYS A 1 442 ? -12.777 2.172 28.010 1.00 89.94 442 LYS A C 1
ATOM 3482 O O . LYS A 1 442 ? -12.781 3.340 27.628 1.00 89.94 442 LYS A O 1
ATOM 3487 N N . TYR A 1 443 ? -11.658 1.455 28.101 1.00 91.19 443 TYR A N 1
ATOM 3488 C CA . TYR A 1 443 ? -10.347 1.994 27.727 1.00 91.19 443 TYR A CA 1
ATOM 3489 C C . TYR A 1 443 ? -10.256 2.300 26.229 1.00 91.19 443 TYR A C 1
ATOM 3491 O O . TYR A 1 443 ? -9.741 3.353 25.861 1.00 91.19 443 TYR A O 1
ATOM 3499 N N . ALA A 1 444 ? -10.802 1.434 25.371 1.00 93.69 444 ALA A N 1
ATOM 3500 C CA . ALA A 1 444 ? -10.881 1.673 23.932 1.00 93.69 444 ALA A CA 1
ATOM 3501 C C . ALA A 1 444 ? -11.705 2.931 23.605 1.00 93.69 444 ALA A C 1
ATOM 3503 O O . ALA A 1 444 ? -11.289 3.748 22.782 1.00 93.69 444 ALA A O 1
ATOM 3504 N N . PHE A 1 445 ? -12.842 3.124 24.288 1.00 94.38 445 PHE A N 1
ATOM 3505 C CA . PHE A 1 445 ? -13.655 4.335 24.162 1.00 94.38 445 PHE A CA 1
ATOM 3506 C C . PHE A 1 445 ? -12.882 5.582 24.579 1.00 94.38 445 PHE A C 1
ATOM 3508 O O . PHE A 1 445 ? -12.837 6.551 23.826 1.00 94.38 445 PHE A O 1
ATOM 3515 N N . GLN A 1 446 ? -12.249 5.553 25.751 1.00 93.06 446 GLN A N 1
ATOM 3516 C CA . GLN A 1 446 ? -11.481 6.685 26.271 1.00 93.06 446 GLN A CA 1
ATOM 3517 C C . GLN A 1 446 ? -10.311 7.059 25.360 1.00 93.06 446 GLN A C 1
ATOM 3519 O O . GLN A 1 446 ? -10.087 8.244 25.127 1.00 93.06 446 GLN A O 1
ATOM 3524 N N . TYR A 1 447 ? -9.610 6.065 24.812 1.00 95.12 447 TYR A N 1
ATOM 3525 C CA . TYR A 1 447 ? -8.524 6.288 23.864 1.00 95.12 447 TYR A CA 1
ATOM 3526 C C . TYR A 1 447 ? -9.005 7.060 22.628 1.00 95.12 447 TYR A C 1
ATOM 3528 O O . TYR A 1 447 ? -8.476 8.127 22.328 1.00 95.12 447 TYR A O 1
ATOM 3536 N N . LEU A 1 448 ? -10.053 6.575 21.951 1.00 95.19 448 LEU A N 1
ATOM 3537 C CA . LEU A 1 448 ? -10.578 7.238 20.753 1.00 95.19 448 LEU A CA 1
ATOM 3538 C C . LEU A 1 448 ? -11.209 8.601 21.064 1.00 95.19 448 LEU A C 1
ATOM 3540 O O . LEU A 1 448 ? -10.984 9.565 20.333 1.00 95.19 448 LEU A O 1
ATOM 3544 N N . ALA A 1 449 ? -11.970 8.704 22.155 1.00 94.38 449 ALA A N 1
ATOM 3545 C CA . ALA A 1 449 ? -12.570 9.964 22.583 1.00 94.38 449 ALA A CA 1
ATOM 3546 C C . ALA A 1 449 ? -11.507 11.035 22.883 1.00 94.38 449 ALA A C 1
ATOM 3548 O O . ALA A 1 449 ? -11.760 12.211 22.641 1.00 94.38 449 ALA A O 1
ATOM 3549 N N . GLY A 1 450 ? -10.303 10.646 23.318 1.00 92.94 450 GLY A N 1
ATOM 3550 C CA . GLY A 1 450 ? -9.188 11.565 23.567 1.00 92.94 450 GLY A CA 1
ATOM 3551 C C . GLY A 1 450 ? -8.753 12.387 22.347 1.00 92.94 450 GLY A C 1
ATOM 3552 O O . GLY A 1 450 ? -8.243 13.493 22.503 1.00 92.94 450 GLY A O 1
ATOM 3553 N N . PHE A 1 451 ? -9.019 11.915 21.126 1.00 92.44 451 PHE A N 1
ATOM 3554 C CA . PHE A 1 451 ? -8.687 12.654 19.902 1.00 92.44 451 PHE A CA 1
ATOM 3555 C C . PHE A 1 451 ? -9.694 13.747 19.550 1.00 92.44 451 PHE A C 1
ATOM 3557 O O . PHE A 1 451 ? -9.445 14.532 18.634 1.00 92.44 451 PHE A O 1
ATOM 3564 N N . GLN A 1 452 ? -10.833 13.820 20.247 1.00 90.56 452 GLN A N 1
ATOM 3565 C CA . GLN A 1 452 ? -11.902 14.748 19.894 1.00 90.56 452 GLN A CA 1
ATOM 3566 C C . GLN A 1 452 ? -11.407 16.193 19.815 1.00 90.56 452 GLN A C 1
ATOM 3568 O O . GLN A 1 452 ? -11.873 16.932 18.957 1.00 90.56 452 GLN A O 1
ATOM 3573 N N . GLU A 1 453 ? -10.480 16.613 20.683 1.00 85.81 453 GLU A N 1
ATOM 3574 C CA . GLU A 1 453 ? -9.979 17.992 20.821 1.00 85.81 453 GLU A CA 1
ATOM 3575 C C . GLU A 1 453 ? -9.231 18.511 19.595 1.00 85.81 453 GLU A C 1
ATOM 3577 O O . GLU A 1 453 ? -9.396 19.676 19.242 1.00 85.81 453 GLU A O 1
ATOM 3582 N N . ASN A 1 454 ? -8.543 17.640 18.860 1.00 87.38 454 ASN A N 1
ATOM 3583 C CA . ASN A 1 454 ? -7.668 18.052 17.755 1.00 87.38 454 ASN A CA 1
ATOM 3584 C C . ASN A 1 454 ? -8.141 17.510 16.403 1.00 87.38 454 ASN A C 1
ATOM 3586 O O . ASN A 1 454 ? -7.352 17.323 15.479 1.00 87.38 454 ASN A O 1
ATOM 3590 N N . MET A 1 455 ? -9.441 17.234 16.276 1.00 90.94 455 MET A N 1
ATOM 3591 C CA . MET A 1 455 ? -10.012 16.812 15.002 1.00 90.94 455 MET A CA 1
ATOM 3592 C C . MET A 1 455 ? -9.861 17.933 13.955 1.00 90.94 455 MET A C 1
ATOM 3594 O O . MET A 1 455 ? -10.395 19.025 14.159 1.00 90.94 455 MET A O 1
ATOM 3598 N N . PRO A 1 456 ? -9.181 17.680 12.818 1.00 90.00 456 PRO A N 1
ATOM 3599 C CA . PRO A 1 456 ? -8.811 18.737 11.873 1.00 90.00 456 PRO A CA 1
ATOM 3600 C C . PRO A 1 456 ? -10.003 19.265 11.068 1.00 90.00 456 PRO A C 1
ATOM 3602 O O . PRO A 1 456 ? -9.986 20.398 10.595 1.00 90.00 456 PRO A O 1
ATOM 3605 N N . GLN A 1 457 ? -11.035 18.436 10.889 1.00 91.38 457 GLN A N 1
ATOM 3606 C CA . GLN A 1 457 ? -12.178 18.702 10.018 1.00 91.38 457 GLN A CA 1
ATOM 3607 C C . GLN A 1 457 ? -13.470 18.187 10.644 1.00 91.38 457 GLN A C 1
ATOM 3609 O O . GLN A 1 457 ? -13.469 17.132 11.294 1.00 91.38 457 GLN A O 1
ATOM 3614 N N . PHE A 1 458 ? -14.587 18.862 10.366 1.00 92.12 458 PHE A N 1
ATOM 3615 C CA . PHE A 1 458 ? -15.892 18.478 10.908 1.00 92.12 458 PHE A CA 1
ATOM 3616 C C . PHE A 1 458 ? -16.294 17.064 10.471 1.00 92.12 458 PHE A C 1
ATOM 3618 O O . PHE A 1 458 ? -16.732 16.252 11.285 1.00 92.12 458 PHE A O 1
ATOM 3625 N N . LYS A 1 459 ? -16.055 16.708 9.200 1.00 90.94 459 LYS A N 1
ATOM 3626 C CA . LYS A 1 459 ? -16.327 15.353 8.680 1.00 90.94 459 LYS A CA 1
ATOM 3627 C C . LYS A 1 459 ? -15.563 14.259 9.441 1.00 90.94 459 LYS A C 1
ATOM 3629 O O . LYS A 1 459 ? -16.095 13.169 9.646 1.00 90.94 459 LYS A O 1
ATOM 3634 N N . THR A 1 460 ? -14.336 14.548 9.876 1.00 92.62 460 THR A N 1
ATOM 3635 C CA . THR A 1 460 ? -13.492 13.602 10.618 1.00 92.62 460 THR A CA 1
ATOM 3636 C C . THR A 1 460 ? -14.001 13.450 12.048 1.00 92.62 460 THR A C 1
ATOM 3638 O O . THR A 1 460 ? -14.123 12.324 12.525 1.00 92.62 460 THR A O 1
ATOM 3641 N N . ALA A 1 461 ? -14.414 14.551 12.686 1.00 94.31 461 ALA A N 1
ATOM 3642 C CA . ALA A 1 461 ? -15.062 14.529 13.998 1.00 94.31 461 ALA A CA 1
ATOM 3643 C C . ALA A 1 461 ? -16.384 13.737 13.983 1.00 94.31 461 ALA A C 1
ATOM 3645 O O . ALA A 1 461 ? -16.636 12.918 14.865 1.00 94.31 461 ALA A O 1
ATOM 3646 N N . VAL A 1 462 ? -17.204 13.900 12.940 1.00 92.31 462 VAL A N 1
ATOM 3647 C CA . VAL A 1 462 ? -18.423 13.094 12.753 1.00 92.31 462 VAL A CA 1
ATOM 3648 C C . VAL A 1 462 ? -18.083 11.609 12.581 1.00 92.31 462 VAL A C 1
ATOM 3650 O O . VAL A 1 462 ? -18.762 10.755 13.149 1.00 92.31 462 VAL A O 1
ATOM 3653 N N . SER A 1 463 ? -17.026 11.279 11.831 1.00 93.06 463 SER A N 1
ATOM 3654 C CA . SER A 1 463 ? -16.558 9.892 11.683 1.00 93.06 463 SER A CA 1
ATOM 3655 C C . SER A 1 463 ? -16.084 9.296 13.014 1.00 93.06 463 SER A C 1
ATOM 3657 O O . SER A 1 463 ? -16.374 8.132 13.292 1.00 93.06 463 SER A O 1
ATOM 3659 N N . LEU A 1 464 ? -15.409 10.084 13.861 1.00 95.62 464 LEU A N 1
ATOM 3660 C CA . LEU A 1 464 ? -15.061 9.692 15.231 1.00 95.62 464 LEU A CA 1
ATOM 3661 C C . LEU A 1 464 ? -16.309 9.343 16.037 1.00 95.62 464 LEU A C 1
ATOM 3663 O O . LEU A 1 464 ? -16.392 8.239 16.572 1.00 95.62 464 LEU A O 1
ATOM 3667 N N . PHE A 1 465 ? -17.289 10.246 16.082 1.00 95.00 465 PHE A N 1
ATOM 3668 C CA . PHE A 1 465 ? -18.516 10.012 16.838 1.00 95.00 465 PHE A CA 1
ATOM 3669 C C . PHE A 1 465 ? -19.245 8.743 16.372 1.00 95.00 465 PHE A C 1
ATOM 3671 O O . PHE A 1 465 ? -19.597 7.905 17.198 1.00 95.00 465 PHE A O 1
ATOM 3678 N N . LYS A 1 466 ? -19.384 8.541 15.054 1.00 93.56 466 LYS A N 1
ATOM 3679 C CA . LYS A 1 466 ? -19.992 7.324 14.481 1.00 93.56 466 LYS A CA 1
ATOM 3680 C C . LYS A 1 466 ? -19.236 6.049 14.860 1.00 93.56 466 LYS A C 1
ATOM 3682 O O . LYS A 1 466 ? -19.855 5.030 15.158 1.00 93.56 466 LYS A O 1
ATOM 3687 N N . THR A 1 467 ? -17.905 6.110 14.888 1.00 95.00 467 THR A N 1
ATOM 3688 C CA . THR A 1 467 ? -17.059 4.982 15.310 1.00 95.00 467 THR A CA 1
ATOM 3689 C C . THR A 1 467 ? -17.308 4.640 16.782 1.00 95.00 467 THR A C 1
ATOM 3691 O O . THR A 1 467 ? -17.517 3.473 17.114 1.00 95.00 467 THR A O 1
ATOM 3694 N N . LEU A 1 468 ? -17.336 5.652 17.657 1.00 95.12 468 LEU A N 1
ATOM 3695 C CA . LEU A 1 468 ? -17.600 5.500 19.093 1.00 95.12 468 LEU A CA 1
ATOM 3696 C C . LEU A 1 468 ? -19.007 4.952 19.365 1.00 95.12 468 LEU A C 1
ATOM 3698 O O . LEU A 1 468 ? -19.165 4.024 20.156 1.00 95.12 468 LEU A O 1
ATOM 3702 N N . GLU A 1 469 ? -20.016 5.486 18.679 1.00 93.31 469 GLU A N 1
ATOM 3703 C CA . GLU A 1 469 ? -21.398 5.014 18.760 1.00 93.31 469 GLU A CA 1
ATOM 3704 C C . GLU A 1 469 ? -21.505 3.544 18.357 1.00 93.31 469 GLU A C 1
ATOM 3706 O O . GLU A 1 469 ? -22.054 2.724 19.099 1.00 93.31 469 GLU A O 1
ATOM 3711 N N . ARG A 1 470 ? -20.934 3.185 17.204 1.00 93.38 470 ARG A N 1
ATOM 3712 C CA . ARG A 1 470 ? -20.985 1.810 16.712 1.00 93.38 470 ARG A CA 1
ATOM 3713 C C . ARG A 1 470 ? -20.277 0.842 17.658 1.00 93.38 470 ARG A C 1
ATOM 3715 O O . ARG A 1 470 ? -20.775 -0.256 17.903 1.00 93.38 470 ARG A O 1
ATOM 3722 N N . MET A 1 471 ? -19.151 1.258 18.226 1.00 92.44 471 MET A N 1
ATOM 3723 C CA . MET A 1 471 ? -18.418 0.489 19.227 1.00 92.44 471 MET A CA 1
ATOM 3724 C C . MET A 1 471 ? -19.238 0.272 20.507 1.00 92.44 471 MET A C 1
ATOM 3726 O O . MET A 1 471 ? -19.278 -0.845 21.026 1.00 92.44 471 MET A O 1
ATOM 3730 N N . ALA A 1 472 ? -19.932 1.300 21.001 1.00 91.00 472 ALA A N 1
ATOM 3731 C CA . ALA A 1 472 ? -20.777 1.203 22.193 1.00 91.00 472 ALA A CA 1
ATOM 3732 C C . ALA A 1 472 ? -21.975 0.255 21.986 1.00 91.00 472 ALA A C 1
ATOM 3734 O O . ALA A 1 472 ? -22.318 -0.519 22.882 1.00 91.00 472 ALA A O 1
ATOM 3735 N N . GLN A 1 473 ? -22.567 0.266 20.786 1.00 90.88 473 GLN A N 1
ATOM 3736 C CA . GLN A 1 473 ? -23.642 -0.656 20.402 1.00 90.88 473 GLN A CA 1
ATOM 3737 C C . GLN A 1 473 ? -23.172 -2.116 20.384 1.00 90.88 473 GLN A C 1
ATOM 3739 O O . GLN A 1 473 ? -23.862 -2.991 20.904 1.00 90.88 473 GLN A O 1
ATOM 3744 N N . LEU A 1 474 ? -22.005 -2.387 19.791 1.00 88.75 474 LEU A N 1
ATOM 3745 C CA . LEU A 1 474 ? -21.488 -3.752 19.639 1.00 88.75 474 LEU A CA 1
ATOM 3746 C C . LEU A 1 474 ? -20.948 -4.344 20.944 1.00 88.75 474 LEU A C 1
ATOM 3748 O O . LEU A 1 474 ? -21.066 -5.542 21.171 1.00 88.75 474 LEU A O 1
ATOM 3752 N N . SER A 1 475 ? -20.402 -3.511 21.826 1.00 81.62 475 SER A N 1
ATOM 3753 C CA . SER A 1 475 ? -19.846 -3.937 23.118 1.00 81.62 475 SER A CA 1
ATOM 3754 C C . SER A 1 475 ? -20.891 -4.151 24.221 1.00 81.62 475 SER A C 1
ATOM 3756 O O . SER A 1 475 ? -20.517 -4.378 25.371 1.00 81.62 475 SER A O 1
ATOM 3758 N N . CYS A 1 476 ? -22.194 -4.023 23.921 1.00 71.69 476 CYS A N 1
ATOM 3759 C CA . CYS A 1 476 ? -23.282 -4.022 24.915 1.00 71.69 476 CYS A CA 1
ATOM 3760 C C . CYS A 1 476 ? -23.060 -3.024 26.075 1.00 71.69 476 CYS A C 1
ATOM 3762 O O . CYS A 1 476 ? -23.626 -3.180 27.154 1.00 71.69 476 CYS A O 1
ATOM 3764 N N . SER A 1 477 ? -22.237 -1.994 25.852 1.00 74.00 477 SER A N 1
ATOM 3765 C CA . SER A 1 477 ? -21.831 -1.002 26.857 1.00 74.00 477 SER A CA 1
ATOM 3766 C C . SER A 1 477 ? -22.503 0.357 26.627 1.00 74.00 477 SER A C 1
ATOM 3768 O O . SER A 1 477 ? -22.109 1.352 27.231 1.00 74.00 477 SER A O 1
ATOM 3770 N N . ALA A 1 478 ? -23.515 0.411 25.753 1.00 78.31 478 ALA A N 1
ATOM 3771 C CA . ALA A 1 478 ? -24.190 1.639 25.341 1.00 78.31 478 ALA A CA 1
ATOM 3772 C C . ALA A 1 478 ? -24.722 2.451 26.530 1.00 78.31 478 ALA A C 1
ATOM 3774 O O . ALA A 1 478 ? -24.424 3.637 26.624 1.00 78.31 478 ALA A O 1
ATOM 3775 N N . ASP A 1 479 ? -25.412 1.815 27.480 1.00 81.31 479 ASP A N 1
ATOM 3776 C CA . ASP A 1 479 ? -25.963 2.507 28.654 1.00 81.31 479 ASP A CA 1
ATOM 3777 C C . ASP A 1 479 ? -24.868 3.105 29.553 1.00 81.31 479 ASP A C 1
ATOM 3779 O O . ASP A 1 479 ? -25.031 4.192 30.108 1.00 81.31 479 ASP A O 1
ATOM 3783 N N . LEU A 1 480 ? -23.727 2.418 29.669 1.00 79.88 480 LEU A N 1
ATOM 3784 C CA . LEU A 1 480 ? -22.587 2.855 30.480 1.00 79.88 480 LEU A CA 1
ATOM 3785 C C . LEU A 1 480 ? -21.817 4.004 29.820 1.00 79.88 480 LEU A C 1
ATOM 3787 O O . LEU A 1 480 ? -21.342 4.904 30.510 1.00 79.88 480 LEU A O 1
ATOM 3791 N N . LEU A 1 481 ? -21.692 3.969 28.494 1.00 87.25 481 LEU A N 1
ATOM 3792 C CA . LEU A 1 481 ? -20.932 4.940 27.706 1.00 87.25 481 LEU A CA 1
ATOM 3793 C C . LEU A 1 481 ? -21.791 6.118 27.229 1.00 87.25 481 LEU A C 1
ATOM 3795 O O . LEU A 1 481 ? -21.249 7.100 26.731 1.00 87.25 481 LEU A O 1
ATOM 3799 N N . HIS A 1 482 ? -23.113 6.063 27.414 1.00 87.81 482 HIS A N 1
ATOM 3800 C CA . HIS A 1 482 ? -24.057 7.069 26.927 1.00 87.81 482 HIS A CA 1
ATOM 3801 C C . HIS A 1 482 ? -23.706 8.492 27.384 1.00 87.81 482 HIS A C 1
ATOM 3803 O O . HIS A 1 482 ? -23.729 9.425 26.583 1.00 87.81 482 HIS A O 1
ATOM 3809 N N . LEU A 1 483 ? -23.341 8.672 28.659 1.00 88.44 483 LEU A N 1
ATOM 3810 C CA . LEU A 1 483 ? -22.968 9.991 29.176 1.00 88.44 483 LEU A CA 1
ATOM 3811 C C . LEU A 1 483 ? -21.680 10.516 28.526 1.00 88.44 483 LEU A C 1
ATOM 3813 O O . LEU A 1 483 ? -21.583 11.704 28.227 1.00 88.44 483 LEU A O 1
ATOM 3817 N N . ASP A 1 484 ? -20.700 9.645 28.295 1.00 89.81 484 ASP A N 1
ATOM 3818 C CA . ASP A 1 484 ? -19.444 10.033 27.653 1.00 89.81 484 ASP A CA 1
ATOM 3819 C C . ASP A 1 484 ? -19.652 10.307 26.157 1.00 89.81 484 ASP A C 1
ATOM 3821 O O . ASP A 1 484 ? -19.121 11.286 25.640 1.00 89.81 484 ASP A O 1
ATOM 3825 N N . MET A 1 485 ? -20.524 9.555 25.480 1.00 91.88 485 MET A N 1
ATOM 3826 C CA . MET A 1 485 ? -20.959 9.864 24.114 1.00 91.88 485 MET A CA 1
ATOM 3827 C C . MET A 1 485 ? -21.641 11.232 24.012 1.00 91.88 485 MET A C 1
ATOM 3829 O O . MET A 1 485 ? -21.364 11.983 23.078 1.00 91.88 485 MET A O 1
ATOM 3833 N N . GLN A 1 486 ? -22.510 11.583 24.966 1.00 91.94 486 GLN A N 1
ATOM 3834 C CA . GLN A 1 486 ? -23.152 12.899 24.994 1.00 91.94 486 GLN A CA 1
ATOM 3835 C C . GLN A 1 486 ? -22.138 14.033 25.149 1.00 91.94 486 GLN A C 1
ATOM 3837 O O . GLN A 1 486 ? -22.283 15.056 24.482 1.00 91.94 486 GLN A O 1
ATOM 3842 N N . LYS A 1 487 ? -21.107 13.852 25.986 1.00 92.62 487 LYS A N 1
ATOM 3843 C CA . LYS A 1 487 ? -20.012 14.827 26.114 1.00 92.62 487 LYS A CA 1
ATOM 3844 C C . LYS A 1 487 ? -19.277 14.996 24.791 1.00 92.62 487 LYS A C 1
ATOM 3846 O O . LYS A 1 487 ? -19.143 16.121 24.333 1.00 92.62 487 LYS A O 1
ATOM 3851 N N . VAL A 1 488 ? -18.907 13.893 24.135 1.00 94.00 488 VAL A N 1
ATOM 3852 C CA . VAL A 1 488 ? -18.220 13.947 22.835 1.00 94.00 488 VAL A CA 1
ATOM 3853 C C . VAL A 1 488 ? -19.066 14.672 21.788 1.00 94.00 488 VAL A C 1
ATOM 3855 O O . VAL A 1 488 ? -18.570 15.542 21.074 1.00 94.00 488 VAL A O 1
ATOM 3858 N N . ALA A 1 489 ? -20.363 14.367 21.710 1.00 93.62 489 ALA A N 1
ATOM 3859 C CA . ALA A 1 489 ? -21.271 15.054 20.795 1.00 93.62 489 ALA A CA 1
ATOM 3860 C C . ALA A 1 489 ? -21.384 16.554 21.110 1.00 93.62 489 ALA A C 1
ATOM 3862 O O . ALA A 1 489 ? -21.323 17.375 20.195 1.00 93.62 489 ALA A O 1
ATOM 3863 N N . ALA A 1 490 ? -21.533 16.917 22.386 1.00 93.88 490 ALA A N 1
ATOM 3864 C CA . ALA A 1 490 ? -21.611 18.308 22.819 1.00 93.88 490 ALA A CA 1
ATOM 3865 C C . ALA A 1 490 ? -20.316 19.076 22.513 1.00 93.88 490 ALA A C 1
ATOM 3867 O O . ALA A 1 490 ? -20.391 20.193 22.008 1.00 93.88 490 ALA A O 1
ATOM 3868 N N . ASP A 1 491 ? -19.151 18.467 22.737 1.00 91.75 491 ASP A N 1
ATOM 3869 C CA . ASP A 1 491 ? -17.845 19.068 22.456 1.00 91.75 491 ASP A CA 1
ATOM 3870 C C . ASP A 1 491 ? -17.627 19.274 20.955 1.00 91.75 491 ASP A C 1
ATOM 3872 O O . ASP A 1 491 ? -17.106 20.309 20.543 1.00 91.75 491 ASP A O 1
ATOM 3876 N N . ILE A 1 492 ? -18.043 18.317 20.118 1.00 92.25 492 ILE A N 1
ATOM 3877 C CA . ILE A 1 492 ? -17.982 18.467 18.660 1.00 92.25 492 ILE A CA 1
ATOM 3878 C C . ILE A 1 492 ? -18.938 19.575 18.206 1.00 92.25 492 ILE A C 1
ATOM 3880 O O . ILE A 1 492 ? -18.535 20.448 17.445 1.00 92.25 492 ILE A O 1
ATOM 3884 N N . LEU A 1 493 ? -20.194 19.573 18.659 1.00 91.25 493 LEU A N 1
ATOM 3885 C CA . LEU A 1 493 ? -21.201 20.552 18.228 1.00 91.25 493 LEU A CA 1
ATOM 3886 C C . LEU A 1 493 ? -20.962 21.960 18.789 1.00 91.25 493 LEU A C 1
ATOM 3888 O O . LEU A 1 493 ? -21.404 22.935 18.186 1.00 91.25 493 LEU A O 1
ATOM 3892 N N . GLY A 1 494 ? -20.283 22.070 19.929 1.00 89.81 494 GLY A N 1
ATOM 3893 C CA . GLY A 1 494 ? -19.963 23.336 20.584 1.00 89.81 494 GLY A CA 1
ATOM 3894 C C . GLY A 1 494 ? -18.784 24.091 19.969 1.00 89.81 494 GLY A C 1
ATOM 3895 O O . GLY A 1 494 ? -18.509 25.208 20.402 1.00 89.81 494 GLY A O 1
ATOM 3896 N N . ARG A 1 495 ? -18.077 23.512 18.988 1.00 89.56 495 ARG A N 1
ATOM 3897 C CA . ARG A 1 495 ? -16.930 24.151 18.325 1.00 89.56 495 ARG A CA 1
ATOM 3898 C C . ARG A 1 495 ? -17.309 24.946 17.087 1.00 89.56 495 ARG A C 1
ATOM 3900 O O . ARG A 1 495 ? -18.176 24.556 16.307 1.00 89.56 495 ARG A O 1
ATOM 3907 N N . ASP A 1 496 ? -16.541 26.005 16.856 1.00 88.81 496 ASP A N 1
ATOM 3908 C CA . ASP A 1 496 ? -16.609 26.824 15.650 1.00 88.81 496 ASP A CA 1
ATOM 3909 C C . ASP A 1 496 ? -15.878 26.139 14.486 1.00 88.81 496 ASP A C 1
ATOM 3911 O O . ASP A 1 496 ? -14.708 26.402 14.206 1.00 88.81 496 ASP A O 1
ATOM 3915 N N . TRP A 1 497 ? -16.574 25.233 13.802 1.00 91.00 497 TRP A N 1
ATOM 3916 C CA . TRP A 1 497 ? -16.070 24.597 12.586 1.00 91.00 497 TRP A CA 1
ATOM 3917 C C . TRP A 1 497 ? -16.115 25.566 11.408 1.00 91.00 497 TRP A C 1
ATOM 3919 O O . TRP A 1 497 ? -17.164 26.133 11.106 1.00 91.00 497 TRP A O 1
ATOM 3929 N N . PHE A 1 498 ? -15.013 25.723 10.680 1.00 88.38 498 PHE A N 1
ATOM 3930 C CA . PHE A 1 498 ? -14.995 26.543 9.460 1.00 88.38 498 PHE A CA 1
ATOM 3931 C C . PHE A 1 498 ? -15.475 25.788 8.208 1.00 88.38 498 PHE A C 1
ATOM 3933 O O . PHE A 1 498 ? -15.906 26.417 7.241 1.00 88.38 498 PHE A O 1
ATOM 3940 N N . ASP A 1 499 ? -15.471 24.456 8.241 1.00 88.81 499 ASP A N 1
ATOM 3941 C CA . ASP A 1 499 ? -15.742 23.562 7.108 1.00 88.81 499 ASP A CA 1
ATOM 3942 C C . ASP A 1 499 ? -17.096 22.830 7.192 1.00 88.81 499 ASP A C 1
ATOM 3944 O O . ASP A 1 499 ? -17.413 22.008 6.332 1.00 88.81 499 ASP A O 1
ATOM 3948 N N . TRP A 1 500 ? -17.947 23.122 8.188 1.00 81.38 500 TRP A N 1
ATOM 3949 C CA . TRP A 1 500 ? -19.191 22.362 8.420 1.00 81.38 500 TRP A CA 1
ATOM 3950 C C . TRP A 1 500 ? -20.138 22.321 7.212 1.00 81.38 500 TRP A C 1
ATOM 3952 O O . TRP A 1 500 ? -20.873 21.351 7.030 1.00 81.38 500 TRP A O 1
ATOM 3962 N N . ARG A 1 501 ? -20.113 23.360 6.365 1.00 79.56 501 ARG A N 1
ATOM 3963 C CA . ARG A 1 501 ? -20.952 23.471 5.158 1.00 79.56 501 ARG A CA 1
ATOM 3964 C C . ARG A 1 501 ? -20.518 22.543 4.028 1.00 79.56 501 ARG A C 1
ATOM 3966 O O . ARG A 1 501 ? -21.315 22.267 3.137 1.00 79.56 501 ARG A O 1
ATOM 3973 N N . GLU A 1 502 ? -19.275 22.077 4.055 1.00 75.00 502 GLU A N 1
ATOM 3974 C CA . GLU A 1 502 ? -18.724 21.149 3.065 1.00 75.00 502 GLU A CA 1
ATOM 3975 C C . GLU A 1 502 ? -19.077 19.693 3.389 1.00 75.00 502 GLU A C 1
ATOM 3977 O O . GLU A 1 502 ? -18.863 18.797 2.574 1.00 75.00 502 GLU A O 1
ATOM 3982 N N . CYS A 1 503 ? -19.658 19.445 4.565 1.00 60.97 503 CYS A N 1
ATOM 3983 C CA . CYS A 1 503 ? -20.102 18.128 4.979 1.00 60.97 503 CYS A CA 1
ATOM 3984 C C . CYS A 1 503 ? -21.593 17.951 4.640 1.00 60.97 503 CYS A C 1
ATOM 3986 O O . CYS A 1 503 ? -22.444 18.539 5.313 1.00 60.97 503 CYS A O 1
ATOM 3988 N N . PRO A 1 504 ? -21.964 17.120 3.646 1.00 52.12 504 PRO A N 1
ATOM 3989 C CA . PRO A 1 504 ? -23.352 16.733 3.440 1.00 52.12 504 PRO A CA 1
ATOM 3990 C C . PRO A 1 504 ? -23.753 15.770 4.562 1.00 52.12 504 PRO A C 1
ATOM 3992 O O . PRO A 1 504 ? -23.776 14.553 4.387 1.00 52.12 504 PRO A O 1
ATOM 3995 N N . VAL A 1 505 ? -24.034 16.294 5.754 1.00 50.62 505 VAL A N 1
ATOM 3996 C CA . VAL A 1 505 ? -24.597 15.484 6.832 1.00 50.62 505 VAL A CA 1
ATOM 3997 C C . VAL A 1 505 ? -26.053 15.211 6.467 1.00 50.62 505 VAL A C 1
ATOM 3999 O O . VAL A 1 505 ? -26.937 16.030 6.708 1.00 50.62 505 VAL A O 1
ATOM 4002 N N . ARG A 1 506 ? -26.321 14.047 5.870 1.00 39.78 506 ARG A N 1
ATOM 4003 C CA . ARG A 1 506 ? -27.631 13.421 6.053 1.00 39.78 506 ARG A CA 1
ATOM 4004 C C . ARG A 1 506 ? -27.662 12.912 7.488 1.00 39.78 506 ARG A C 1
ATOM 4006 O O . ARG A 1 506 ? -27.024 11.911 7.802 1.00 39.78 506 ARG A O 1
ATOM 4013 N N . LEU A 1 507 ? -28.314 13.679 8.354 1.00 32.22 507 LEU A N 1
ATOM 4014 C CA . LEU A 1 507 ? -28.861 13.161 9.601 1.00 32.22 507 LEU A CA 1
ATOM 4015 C C . LEU A 1 507 ? -30.006 12.234 9.170 1.00 32.22 507 LEU A C 1
ATOM 4017 O O . LEU A 1 507 ? -31.063 12.728 8.780 1.00 32.22 507 LEU A O 1
ATOM 4021 N N . GLU A 1 508 ? -29.734 10.932 9.084 1.00 28.14 508 GLU A N 1
ATOM 4022 C CA . GLU A 1 508 ? -30.775 9.898 8.978 1.00 28.14 508 GLU A CA 1
ATOM 4023 C C . GLU A 1 508 ? -31.171 9.430 10.374 1.00 28.14 508 GLU A C 1
ATOM 4025 O O . GLU A 1 508 ? -30.247 9.236 11.200 1.00 28.14 508 GLU A O 1
#

Foldseek 3Di:
DVLQVLLVCLQPDDDDLVVLVVLLVVLVVVLCVQFKDFPVVLVVVQVVPVVDPAFGKDWDLAPDPDDDGMAGELVVLLPDPDPVSSLVSLLCNLSSVSSNLSSCCVNPVHDPVVCVCVLRHTHTAGDLPCCVVCVVSHDLVRLLSLLQSLQSLLLSLLSSLQRQLQRDPDLVSLQSNLSSLVVNVSSQVSSLVSLQVNQQRDHSNRVVVVVVVPDDPDPDDDDDDDDDDDDDDDDDDDDDDDDDDDDDDDDDDDDDDDPPRDDRDNHVVVCVLVRQQRDLSSLSSLVQCDPPGPPHDDLVSLLVSLVSLLVLLVVQLDDDDPDDPDDDDPPPPPPVRNVVSVPDHPLRSLVSNLVSLLSLVVLLVVLLVVLVVVPDAAQDADVVNVSSLSSLQSSLSNLLSSLPRPLCLDPVNVVSLLSNLQSQLVVQDDPDPDDDSLNSLVSSLVSLLVSLVRNRALVSLVSSLSSSCSSCVSSVNCVVCVVVSVVSVCSSVVGDHPCPVVDPDPPD

Mean predicted aligned error: 11.43 Å

Secondary structure (DSSP, 8-state):
-HHHHHHHHHHHS---HHHHHHHHHHHHHHHHHHHEE-HHHHHHHHHHHHTSSSPPEEEES---SS--S-EEESHHHHS-S-HHHHHHHHHHHHHHHHHHHHHHHHHTTT--GGGHHHHH-EEEEE-SSSHHHHGGG--HHHHHHHHHHHHHHHHHHHHHHHHHTTT---HHHHHHHHHHHHHHHHHHHHHHHHTTTSTT---HHHHHHHHHSS---------PPPP-------------------------------PPPP----SHHHHGGGSPPPPGGGGGGGGGGSTT-SSPPPHHHHHHHHHHHHHHHHHHH-------TT------------HHHHHS-HHHHHHHHHHHHHHHHHHHHHHHHHHHHTTPPTT-PPTT-HHHHHHHHHHHHHHHHHHHSGGGG-GGGHHHHHHHHHHHHHHH----S---HHHHHHHHHHHHHGGGGG-SSHHHHHHHHHHHHHHHHHTT-HHHHHHHHHHHHHHHHTS--SSGGGS-----

Organism: NCBI:txid101127

Radius of gyration: 28.51 Å; Cα contacts (8 Å, |Δi|>4): 534; chains: 1; bounding box: 67×66×97 Å

Solvent-accessible surface area (backbone atoms only — not comparable to full-atom values): 30047 Å² total; per-residue (Å²): 101,74,48,46,52,49,26,48,48,62,66,75,47,95,69,63,64,69,60,41,50,56,50,31,55,56,42,51,55,54,45,47,76,68,40,42,39,45,57,70,58,50,52,52,52,37,57,61,39,71,78,45,93,73,88,50,61,36,80,38,78,65,72,55,97,58,92,64,56,55,24,37,31,56,45,68,47,71,71,51,94,48,67,67,61,25,51,50,56,62,62,41,45,57,33,51,51,52,27,39,55,41,31,42,20,71,75,47,80,60,45,57,73,92,48,46,62,73,71,47,37,26,36,30,31,51,54,73,86,56,35,84,84,50,52,88,76,50,51,74,70,48,53,49,48,49,48,51,52,42,55,52,50,44,33,42,45,35,49,50,44,52,63,49,37,74,70,60,85,49,68,73,61,49,30,48,46,50,52,45,52,54,50,40,56,51,44,49,54,55,39,39,66,46,23,62,76,35,67,72,45,66,61,68,64,59,56,55,53,59,55,73,80,51,73,86,75,82,80,85,73,91,77,85,79,84,88,82,88,84,90,84,89,84,89,82,88,83,89,80,91,81,91,80,91,79,90,79,90,78,93,74,95,73,95,70,76,89,69,81,71,79,76,53,34,51,40,50,78,73,42,50,74,75,46,63,72,69,46,78,48,52,53,55,59,46,64,33,68,45,94,87,46,72,66,60,63,50,53,62,58,50,38,56,57,45,50,57,51,45,54,52,48,54,70,65,65,60,72,78,83,72,81,67,86,90,70,81,73,76,82,74,78,73,66,82,57,51,57,74,60,70,75,45,51,69,67,57,51,51,52,54,52,51,72,39,36,69,36,50,50,50,53,38,51,53,32,46,55,56,51,65,72,64,76,57,57,44,25,44,75,54,93,90,40,58,45,42,46,47,36,42,40,44,46,40,49,44,54,29,53,56,67,67,28,70,64,46,74,34,83,92,28,48,66,56,41,50,52,50,35,46,58,42,13,58,77,65,53,72,98,61,99,79,71,53,73,68,52,30,47,51,36,24,49,52,48,60,58,65,50,64,86,66,40,53,34,51,65,44,45,52,38,47,52,53,35,54,53,47,49,27,62,74,66,76,37,39,84,78,44,44,68,58,51,51,49,52,51,49,58,61,70,71,50,78,54,72,38,53,86,79,45,88,74,77,86,125

InterPro domains:
  IPR029448 Fanconi anaemia protein FANCD2 [PF14631] (3-498)
  IPR029448 Fanconi anaemia protein FANCD2 [PTHR32086] (3-499)

Nearest PDB structures (foldseek):
  7kzv-assembly1_V  TM=8.404E-01  e=2.276E-14  Homo sapiens
  3s4w-assembly1_B  TM=8.134E-01  e=4.213E-14  Mus musculus
  7kzs-assembly1_V  TM=8.028E-01  e=1.272E-12  Homo sapiens
  7zf1-assembly1_B  TM=8.366E-01  e=2.652E-11  Homo sapiens
  7kzt-assembly1_V  TM=7.035E-01  e=8.403E-12  Homo sapiens